Protein AF-I4FML9-F1 (afdb_monomer_lite)

Radius of gyration: 25.59 Å; chains: 1; bounding box: 71×62×62 Å

Structure (mmCIF, N/CA/C/O backbone):
data_AF-I4FML9-F1
#
_entry.id   AF-I4FML9-F1
#
loop_
_atom_site.group_PDB
_atom_site.id
_atom_site.type_symbol
_atom_site.label_atom_id
_atom_site.label_alt_id
_atom_site.label_comp_id
_atom_site.label_asym_id
_atom_site.label_entity_id
_atom_site.label_seq_id
_atom_site.pdbx_PDB_ins_code
_atom_site.Cartn_x
_atom_site.Cartn_y
_atom_site.Cartn_z
_atom_site.occupancy
_atom_site.B_iso_or_equiv
_atom_site.auth_seq_id
_atom_site.auth_comp_id
_atom_site.auth_asym_id
_atom_site.auth_atom_id
_atom_site.pdbx_PDB_model_num
ATOM 1 N N . MET A 1 1 ? -45.402 13.257 -3.068 1.00 35.53 1 MET A N 1
ATOM 2 C CA . MET A 1 1 ? -44.013 12.788 -3.239 1.00 35.53 1 MET A CA 1
ATOM 3 C C . MET A 1 1 ? -43.580 12.218 -1.908 1.00 35.53 1 MET A C 1
ATOM 5 O O . MET A 1 1 ? -43.539 12.961 -0.938 1.00 35.53 1 MET A O 1
ATOM 9 N N . MET A 1 2 ? -43.429 10.897 -1.850 1.00 27.09 2 MET A N 1
ATOM 10 C CA . MET A 1 2 ? -42.968 10.174 -0.667 1.00 27.09 2 MET A CA 1
ATOM 11 C C . MET A 1 2 ? -41.482 10.470 -0.460 1.00 27.09 2 MET A C 1
ATOM 13 O O . MET A 1 2 ? -40.694 10.347 -1.395 1.00 27.09 2 MET A O 1
ATOM 17 N N . SER A 1 3 ? -41.141 10.908 0.746 1.00 27.73 3 SER A N 1
ATOM 18 C CA . SER A 1 3 ? -39.779 11.060 1.242 1.00 27.73 3 SER A CA 1
ATOM 19 C C . SER A 1 3 ? -39.129 9.686 1.409 1.00 27.73 3 SER A C 1
ATOM 21 O O . SER A 1 3 ? -39.721 8.784 1.999 1.00 27.73 3 SER A O 1
ATOM 23 N N . ILE A 1 4 ? -37.920 9.557 0.873 1.00 29.61 4 ILE A N 1
ATOM 24 C CA . ILE A 1 4 ? -37.003 8.429 1.065 1.00 29.61 4 ILE A CA 1
ATOM 25 C C . ILE A 1 4 ? -36.641 8.361 2.567 1.00 29.61 4 ILE A C 1
ATOM 27 O O . ILE A 1 4 ? -36.477 9.429 3.161 1.00 29.61 4 ILE A O 1
ATOM 31 N N . PRO A 1 5 ? -36.545 7.179 3.209 1.00 35.81 5 PRO A N 1
ATOM 32 C CA . PRO A 1 5 ? -36.183 7.093 4.623 1.00 35.81 5 PRO A CA 1
ATOM 33 C C . PRO A 1 5 ? -34.716 7.487 4.834 1.00 35.81 5 PRO A C 1
ATOM 35 O O . PRO A 1 5 ? -33.841 7.011 4.114 1.00 35.81 5 PRO A O 1
ATOM 38 N N . GLU A 1 6 ? -34.462 8.345 5.826 1.00 33.84 6 GLU A N 1
ATOM 39 C CA . GLU A 1 6 ? -33.135 8.556 6.413 1.00 33.84 6 GLU A CA 1
ATOM 40 C C . GLU A 1 6 ? -32.591 7.219 6.935 1.00 33.84 6 GLU A C 1
ATOM 42 O O . GLU A 1 6 ? -33.229 6.566 7.762 1.00 33.84 6 GLU A O 1
ATOM 47 N N . GLU A 1 7 ? -31.404 6.822 6.477 1.00 31.48 7 GLU A N 1
ATOM 48 C CA . GLU A 1 7 ? -30.629 5.764 7.122 1.00 31.48 7 GLU A CA 1
ATOM 49 C C . GLU A 1 7 ? -30.315 6.177 8.571 1.00 31.48 7 GLU A C 1
ATOM 51 O O . GLU A 1 7 ? -29.767 7.250 8.842 1.00 31.48 7 GLU A O 1
ATOM 56 N N . LEU A 1 8 ? -30.710 5.329 9.521 1.00 31.97 8 LEU A N 1
ATOM 57 C CA . LEU A 1 8 ? -30.547 5.556 10.954 1.00 31.97 8 LEU A CA 1
ATOM 58 C C . LEU A 1 8 ? -29.064 5.585 11.361 1.00 31.97 8 LEU A C 1
ATOM 60 O O . LEU A 1 8 ? -28.278 4.687 11.074 1.00 31.97 8 LEU A O 1
ATOM 64 N N . ASN A 1 9 ? -28.709 6.639 12.094 1.00 39.16 9 ASN A N 1
ATOM 65 C CA . ASN A 1 9 ? -27.371 6.975 12.570 1.00 39.16 9 ASN A CA 1
ATOM 66 C C . ASN A 1 9 ? -26.915 6.064 13.747 1.00 39.16 9 ASN A C 1
ATOM 68 O O . ASN A 1 9 ? -27.628 5.986 14.750 1.00 39.16 9 ASN A O 1
ATOM 72 N N . PRO A 1 10 ? -25.704 5.464 13.727 1.00 38.28 10 PRO A N 1
ATOM 73 C CA . PRO A 1 10 ? -25.166 4.630 14.819 1.00 38.28 10 PRO A CA 1
ATOM 74 C C . PRO A 1 10 ? -24.918 5.365 16.158 1.00 38.28 10 PRO A C 1
ATOM 76 O O . PRO A 1 10 ? -24.578 4.739 17.158 1.00 38.28 10 PRO A O 1
ATOM 79 N N . ASN A 1 11 ? -25.124 6.685 16.232 1.00 41.16 11 ASN A N 1
ATOM 80 C CA . ASN A 1 11 ? -24.970 7.499 17.448 1.00 41.16 11 ASN A CA 1
ATOM 81 C C . ASN A 1 11 ? -26.164 7.436 18.450 1.00 41.16 11 ASN A C 1
ATOM 83 O O . ASN A 1 11 ? -26.255 8.307 19.314 1.00 41.16 11 ASN A O 1
ATOM 87 N N . GLN A 1 12 ? -27.086 6.465 18.356 1.00 53.78 12 GLN A N 1
ATOM 88 C CA . GLN A 1 12 ? -28.316 6.396 19.184 1.00 53.78 12 GLN A CA 1
ATOM 89 C C . GLN A 1 12 ? -28.506 5.099 20.008 1.00 53.78 12 GLN A C 1
ATOM 91 O O . GLN A 1 12 ? -29.612 4.831 20.474 1.00 53.78 12 GLN A O 1
ATOM 96 N N . GLY A 1 13 ? -27.466 4.281 20.203 1.00 64.31 13 GLY A N 1
ATOM 97 C CA . GLY A 1 13 ? -27.610 2.998 20.905 1.00 64.31 13 GLY A CA 1
ATOM 98 C C . GLY A 1 13 ? -27.818 3.097 22.427 1.00 64.31 13 GLY A C 1
ATOM 99 O O . GLY A 1 13 ? -27.343 4.033 23.073 1.00 64.31 13 GLY A O 1
ATOM 100 N N . ILE A 1 14 ? -28.505 2.114 23.014 1.00 79.12 14 ILE A N 1
ATOM 101 C CA . ILE A 1 14 ? -28.734 1.994 24.463 1.00 79.12 14 ILE A CA 1
ATOM 102 C C . ILE A 1 14 ? -27.736 1.005 25.094 1.00 79.12 14 ILE A C 1
ATOM 104 O O . ILE A 1 14 ? -27.547 -0.085 24.553 1.00 79.12 14 ILE A O 1
ATOM 108 N N . PRO A 1 15 ? -27.088 1.336 26.230 1.00 79.31 15 PRO A N 1
ATOM 109 C CA . PRO A 1 15 ? -26.302 0.366 26.989 1.00 79.31 15 PRO A CA 1
ATOM 110 C C . PRO A 1 15 ? -27.155 -0.825 27.423 1.00 79.31 15 PRO A C 1
ATOM 112 O O . PRO A 1 15 ? -28.325 -0.660 27.792 1.00 79.31 15 PRO A O 1
ATOM 115 N N . GLY A 1 16 ? -26.572 -2.015 27.373 1.00 86.38 16 GLY A N 1
ATOM 116 C CA . GLY A 1 16 ? -27.276 -3.246 27.676 1.00 86.38 16 GLY A CA 1
ATOM 117 C C . GLY A 1 16 ? -26.388 -4.480 27.634 1.00 86.38 16 GLY A C 1
ATOM 118 O O . GLY A 1 16 ? -25.156 -4.406 27.669 1.00 86.38 16 GLY A O 1
ATOM 119 N N . TRP A 1 17 ? -27.023 -5.639 27.516 1.00 91.06 17 TRP A N 1
ATOM 120 C CA . TRP A 1 17 ? -26.348 -6.913 27.327 1.00 91.06 17 TRP A CA 1
ATOM 121 C C . TRP A 1 17 ? -27.066 -7.807 26.315 1.00 91.06 17 TRP A C 1
ATOM 123 O O . TRP A 1 17 ? -28.278 -7.715 26.125 1.00 91.06 17 TRP A O 1
ATOM 133 N N . LEU A 1 18 ? -26.285 -8.682 25.689 1.00 93.38 18 LEU A N 1
ATOM 134 C CA . LEU A 1 18 ? -26.719 -9.798 24.858 1.00 93.38 18 LEU A CA 1
ATOM 135 C C . LEU A 1 18 ? -26.657 -11.079 25.688 1.00 93.38 18 LEU A C 1
ATOM 137 O O . LEU A 1 18 ? -25.600 -11.394 26.238 1.00 93.38 18 LEU A O 1
ATOM 141 N N . GLU A 1 19 ? -27.751 -11.826 25.772 1.00 94.62 19 GLU A N 1
ATOM 142 C CA . GLU A 1 19 ? -27.745 -13.192 26.305 1.00 94.62 19 GLU A CA 1
ATOM 143 C C . GLU A 1 19 ? -27.399 -14.164 25.180 1.00 94.62 19 GLU A C 1
ATOM 145 O O . GLU A 1 19 ? -28.037 -14.160 24.134 1.00 94.62 19 GLU A O 1
ATOM 150 N N . LEU A 1 20 ? -26.361 -14.981 25.370 1.00 92.94 20 LEU A N 1
ATOM 151 C CA . LEU A 1 20 ? -25.886 -15.871 24.310 1.00 92.94 20 LEU A CA 1
ATOM 152 C C . LEU A 1 20 ? -26.800 -17.075 24.095 1.00 92.94 20 LEU A C 1
ATOM 154 O O . LEU A 1 20 ? -26.792 -17.615 23.004 1.00 92.94 20 LEU A O 1
ATOM 158 N N . ASP A 1 21 ? -27.575 -17.479 25.105 1.00 91.81 21 ASP A N 1
ATOM 159 C CA . ASP A 1 21 ? -28.475 -18.638 25.017 1.00 91.81 21 ASP A CA 1
ATOM 160 C C . ASP A 1 21 ? -29.547 -18.440 23.942 1.00 91.81 21 ASP A C 1
ATOM 162 O O . ASP A 1 21 ? -29.781 -19.348 23.167 1.00 91.81 21 ASP A O 1
ATOM 166 N N . ASP A 1 22 ? -30.162 -17.258 23.852 1.00 92.06 22 ASP A N 1
ATOM 167 C CA . ASP A 1 22 ? -31.288 -16.977 22.944 1.00 92.06 22 ASP A CA 1
ATOM 168 C C . ASP A 1 22 ? -31.065 -15.746 22.044 1.00 92.06 22 ASP A C 1
ATOM 170 O O . ASP A 1 22 ? -31.981 -15.286 21.357 1.00 92.06 22 ASP A O 1
ATOM 174 N N . LEU A 1 23 ? -29.851 -15.191 22.073 1.00 92.25 23 LEU A N 1
ATOM 175 C CA . LEU A 1 23 ? -29.435 -13.979 21.364 1.00 92.25 23 LEU A CA 1
ATOM 176 C C . LEU A 1 23 ? -30.312 -12.751 21.652 1.00 92.25 23 LEU A C 1
ATOM 178 O O . LEU A 1 23 ? -30.418 -11.830 20.835 1.00 92.25 23 LEU A O 1
ATOM 182 N N . SER A 1 24 ? -30.948 -12.710 22.823 1.00 92.06 24 SER A N 1
ATOM 183 C CA . SER A 1 24 ? -31.811 -11.600 23.209 1.00 92.06 24 SER A CA 1
ATOM 184 C C . SER A 1 24 ? -31.013 -10.414 23.758 1.00 92.06 24 SER A C 1
ATOM 186 O O . SER A 1 24 ? -30.070 -10.556 24.538 1.00 92.06 24 SER A O 1
ATOM 188 N N . LEU A 1 25 ? -31.420 -9.210 23.348 1.00 90.56 25 LEU A N 1
ATOM 189 C CA . LEU A 1 25 ? -30.829 -7.944 23.776 1.00 90.56 25 LEU A CA 1
ATOM 190 C C . LEU A 1 25 ? -31.672 -7.307 24.883 1.00 90.56 25 LEU A C 1
ATOM 192 O O . LEU A 1 25 ? -32.888 -7.165 24.741 1.00 90.56 25 LEU A O 1
ATOM 196 N N . HIS A 1 26 ? -31.018 -6.854 25.950 1.00 89.50 26 HIS A N 1
ATOM 197 C CA . HIS A 1 26 ? -31.659 -6.213 27.101 1.00 89.50 26 HIS A CA 1
ATOM 198 C C . HIS A 1 26 ? -30.956 -4.912 27.431 1.00 89.50 26 HIS A C 1
ATOM 200 O O . HIS A 1 26 ? -29.741 -4.889 27.570 1.00 89.50 26 HIS A O 1
ATOM 206 N N . GLY A 1 27 ? -31.711 -3.829 27.592 1.00 84.38 27 GLY A N 1
ATOM 207 C CA . GLY A 1 27 ? -31.145 -2.567 28.061 1.00 84.38 27 GLY A CA 1
ATOM 208 C C . GLY A 1 27 ? -30.809 -2.606 29.554 1.00 84.38 27 GLY A C 1
ATOM 209 O O . GLY A 1 27 ? -31.515 -3.238 30.340 1.00 84.38 27 GLY A O 1
ATOM 210 N N . ASP A 1 28 ? -29.808 -1.832 29.969 1.00 77.44 28 ASP A N 1
ATOM 211 C CA . ASP A 1 28 ? -29.344 -1.739 31.366 1.00 77.44 28 ASP A CA 1
ATOM 212 C C . ASP A 1 28 ? -30.415 -1.232 32.356 1.00 77.44 28 ASP A C 1
ATOM 214 O O . ASP A 1 28 ? -30.264 -1.359 33.570 1.00 77.44 28 ASP A O 1
ATOM 218 N N . MET A 1 29 ? -31.524 -0.674 31.859 1.00 72.00 29 MET A N 1
ATOM 219 C CA . MET A 1 29 ? -32.671 -0.259 32.681 1.00 72.00 29 MET A CA 1
ATOM 220 C C . MET A 1 29 ? -33.577 -1.425 33.107 1.00 72.00 29 MET A C 1
ATOM 222 O O . MET A 1 29 ? -34.489 -1.231 33.915 1.00 72.00 29 MET A O 1
ATOM 226 N N . VAL A 1 30 ? -33.375 -2.629 32.566 1.00 75.00 30 VAL A N 1
ATOM 227 C CA . VAL A 1 30 ? -34.177 -3.803 32.915 1.00 75.00 30 VAL A CA 1
ATOM 228 C C . VAL A 1 30 ? -33.681 -4.382 34.242 1.00 75.00 30 VAL A C 1
ATOM 230 O O . VAL A 1 30 ? -32.562 -4.874 34.345 1.00 75.00 30 VAL A O 1
ATOM 233 N N . ALA A 1 31 ? -34.534 -4.377 35.270 1.00 64.00 31 ALA A N 1
ATOM 234 C CA . ALA A 1 31 ? -34.231 -4.950 36.584 1.00 64.00 31 ALA A CA 1
ATOM 235 C C . ALA A 1 31 ? -34.319 -6.491 36.574 1.00 64.00 31 ALA A C 1
ATOM 237 O O . ALA A 1 31 ? -35.207 -7.080 37.195 1.00 64.00 31 ALA A O 1
ATOM 238 N N . ARG A 1 32 ? -33.414 -7.156 35.847 1.00 84.56 32 ARG A N 1
ATOM 239 C CA . ARG A 1 32 ? -33.286 -8.621 35.829 1.00 84.56 32 ARG A CA 1
ATOM 240 C C . ARG A 1 32 ? -31.821 -9.050 35.786 1.00 84.56 32 ARG A C 1
ATOM 242 O O . ARG A 1 32 ? -30.968 -8.317 35.301 1.00 84.56 32 ARG A O 1
ATOM 249 N N . ILE A 1 33 ? -31.540 -10.249 36.288 1.00 80.19 33 ILE A N 1
ATOM 250 C CA . ILE A 1 33 ? -30.207 -10.857 36.207 1.00 80.19 33 ILE A CA 1
ATOM 251 C C . ILE A 1 33 ? -30.084 -11.547 34.839 1.00 80.19 33 ILE A C 1
ATOM 253 O O . ILE A 1 33 ? -31.016 -12.273 34.479 1.00 80.19 33 ILE A O 1
ATOM 257 N N . PRO A 1 34 ? -28.978 -11.353 34.093 1.00 86.88 34 PRO A N 1
ATOM 258 C CA . PRO A 1 34 ? -28.751 -12.056 32.837 1.00 86.88 34 PRO A CA 1
ATOM 259 C C . PRO A 1 34 ? -28.816 -13.577 33.008 1.00 86.88 34 PRO A C 1
ATOM 261 O O . PRO A 1 34 ? -28.256 -14.129 33.963 1.00 86.88 34 PRO A O 1
ATOM 264 N N . LYS A 1 35 ? -29.492 -14.261 32.085 1.00 86.06 35 LYS A N 1
ATOM 265 C CA . LYS A 1 35 ? -29.577 -15.724 32.080 1.00 86.06 35 LYS A CA 1
ATOM 266 C C . LYS A 1 35 ? -28.363 -16.319 31.362 1.00 86.06 35 LYS A C 1
ATOM 268 O O . LYS A 1 35 ? -28.100 -16.015 30.207 1.00 86.06 35 LYS A O 1
ATOM 273 N N . GLY A 1 36 ? -27.651 -17.224 32.033 1.00 89.31 36 GLY A N 1
ATOM 274 C CA . GLY A 1 36 ? -26.554 -17.973 31.419 1.00 89.31 36 GLY A CA 1
ATOM 275 C C . GLY A 1 36 ? -25.318 -17.120 31.106 1.00 89.31 36 GLY A C 1
ATOM 276 O O . GLY A 1 36 ? -24.902 -16.295 31.925 1.00 89.31 36 GLY A O 1
ATOM 277 N N . ALA A 1 37 ? -24.703 -17.365 29.946 1.00 91.44 37 ALA A N 1
ATOM 278 C CA . ALA A 1 37 ? -23.592 -16.563 29.446 1.00 91.44 37 ALA A CA 1
ATOM 279 C C . ALA A 1 37 ? -24.112 -15.325 28.708 1.00 91.44 37 ALA A C 1
ATOM 281 O O . ALA A 1 37 ? -25.063 -15.414 27.932 1.00 91.44 37 ALA A O 1
ATOM 282 N N . TYR A 1 38 ? -23.478 -14.181 28.934 1.00 93.69 38 TYR A N 1
ATOM 283 C CA . TYR A 1 38 ? -23.903 -12.908 28.363 1.00 93.69 38 TYR A CA 1
ATOM 284 C C . TYR A 1 38 ? -22.718 -11.991 28.060 1.00 93.69 38 TYR A C 1
ATOM 286 O O . TYR A 1 38 ? -21.632 -12.152 28.616 1.00 93.69 38 TYR A O 1
ATOM 294 N N . ILE A 1 39 ? -22.933 -11.005 27.194 1.00 91.31 39 ILE A N 1
ATOM 295 C CA . ILE A 1 39 ? -21.937 -10.001 26.806 1.00 91.31 39 ILE A CA 1
ATOM 296 C C . ILE A 1 39 ? -22.537 -8.623 27.065 1.00 91.31 39 ILE A C 1
ATOM 298 O O . ILE A 1 39 ? -23.656 -8.358 26.638 1.00 91.31 39 ILE A O 1
ATOM 302 N N . LYS A 1 40 ? -21.824 -7.727 27.751 1.00 84.19 40 LYS A N 1
ATOM 303 C CA . LYS A 1 40 ? -22.242 -6.321 27.862 1.00 84.19 40 LYS A CA 1
ATOM 304 C C . LYS A 1 40 ? -21.882 -5.577 26.583 1.00 84.19 40 LYS A C 1
ATOM 306 O O . LYS A 1 40 ? -20.819 -5.820 26.011 1.00 84.19 40 LYS A O 1
ATOM 311 N N . GLY A 1 41 ? -22.723 -4.644 26.156 1.00 81.19 41 GLY A N 1
ATOM 312 C CA . GLY A 1 41 ? -22.512 -3.907 24.913 1.00 81.19 41 GLY A CA 1
ATOM 313 C C . GLY A 1 41 ? -23.428 -2.708 24.731 1.00 81.19 41 GLY A C 1
ATOM 314 O O . GLY A 1 41 ? -24.176 -2.319 25.629 1.00 81.19 41 GLY A O 1
ATOM 315 N N . ILE A 1 42 ? -23.346 -2.114 23.546 1.00 76.31 42 ILE A N 1
ATOM 316 C CA . ILE A 1 42 ? -24.241 -1.049 23.095 1.00 76.31 42 ILE A CA 1
ATOM 317 C C . ILE A 1 42 ? -25.205 -1.640 22.068 1.00 76.31 42 ILE A C 1
ATOM 319 O O . ILE A 1 42 ? -24.770 -2.204 21.066 1.00 76.31 42 ILE A O 1
ATOM 323 N N . ILE A 1 43 ? -26.505 -1.502 22.318 1.00 80.38 43 ILE A N 1
ATOM 324 C CA . ILE A 1 43 ? -27.579 -1.961 21.436 1.00 80.38 43 ILE A CA 1
ATOM 325 C C . ILE A 1 43 ? -27.955 -0.802 20.511 1.00 80.38 43 ILE A C 1
ATOM 327 O O . ILE A 1 43 ? -28.565 0.167 20.963 1.00 80.38 43 ILE A O 1
ATOM 331 N N . GLY A 1 44 ? -27.569 -0.864 19.240 1.00 67.81 44 GLY A N 1
ATOM 332 C CA . GLY A 1 44 ? -27.961 0.117 18.225 1.00 67.81 44 GLY A CA 1
ATOM 333 C C . GLY A 1 44 ? -29.385 -0.091 17.693 1.00 67.81 44 GLY A C 1
ATOM 334 O O . GLY A 1 44 ? -30.087 -0.998 18.125 1.00 67.81 44 GLY A O 1
ATOM 335 N N . GLY A 1 45 ? -29.799 0.765 16.749 1.00 65.94 45 GLY A N 1
ATOM 336 C CA . GLY A 1 45 ? -31.160 0.840 16.187 1.00 65.94 45 GLY A CA 1
ATOM 337 C C . GLY A 1 45 ? -31.692 -0.471 15.594 1.00 65.94 45 GLY A C 1
ATOM 338 O O . GLY A 1 45 ? -32.253 -1.288 16.314 1.00 65.94 45 GLY A O 1
ATOM 339 N N . GLU A 1 46 ? -31.549 -0.705 14.287 1.00 56.28 46 GLU A N 1
ATOM 340 C CA . GLU A 1 46 ? -32.032 -1.938 13.624 1.00 56.28 46 GLU A CA 1
ATOM 341 C C . GLU A 1 46 ? -31.164 -3.187 13.927 1.00 56.28 46 GLU A C 1
ATOM 343 O O . GLU A 1 46 ? -30.999 -4.066 13.090 1.00 56.28 46 GLU A O 1
ATOM 348 N N . LYS A 1 47 ? -30.684 -3.288 15.178 1.00 57.34 47 LYS A N 1
ATOM 349 C CA . LYS A 1 47 ? -29.953 -4.391 15.826 1.00 57.34 47 LYS A CA 1
ATOM 350 C C . LYS A 1 47 ? -28.439 -4.573 15.597 1.00 57.34 47 LYS A C 1
ATOM 352 O O . LYS A 1 47 ? -27.996 -5.703 15.758 1.00 57.34 47 LYS A O 1
ATOM 357 N N . PRO A 1 48 ? -27.600 -3.542 15.378 1.00 70.00 48 PRO A N 1
ATOM 358 C CA . PRO A 1 48 ? -26.175 -3.726 15.615 1.00 70.00 48 PRO A CA 1
ATOM 359 C C . PRO A 1 48 ? -25.878 -3.824 17.125 1.00 70.00 48 PRO A C 1
ATOM 361 O O . PRO A 1 48 ? -26.179 -2.878 17.860 1.00 70.00 48 PRO A O 1
ATOM 364 N N . PHE A 1 49 ? -25.318 -4.939 17.614 1.00 80.31 49 PHE A N 1
ATOM 365 C CA . PHE A 1 49 ? -24.806 -5.044 18.991 1.00 80.31 49 PHE A CA 1
ATOM 366 C C . PHE A 1 49 ? -23.277 -4.942 19.030 1.00 80.31 49 PHE A C 1
ATOM 368 O O . PHE A 1 49 ? -22.552 -5.729 18.429 1.00 80.31 49 PHE A O 1
ATOM 375 N N . PHE A 1 50 ? -22.774 -3.968 19.785 1.00 76.31 50 PHE A N 1
ATOM 376 C CA . PHE A 1 50 ? -21.340 -3.705 19.894 1.00 76.31 50 PHE A CA 1
ATOM 377 C C . PHE A 1 50 ? -20.814 -4.185 21.253 1.00 76.31 50 PHE A C 1
ATOM 379 O O . PHE A 1 50 ? -21.137 -3.561 22.272 1.00 76.31 50 PHE A O 1
ATOM 386 N N . PRO A 1 51 ? -20.016 -5.268 21.315 1.00 76.56 51 PRO A N 1
ATOM 387 C CA . PRO A 1 51 ? -19.560 -5.843 22.577 1.00 76.56 51 PRO A CA 1
ATOM 388 C C . PRO A 1 51 ? -18.513 -4.955 23.265 1.00 76.56 51 PRO A C 1
ATOM 390 O O . PRO A 1 51 ? -17.464 -4.658 22.693 1.00 76.56 51 PRO A O 1
ATOM 393 N N . VAL A 1 52 ? -18.756 -4.597 24.530 1.00 72.56 52 VAL A N 1
ATOM 394 C CA . VAL A 1 52 ? -17.829 -3.820 25.384 1.00 72.56 52 VAL A CA 1
ATOM 395 C C . VAL A 1 52 ? -17.226 -4.643 26.527 1.00 72.56 52 VAL A C 1
ATOM 397 O O . VAL A 1 52 ? -16.410 -4.134 27.292 1.00 72.56 52 VAL A O 1
ATOM 400 N N . SER A 1 53 ? -17.621 -5.910 26.668 1.00 74.19 53 SER A N 1
ATOM 401 C CA . SER A 1 53 ? -17.003 -6.871 27.586 1.00 74.19 53 SER A CA 1
ATOM 402 C C . SER A 1 53 ? -16.640 -8.168 26.870 1.00 74.19 53 SER A C 1
ATOM 404 O O . SER A 1 53 ? -17.071 -8.403 25.744 1.00 74.19 53 SER A O 1
ATOM 406 N N . GLU A 1 54 ? -15.883 -9.023 27.554 1.00 84.69 54 GLU A N 1
ATOM 407 C CA . GLU A 1 54 ? -15.798 -10.453 27.238 1.00 84.69 54 GLU A CA 1
ATOM 408 C C . GLU A 1 54 ? -17.094 -11.186 27.627 1.00 84.69 54 GLU A C 1
ATOM 410 O O . GLU A 1 54 ? -18.021 -10.572 28.171 1.00 84.69 54 GLU A O 1
ATOM 415 N N . ILE A 1 55 ? -17.160 -12.496 27.359 1.00 86.06 55 ILE A N 1
ATOM 416 C CA . ILE A 1 55 ? -18.274 -13.346 27.796 1.00 86.06 55 ILE A CA 1
ATOM 417 C C . ILE A 1 55 ? -18.250 -13.469 29.325 1.00 86.06 55 ILE A C 1
ATOM 419 O O . ILE A 1 55 ? -17.268 -13.902 29.929 1.00 86.06 55 ILE A O 1
ATOM 423 N N . LEU A 1 56 ? -19.355 -13.080 29.951 1.00 86.38 56 LEU A N 1
ATOM 424 C CA . LEU A 1 56 ? -19.595 -13.127 31.389 1.00 86.38 56 LEU A CA 1
ATOM 425 C C . LEU A 1 56 ? -20.630 -14.206 31.722 1.00 86.38 56 LEU A C 1
ATOM 427 O O . LEU A 1 56 ? -21.375 -14.665 30.861 1.00 86.38 56 LEU A O 1
ATOM 431 N N . GLY A 1 57 ? -20.720 -14.574 33.001 1.00 89.00 57 GLY A N 1
ATOM 432 C CA . GLY A 1 57 ? -21.679 -15.574 33.473 1.00 89.00 57 GLY A CA 1
ATOM 433 C C . GLY A 1 57 ? -21.262 -17.012 33.153 1.00 89.00 57 GLY A C 1
ATOM 434 O O . GLY A 1 57 ? -20.097 -17.296 32.879 1.00 89.00 57 GLY A O 1
ATOM 435 N N . THR A 1 58 ? -22.222 -17.932 33.230 1.00 87.94 58 THR A N 1
ATOM 436 C CA . THR A 1 58 ? -21.991 -19.370 33.034 1.00 87.94 58 THR A CA 1
ATOM 437 C C . THR A 1 58 ? -22.835 -19.847 31.866 1.00 87.94 58 THR A C 1
ATOM 439 O O . THR A 1 58 ? -24.060 -19.799 31.949 1.00 87.94 58 THR A O 1
ATOM 442 N N . ALA A 1 59 ? -22.202 -20.322 30.790 1.00 86.62 59 ALA A N 1
ATOM 443 C CA . ALA A 1 59 ? -22.938 -20.797 29.621 1.00 86.62 59 ALA A CA 1
ATOM 444 C C . ALA A 1 59 ? -23.842 -21.986 29.968 1.00 86.62 59 ALA A C 1
ATOM 446 O O . ALA A 1 59 ? -23.449 -22.896 30.708 1.00 86.62 59 ALA A O 1
ATOM 447 N N . ILE A 1 60 ? -25.050 -21.971 29.409 1.00 87.44 60 ILE A N 1
ATOM 448 C CA . ILE A 1 60 ? -25.979 -23.091 29.496 1.00 87.44 60 ILE A CA 1
ATOM 449 C C . ILE A 1 60 ? -25.417 -24.205 28.616 1.00 87.44 60 ILE A C 1
ATOM 451 O O . ILE A 1 60 ? -25.039 -23.985 27.470 1.00 87.44 60 ILE A O 1
ATOM 455 N N . SER A 1 61 ? -25.285 -25.402 29.184 1.00 86.19 61 SER A N 1
ATOM 456 C CA . SER A 1 61 ? -24.779 -26.550 28.432 1.00 86.19 61 SER A CA 1
ATOM 457 C C . SER A 1 61 ? -25.869 -27.090 27.516 1.00 86.19 61 SER A C 1
ATOM 459 O O . SER A 1 61 ? -27.020 -27.210 27.940 1.00 86.19 61 SER A O 1
ATOM 461 N N . LYS A 1 62 ? -25.491 -27.467 26.291 1.00 88.44 62 LYS A N 1
ATOM 462 C CA . LYS A 1 62 ? -26.392 -28.142 25.357 1.00 88.44 62 LYS A CA 1
ATOM 463 C C . LYS A 1 62 ? -26.966 -29.415 26.003 1.00 88.44 62 LYS A C 1
ATOM 465 O O . LYS A 1 62 ? -26.177 -30.247 26.462 1.00 88.44 62 LYS A O 1
ATOM 470 N N . PRO A 1 63 ? -28.299 -29.593 26.054 1.00 89.62 63 PRO A N 1
ATOM 471 C CA . PRO A 1 63 ? -28.895 -30.813 26.584 1.00 89.62 63 PRO A CA 1
ATOM 472 C C . PRO A 1 63 ? -28.516 -32.045 25.753 1.00 89.62 63 PRO A C 1
ATOM 474 O O . PRO A 1 63 ? -28.380 -31.984 24.530 1.00 89.62 63 PRO A O 1
ATOM 477 N N . GLU A 1 64 ? -28.367 -33.188 26.418 1.00 87.88 64 GLU A N 1
ATOM 478 C CA . GLU A 1 64 ? -28.025 -34.449 25.761 1.00 87.88 64 GLU A CA 1
ATOM 479 C C . GLU A 1 64 ? -29.136 -34.876 24.781 1.00 87.88 64 GLU A C 1
ATOM 481 O O . GLU A 1 64 ? -30.320 -34.859 25.115 1.00 87.88 64 GLU A O 1
ATOM 486 N N . GLY A 1 65 ? -28.759 -35.242 23.552 1.00 84.31 65 GLY A N 1
ATOM 487 C CA . GLY A 1 65 ? -29.697 -35.682 22.509 1.00 84.31 65 GLY A CA 1
ATOM 488 C C . GLY A 1 65 ? -30.360 -34.570 21.683 1.00 84.31 65 GLY A C 1
ATOM 489 O O . GLY A 1 65 ? -31.160 -34.882 20.799 1.00 84.31 65 GLY A O 1
ATOM 490 N N . VAL A 1 66 ? -30.035 -33.292 21.916 1.00 89.19 66 VAL A N 1
ATOM 491 C CA . VAL A 1 66 ? -30.486 -32.180 21.060 1.00 89.19 66 VAL A CA 1
ATOM 492 C C . VAL A 1 66 ? -29.592 -32.071 19.822 1.00 89.19 66 VAL A C 1
ATOM 494 O O . VAL A 1 66 ? -28.370 -31.968 19.929 1.00 89.19 66 VAL A O 1
ATOM 497 N N . ASN A 1 67 ? -30.213 -32.080 18.638 1.00 89.44 67 ASN A N 1
ATOM 498 C CA . ASN A 1 67 ? -29.526 -31.830 17.372 1.00 89.44 67 ASN A CA 1
ATOM 499 C C . ASN A 1 67 ? -29.280 -30.328 17.181 1.00 89.44 67 ASN A C 1
ATOM 501 O O . ASN A 1 67 ? -30.206 -29.524 17.304 1.00 89.44 67 ASN A O 1
ATOM 505 N N . SER A 1 68 ? -28.054 -29.980 16.804 1.00 90.88 68 SER A N 1
ATOM 506 C CA . SER A 1 68 ? -27.584 -28.612 16.582 1.00 90.88 68 SER A CA 1
ATOM 507 C C . SER A 1 68 ? -26.626 -28.552 15.394 1.00 90.88 68 SER A C 1
ATOM 509 O O . SER A 1 68 ? -26.092 -29.575 14.961 1.00 90.88 68 SER A O 1
ATOM 511 N N . ASN A 1 69 ? -26.435 -27.354 14.847 1.00 86.62 69 ASN A N 1
ATOM 512 C CA . ASN A 1 69 ? -25.467 -27.087 13.788 1.00 86.62 69 ASN A CA 1
ATOM 513 C C . ASN A 1 69 ? -24.291 -26.298 14.363 1.00 86.62 69 ASN A C 1
ATOM 515 O O . ASN A 1 69 ? -24.517 -25.313 15.061 1.00 86.62 69 ASN A O 1
ATOM 519 N N . CYS A 1 70 ? -23.059 -26.691 14.036 1.00 83.69 70 CYS A N 1
ATOM 520 C CA . CYS A 1 70 ? -21.866 -25.911 14.366 1.00 83.69 70 CYS A CA 1
ATOM 521 C C . CYS A 1 70 ? -21.775 -24.654 13.495 1.00 83.69 70 CYS A C 1
ATOM 523 O O . CYS A 1 70 ? -22.163 -24.676 12.319 1.00 83.69 70 CYS A O 1
ATOM 525 N N . GLY A 1 71 ? -21.257 -23.574 14.069 1.00 82.50 71 GLY A N 1
ATOM 526 C CA . GLY A 1 71 ? -21.194 -22.288 13.399 1.00 82.50 71 GLY A CA 1
ATOM 527 C C . GLY A 1 71 ? -20.655 -21.158 14.268 1.00 82.50 71 GLY A C 1
ATOM 528 O O . GLY A 1 71 ? -19.861 -21.358 15.195 1.00 82.50 71 GLY A O 1
ATOM 529 N N . TRP A 1 72 ? -21.092 -19.944 13.956 1.00 87.94 72 TRP A N 1
ATOM 530 C CA . TRP A 1 72 ? -20.792 -18.746 14.732 1.00 87.94 72 TRP A CA 1
ATOM 531 C C . TRP A 1 72 ? -21.950 -17.757 14.709 1.00 87.94 72 TRP A C 1
ATOM 533 O O . TRP A 1 72 ? -22.739 -17.736 13.769 1.00 87.94 72 TRP A O 1
ATOM 543 N N . VAL A 1 73 ? -22.019 -16.921 15.742 1.00 90.94 73 VAL A N 1
ATOM 544 C CA . VAL A 1 73 ? -22.907 -15.758 15.803 1.00 90.94 73 VAL A CA 1
ATOM 545 C C . VAL A 1 73 ? -22.075 -14.501 15.627 1.00 90.94 73 VAL A C 1
ATOM 547 O O . VAL A 1 73 ? -21.194 -14.228 16.446 1.00 90.94 73 VAL A O 1
ATOM 550 N N . GLU A 1 74 ? -22.360 -13.731 14.585 1.00 83.94 74 GLU A N 1
ATOM 551 C CA . GLU A 1 74 ? -21.813 -12.384 14.417 1.00 83.94 74 GLU A CA 1
ATOM 552 C C . GLU A 1 74 ? -22.473 -11.452 15.428 1.00 83.94 74 GLU A C 1
ATOM 554 O O . GLU A 1 74 ? -23.696 -11.346 15.474 1.00 83.94 74 GLU A O 1
ATOM 559 N N . LEU A 1 75 ? -21.684 -10.787 16.269 1.00 84.25 75 LEU A N 1
ATOM 560 C CA . LEU A 1 75 ? -22.244 -9.997 17.364 1.00 84.25 75 LEU A CA 1
ATOM 561 C C . LEU A 1 75 ? -22.881 -8.704 16.873 1.00 84.25 75 LEU A C 1
ATOM 563 O O . LEU A 1 75 ? -23.826 -8.236 17.494 1.00 84.25 75 LEU A O 1
ATOM 567 N N . GLU A 1 76 ? -22.417 -8.166 15.747 1.00 78.50 76 GLU A N 1
ATOM 568 C CA . GLU A 1 76 ? -23.040 -6.989 15.159 1.00 78.50 76 GLU A CA 1
ATOM 569 C C . GLU A 1 76 ? -24.416 -7.334 14.603 1.00 78.50 76 GLU A C 1
ATOM 571 O O . GLU A 1 76 ? -25.389 -6.717 14.997 1.00 78.50 76 GLU A O 1
ATOM 576 N N . THR A 1 77 ? -24.548 -8.349 13.754 1.00 79.50 77 THR A N 1
ATOM 577 C CA . THR A 1 77 ? -25.831 -8.640 13.089 1.00 79.50 77 THR A CA 1
ATOM 578 C C . THR A 1 77 ? -26.742 -9.572 13.891 1.00 79.50 77 THR A C 1
ATOM 580 O O . THR A 1 77 ? -27.927 -9.698 13.580 1.00 79.50 77 THR A O 1
ATOM 583 N N . LEU A 1 78 ? -26.193 -10.243 14.910 1.00 86.12 78 LEU A N 1
ATOM 584 C CA . LEU A 1 78 ? -26.794 -11.374 15.626 1.00 86.12 78 LEU A CA 1
ATOM 585 C C . LEU A 1 78 ? -27.203 -12.525 14.696 1.00 86.12 78 LEU A C 1
ATOM 587 O O . LEU A 1 78 ? -28.069 -13.334 15.036 1.00 86.12 78 LEU A O 1
ATOM 591 N N . THR A 1 79 ? -26.574 -12.608 13.523 1.00 86.44 79 THR A N 1
ATOM 592 C CA . THR A 1 79 ? -26.821 -13.669 12.548 1.00 86.44 79 THR A CA 1
ATOM 593 C C . THR A 1 79 ? -25.986 -14.886 12.901 1.00 86.44 79 THR A C 1
ATOM 595 O O . THR A 1 79 ? -24.785 -14.778 13.155 1.00 86.44 79 THR A O 1
ATOM 598 N N . PHE A 1 80 ? -26.625 -16.055 12.898 1.00 89.56 80 PHE A N 1
ATOM 599 C CA . PHE A 1 80 ? -25.929 -17.328 12.994 1.00 89.56 80 PHE A CA 1
ATOM 600 C C . PHE A 1 80 ? -25.605 -17.867 11.603 1.00 89.56 80 PHE A C 1
ATOM 602 O O . PHE A 1 80 ? -26.497 -18.019 10.767 1.00 89.56 80 PHE A O 1
ATOM 609 N N . HIS A 1 81 ? -24.341 -18.214 11.398 1.00 76.81 81 HIS A N 1
ATOM 610 C CA . HIS A 1 81 ? -23.840 -18.844 10.186 1.00 76.81 81 HIS A CA 1
ATOM 611 C C . HIS A 1 81 ? -23.358 -20.248 10.494 1.00 76.81 81 HIS A C 1
ATOM 613 O O . HIS A 1 81 ? -22.671 -20.474 11.492 1.00 76.81 81 HIS A O 1
ATOM 619 N N . ARG A 1 82 ? -23.701 -21.199 9.628 1.00 69.81 82 ARG A N 1
ATOM 620 C CA . ARG A 1 82 ? -23.253 -22.589 9.779 1.00 69.81 82 ARG A CA 1
ATOM 621 C C . ARG A 1 82 ? -21.861 -22.767 9.195 1.00 69.81 82 ARG A C 1
ATOM 623 O O . ARG A 1 82 ? -21.554 -22.209 8.150 1.00 69.81 82 ARG A O 1
ATOM 630 N N . ASP A 1 83 ? -21.096 -23.701 9.749 1.00 57.44 83 ASP A N 1
ATOM 631 C CA . ASP A 1 83 ? -19.776 -24.084 9.215 1.00 57.44 83 ASP A CA 1
ATOM 632 C C . ASP A 1 83 ? -19.808 -24.580 7.760 1.00 57.44 83 ASP A C 1
ATOM 634 O O . ASP A 1 83 ? -18.791 -24.586 7.071 1.00 57.44 83 ASP A O 1
ATOM 638 N N . ILE A 1 84 ? -20.979 -25.005 7.280 1.00 45.81 84 ILE A N 1
ATOM 639 C CA . ILE A 1 84 ? -21.185 -25.455 5.898 1.00 45.81 84 ILE A CA 1
ATOM 640 C C . ILE A 1 84 ? -21.463 -24.308 4.915 1.00 45.81 84 ILE A C 1
ATOM 642 O O . ILE A 1 84 ? -21.558 -24.548 3.711 1.00 45.81 84 ILE A O 1
ATOM 646 N N . GLU A 1 85 ? -21.647 -23.085 5.405 1.00 44.22 85 GLU A N 1
ATOM 647 C CA . GLU A 1 85 ? -21.879 -21.908 4.574 1.00 44.22 85 GLU A CA 1
ATOM 648 C C . GLU A 1 85 ? -20.528 -21.351 4.116 1.00 44.22 85 GLU A C 1
ATOM 650 O O . GLU A 1 85 ? -19.608 -21.170 4.907 1.00 44.22 85 GLU A O 1
ATOM 655 N N . ALA A 1 86 ? -20.376 -21.100 2.813 1.00 36.19 86 ALA A N 1
ATOM 656 C CA . ALA A 1 86 ? -19.145 -20.565 2.226 1.00 36.19 86 ALA A CA 1
ATOM 657 C C . ALA A 1 86 ? -19.016 -19.045 2.462 1.00 36.19 86 ALA A C 1
ATOM 659 O O . ALA A 1 86 ? -18.826 -18.276 1.520 1.00 36.19 86 ALA A O 1
ATOM 660 N N . VAL A 1 87 ? -19.171 -18.617 3.714 1.00 38.62 87 VAL A N 1
ATOM 661 C CA . VAL A 1 87 ? -19.131 -17.222 4.168 1.00 38.62 87 VAL A CA 1
ATOM 662 C C . VAL A 1 87 ? -18.075 -17.127 5.266 1.00 38.62 87 VAL A C 1
ATOM 664 O O . VAL A 1 87 ? -18.073 -17.938 6.185 1.00 38.62 87 VAL A O 1
ATOM 667 N N . ALA A 1 88 ? -17.139 -16.185 5.152 1.00 40.06 88 ALA A N 1
ATOM 668 C CA . ALA A 1 88 ? -16.140 -15.959 6.195 1.00 40.06 88 ALA A CA 1
ATOM 669 C C . ALA A 1 88 ? -16.774 -15.181 7.365 1.00 40.06 88 ALA A C 1
ATOM 671 O O . ALA A 1 88 ? -17.545 -14.259 7.102 1.00 40.06 88 ALA A O 1
ATOM 672 N N . PRO A 1 89 ? -16.464 -15.520 8.629 1.00 48.94 89 PRO A N 1
ATOM 673 C CA . PRO A 1 89 ? -17.055 -14.849 9.780 1.00 48.94 89 PRO A CA 1
ATOM 674 C C . PRO A 1 89 ? -16.617 -13.385 9.862 1.00 48.94 89 PRO A C 1
ATOM 676 O O . PRO A 1 89 ? -15.417 -13.094 9.826 1.00 48.94 89 PRO A O 1
ATOM 679 N N . LEU A 1 90 ? -17.570 -12.469 10.034 1.00 54.12 90 LEU A N 1
ATOM 680 C CA . LEU A 1 90 ? -17.264 -11.074 10.338 1.00 54.12 90 LEU A CA 1
ATOM 681 C C . LEU A 1 90 ? -17.071 -10.907 11.848 1.00 54.12 90 LEU A C 1
ATOM 683 O O . LEU A 1 90 ? -17.975 -11.138 12.650 1.00 54.12 90 LEU A O 1
ATOM 687 N N . ALA A 1 91 ? -15.858 -10.531 12.251 1.00 58.59 91 ALA A N 1
ATOM 688 C CA . ALA A 1 91 ? -15.574 -10.187 13.638 1.00 58.59 91 ALA A CA 1
ATOM 689 C C . ALA A 1 91 ? -16.201 -8.828 14.012 1.00 58.59 91 ALA A C 1
ATOM 691 O O . ALA A 1 91 ? -16.197 -7.923 13.180 1.00 58.59 91 ALA A O 1
ATOM 692 N N . PRO A 1 92 ? -16.671 -8.650 15.265 1.00 72.62 92 PRO A N 1
ATOM 693 C CA . PRO A 1 92 ? -16.592 -9.606 16.370 1.00 72.62 92 PRO A CA 1
ATOM 694 C C . PRO A 1 92 ? -17.674 -10.701 16.319 1.00 72.62 92 PRO A C 1
ATOM 696 O O . PRO A 1 92 ? -18.851 -10.412 16.114 1.00 72.62 92 PRO A O 1
ATOM 699 N N . TYR A 1 93 ? -17.295 -11.954 16.587 1.00 84.00 93 TYR A N 1
ATOM 700 C CA . TYR A 1 93 ? -18.221 -13.096 16.600 1.00 84.00 93 TYR A CA 1
ATOM 701 C C . TYR A 1 93 ? -17.939 -14.080 17.747 1.00 84.00 93 TYR A C 1
ATOM 703 O O . TYR A 1 93 ? -16.873 -14.053 18.366 1.00 84.00 93 TYR A O 1
ATOM 711 N N . VAL A 1 94 ? -18.891 -14.973 18.034 1.00 89.56 94 VAL A N 1
ATOM 712 C CA . VAL A 1 94 ? -18.738 -16.069 19.010 1.00 89.56 94 VAL A CA 1
ATOM 713 C C . VAL A 1 94 ? -18.953 -17.410 18.315 1.00 89.56 94 VAL A C 1
ATOM 715 O O . VAL A 1 94 ? -19.945 -17.598 17.615 1.00 89.56 94 VAL A O 1
ATOM 718 N N . ARG A 1 95 ? -18.021 -18.349 18.507 1.00 88.06 95 ARG A N 1
ATOM 719 C CA . ARG A 1 95 ? -18.124 -19.737 18.027 1.00 88.06 95 ARG A CA 1
ATOM 720 C C . ARG A 1 95 ? -19.075 -20.550 18.893 1.00 88.06 95 ARG A C 1
ATOM 722 O O . ARG A 1 95 ? -19.090 -20.371 20.111 1.00 88.06 95 ARG A O 1
ATOM 729 N N . GLY A 1 96 ? -19.825 -21.458 18.284 1.00 90.19 96 GLY A N 1
ATOM 730 C CA . GLY A 1 96 ? -20.684 -22.369 19.027 1.00 90.19 96 GLY A CA 1
ATOM 731 C C . GLY A 1 96 ? -21.584 -23.209 18.140 1.00 90.19 96 GLY A C 1
ATOM 732 O O . GLY A 1 96 ? -21.397 -23.316 16.926 1.00 90.19 96 GLY A O 1
ATOM 733 N N . GLU A 1 97 ? -22.604 -23.782 18.760 1.00 92.00 97 GLU A N 1
ATOM 734 C CA . GLU A 1 97 ? -23.628 -24.563 18.084 1.00 92.00 97 GLU A CA 1
ATOM 735 C C . GLU A 1 97 ? -25.004 -23.926 18.276 1.00 92.00 97 GLU A C 1
ATOM 737 O O . GLU A 1 97 ? -25.322 -23.482 19.376 1.00 92.00 97 GLU A O 1
ATOM 742 N N . MET A 1 98 ? -25.846 -23.929 17.241 1.00 93.50 98 MET A N 1
ATOM 743 C CA . MET A 1 98 ? -27.241 -23.488 17.345 1.00 93.50 98 MET A CA 1
ATOM 744 C C . MET A 1 98 ? -28.199 -24.651 17.091 1.00 93.50 98 MET A C 1
ATOM 746 O O . MET A 1 98 ? -28.070 -25.369 16.090 1.00 93.50 98 MET A O 1
ATOM 750 N N . ASP A 1 99 ? -29.150 -24.863 18.000 1.00 93.50 99 ASP A N 1
ATOM 751 C CA . ASP A 1 99 ? -30.209 -25.855 17.813 1.00 93.50 99 ASP A CA 1
ATOM 752 C C . ASP A 1 99 ? -31.353 -25.341 16.921 1.00 93.50 99 ASP A C 1
ATOM 754 O O . ASP A 1 99 ? -31.399 -24.191 16.484 1.00 93.50 99 ASP A O 1
ATOM 758 N N . LYS A 1 100 ? -32.304 -26.227 16.619 1.00 90.94 100 LYS A N 1
ATOM 759 C CA . LYS A 1 100 ? -33.496 -25.891 15.822 1.00 90.94 100 LYS A CA 1
ATOM 760 C C . LYS A 1 100 ? -34.411 -24.848 16.485 1.00 90.94 100 LYS A C 1
ATOM 762 O O . LYS A 1 100 ? -35.167 -24.184 15.780 1.00 90.94 100 LYS A O 1
ATOM 767 N N . ASP A 1 101 ? -34.344 -24.714 17.807 1.00 91.38 101 ASP A N 1
ATOM 768 C CA . ASP A 1 101 ? -35.153 -23.797 18.612 1.00 91.38 101 ASP A CA 1
ATOM 769 C C . ASP A 1 101 ? -34.430 -22.445 18.807 1.00 91.38 101 ASP A C 1
ATOM 771 O O . ASP A 1 101 ? -34.934 -21.572 19.508 1.00 91.38 101 ASP A O 1
ATOM 775 N N . HIS A 1 102 ? -33.303 -22.254 18.101 1.00 89.06 102 HIS A N 1
ATOM 776 C CA . HIS A 1 102 ? -32.456 -21.057 18.074 1.00 89.06 102 HIS A CA 1
ATOM 777 C C . HIS A 1 102 ? -31.736 -20.789 19.399 1.00 89.06 102 HIS A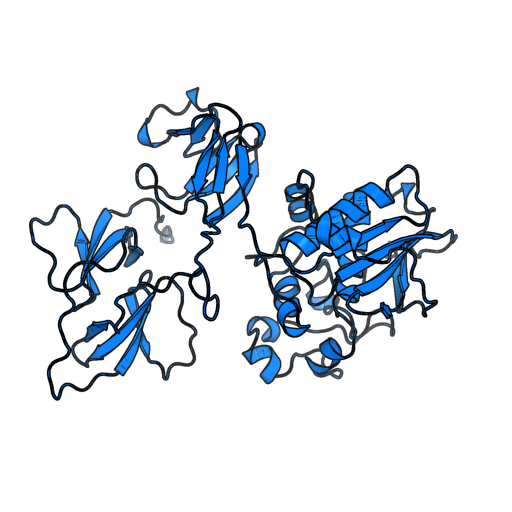 C 1
ATOM 779 O O . HIS A 1 102 ? -31.306 -19.662 19.647 1.00 89.06 102 HIS A O 1
ATOM 785 N N . ASN A 1 103 ? -31.546 -21.828 20.219 1.00 93.69 103 ASN A N 1
ATOM 786 C CA . ASN A 1 103 ? -30.669 -21.727 21.373 1.00 93.69 103 ASN A CA 1
ATOM 787 C C . ASN A 1 103 ? -29.214 -21.871 20.921 1.00 93.69 103 ASN A C 1
ATOM 789 O O . ASN A 1 103 ? -28.876 -22.829 20.214 1.00 93.69 103 ASN A O 1
ATOM 793 N N . PHE A 1 104 ? -28.359 -20.938 21.329 1.00 94.88 104 PHE A N 1
ATOM 794 C CA . PHE A 1 104 ? -26.946 -20.923 20.982 1.00 94.88 104 PHE A CA 1
ATOM 795 C C . PHE A 1 104 ? -26.062 -21.324 22.168 1.00 94.88 104 PHE A C 1
ATOM 797 O O . PHE A 1 104 ? -26.130 -20.785 23.274 1.00 94.88 104 PHE A O 1
ATOM 804 N N . TYR A 1 105 ? -25.194 -22.296 21.911 1.00 93.88 105 TYR A N 1
ATOM 805 C CA . TYR A 1 105 ? -24.300 -22.908 22.881 1.00 93.88 105 TYR A CA 1
ATOM 806 C C . TYR A 1 105 ? -22.855 -22.544 22.519 1.00 93.88 105 TYR A C 1
ATOM 808 O O . TYR A 1 105 ? -22.312 -23.136 21.585 1.00 93.88 105 TYR A O 1
ATOM 816 N N . PRO A 1 106 ? -22.221 -21.578 23.212 1.00 91.12 106 PRO A N 1
ATOM 817 C CA . PRO A 1 106 ? -20.880 -21.129 22.858 1.00 91.12 106 PRO A CA 1
ATOM 818 C C . PRO A 1 106 ? -19.826 -22.213 23.120 1.00 91.12 106 PRO A C 1
ATOM 820 O O . PRO A 1 106 ? -19.875 -22.919 24.134 1.00 91.12 106 PRO A O 1
ATOM 823 N N . ASP A 1 107 ? -18.841 -22.301 22.230 1.00 83.75 107 ASP A N 1
ATOM 824 C CA . ASP A 1 107 ? -17.707 -23.216 22.356 1.00 83.75 107 ASP A CA 1
ATOM 825 C C . ASP A 1 107 ? -16.806 -22.819 23.535 1.00 83.75 107 ASP A C 1
ATOM 827 O O . ASP A 1 107 ? -16.680 -21.648 23.900 1.00 83.75 107 ASP A O 1
ATOM 831 N N . LYS A 1 108 ? -16.134 -23.808 24.133 1.00 77.25 108 LYS A N 1
ATOM 832 C CA . LYS A 1 108 ? -15.059 -23.555 25.103 1.00 77.25 108 LYS A CA 1
ATOM 833 C C . LYS A 1 108 ? -13.715 -23.401 24.366 1.00 77.25 108 LYS A C 1
ATOM 835 O O . LYS A 1 108 ? -13.430 -24.235 23.509 1.00 77.25 108 LYS A O 1
ATOM 840 N N . PRO A 1 109 ? -12.838 -22.454 24.760 1.00 76.31 109 PRO A N 1
ATOM 841 C CA . PRO A 1 109 ? -13.042 -21.447 25.803 1.00 76.31 109 PRO A CA 1
ATOM 842 C C . PRO A 1 109 ? -14.057 -20.384 25.361 1.00 76.31 109 PRO A C 1
ATOM 844 O O . PRO A 1 109 ? -14.075 -20.002 24.200 1.00 76.31 109 PRO A O 1
ATOM 847 N N . TYR A 1 110 ? -14.889 -19.904 26.293 1.00 80.31 110 TYR A N 1
ATOM 848 C CA . TYR A 1 110 ? -15.897 -18.885 25.992 1.00 80.31 110 TYR A CA 1
ATOM 849 C C . TYR A 1 110 ? -15.207 -17.550 25.684 1.00 80.31 110 TYR A C 1
ATOM 851 O O . TYR A 1 110 ? -14.898 -16.777 26.591 1.00 80.31 110 TYR A O 1
ATOM 859 N N . THR A 1 111 ? -14.946 -17.300 24.405 1.00 80.75 111 THR A N 1
ATOM 860 C CA . THR A 1 111 ? -14.217 -16.125 23.920 1.00 80.75 111 THR A CA 1
ATOM 861 C C . THR A 1 111 ? -14.970 -15.439 22.795 1.00 80.75 111 THR A C 1
ATOM 863 O O . THR A 1 111 ? -15.609 -16.097 21.971 1.00 80.75 111 THR A O 1
ATOM 866 N N . ILE A 1 112 ? -14.845 -14.116 22.734 1.00 77.00 112 ILE A N 1
ATOM 867 C CA . ILE A 1 112 ? -15.235 -13.338 21.560 1.00 77.00 112 ILE A CA 1
ATOM 868 C C . ILE A 1 112 ? -14.039 -13.334 20.617 1.00 77.00 112 ILE A C 1
ATOM 870 O O . ILE A 1 112 ? -12.956 -12.931 21.026 1.00 77.00 112 ILE A O 1
ATOM 874 N N . VAL A 1 113 ? -14.231 -13.770 19.374 1.00 68.12 113 VAL A N 1
ATOM 875 C CA . VAL A 1 113 ? -13.205 -13.642 18.339 1.00 68.12 113 VAL A CA 1
ATOM 876 C C . VAL A 1 113 ? -13.309 -12.241 17.760 1.00 68.12 113 VAL A C 1
ATOM 878 O O . VAL A 1 113 ? -14.308 -11.890 17.124 1.00 68.12 113 VAL A O 1
ATOM 881 N N . ARG A 1 114 ? -12.294 -11.423 18.021 1.00 63.47 114 ARG A N 1
ATOM 882 C CA . ARG A 1 114 ? -12.172 -10.055 17.512 1.00 63.47 114 ARG A CA 1
ATOM 883 C C . ARG A 1 114 ? -11.224 -10.048 16.317 1.00 63.47 114 ARG A C 1
ATOM 885 O O . ARG A 1 114 ? -10.400 -10.945 16.162 1.00 63.47 114 ARG A O 1
ATOM 892 N N . SER A 1 115 ? -11.285 -9.002 15.497 1.00 44.47 115 SER A N 1
ATOM 893 C CA . SER A 1 115 ? -10.446 -8.870 14.295 1.00 44.47 115 SER A CA 1
ATOM 894 C C . SER A 1 115 ? -8.937 -8.980 14.579 1.00 44.47 115 SER A C 1
ATOM 896 O O . SER A 1 115 ? -8.171 -9.315 13.685 1.00 44.47 115 SER A O 1
ATOM 898 N N . ASN A 1 116 ? -8.516 -8.774 15.833 1.00 41.06 116 ASN A N 1
ATOM 899 C CA . ASN A 1 116 ? -7.121 -8.842 16.273 1.00 41.06 116 ASN A CA 1
ATOM 900 C C . ASN A 1 116 ? -6.678 -10.240 16.769 1.00 41.06 116 ASN A C 1
ATOM 902 O O . ASN A 1 116 ? -5.494 -10.421 17.046 1.00 41.06 116 ASN A O 1
ATOM 906 N N . ASP A 1 117 ? -7.585 -11.219 16.898 1.00 33.09 117 ASP A N 1
ATOM 907 C CA . ASP A 1 117 ? -7.286 -12.545 17.476 1.00 33.09 117 ASP A CA 1
ATOM 908 C C . ASP A 1 117 ? -6.790 -13.575 16.440 1.00 33.09 117 ASP A C 1
ATOM 910 O O . ASP A 1 117 ? -6.375 -14.680 16.795 1.00 33.09 117 ASP A O 1
ATOM 914 N N . PHE A 1 118 ? -6.773 -13.221 15.151 1.00 32.91 118 PHE A N 1
ATOM 915 C CA . PHE A 1 118 ? -6.240 -14.056 14.070 1.00 32.91 118 PHE A CA 1
ATOM 916 C C . PHE A 1 118 ? -4.727 -13.866 13.885 1.00 32.91 118 PHE A C 1
ATOM 918 O O . PHE A 1 118 ? -4.260 -13.507 12.806 1.00 32.91 118 PHE A O 1
ATOM 925 N N . ILE A 1 119 ? -3.934 -14.128 14.925 1.00 34.69 119 ILE A N 1
ATOM 926 C CA . ILE A 1 119 ? -2.482 -14.312 14.783 1.00 34.69 119 ILE A CA 1
ATOM 927 C C . ILE A 1 119 ? -2.134 -15.705 15.307 1.00 34.69 119 ILE A C 1
ATOM 929 O O . ILE A 1 119 ? -2.291 -16.013 16.486 1.00 34.69 119 ILE A O 1
ATOM 933 N N . GLY A 1 120 ? -1.730 -16.580 14.386 1.00 26.36 120 GLY A N 1
ATOM 934 C CA . GLY A 1 120 ? -1.493 -17.996 14.639 1.00 26.36 120 GLY A CA 1
ATOM 935 C C . GLY A 1 120 ? -0.416 -18.267 15.694 1.00 26.36 120 GLY A C 1
ATOM 936 O O . GLY A 1 120 ? 0.696 -17.766 15.604 1.00 26.36 120 GLY A O 1
ATOM 937 N N . ASN A 1 121 ? -0.789 -19.133 16.638 1.00 27.34 121 ASN A N 1
ATOM 938 C CA . ASN A 1 121 ? 0.016 -20.022 17.479 1.00 27.34 121 ASN A CA 1
ATOM 939 C C . ASN A 1 121 ? 1.292 -19.477 18.146 1.00 27.34 121 ASN A C 1
ATOM 941 O O . ASN A 1 121 ? 2.386 -19.582 17.608 1.00 27.34 121 ASN A O 1
ATOM 945 N N . GLY A 1 122 ? 1.129 -19.144 19.431 1.00 29.72 122 GLY A N 1
ATOM 946 C CA . GLY A 1 122 ? 2.009 -19.634 20.494 1.00 29.72 122 GLY A CA 1
ATOM 947 C C . GLY A 1 122 ? 3.375 -18.970 20.620 1.00 29.72 122 GLY A C 1
ATOM 948 O O . GLY A 1 122 ? 4.362 -19.552 20.204 1.00 29.72 122 GLY A O 1
ATOM 949 N N . GLU A 1 123 ? 3.419 -17.808 21.271 1.00 25.20 123 GLU A N 1
ATOM 950 C CA . GLU A 1 123 ? 4.252 -17.477 22.444 1.00 25.20 123 GLU A CA 1
ATOM 951 C C . GLU A 1 123 ? 4.160 -15.957 22.713 1.00 25.20 123 GLU A C 1
ATOM 953 O O . GLU A 1 123 ? 4.163 -15.150 21.795 1.00 25.20 123 GLU A O 1
ATOM 958 N N . GLU A 1 124 ? 3.976 -15.609 23.992 1.00 26.80 124 GLU A N 1
ATOM 959 C CA . GLU A 1 124 ? 3.916 -14.271 24.617 1.00 26.80 124 GLU A CA 1
ATOM 960 C C . GLU A 1 124 ? 3.064 -13.145 23.976 1.00 26.80 124 GLU A C 1
ATOM 962 O O . GLU A 1 124 ? 3.412 -12.494 22.996 1.00 26.80 124 GLU A O 1
ATOM 967 N N . LYS A 1 125 ? 1.963 -12.814 24.676 1.00 28.77 125 LYS A N 1
ATOM 968 C CA . LYS A 1 125 ? 1.149 -11.597 24.508 1.00 28.77 125 LYS A CA 1
ATOM 969 C C . LYS A 1 125 ? 2.004 -10.324 24.634 1.00 28.77 125 LYS A C 1
ATOM 971 O O . LYS A 1 125 ? 2.102 -9.751 25.719 1.00 28.77 125 LYS A O 1
ATOM 976 N N . PHE A 1 126 ? 2.504 -9.801 23.522 1.00 28.52 126 PHE A N 1
ATOM 977 C CA . PHE A 1 126 ? 2.767 -8.369 23.404 1.00 28.52 126 PHE A CA 1
ATOM 978 C C . PHE A 1 126 ? 1.498 -7.694 22.886 1.00 28.52 126 PHE A C 1
ATOM 980 O O . PHE A 1 126 ? 1.137 -7.816 21.719 1.00 28.52 126 PHE A O 1
ATOM 987 N N . MET A 1 127 ? 0.784 -7.017 23.791 1.00 30.41 127 MET A N 1
ATOM 988 C CA . MET A 1 127 ? -0.361 -6.174 23.442 1.00 30.41 127 MET A CA 1
ATOM 989 C C . MET A 1 127 ? 0.095 -5.099 22.450 1.00 30.41 127 MET A C 1
ATOM 991 O O . MET A 1 127 ? 0.812 -4.171 22.819 1.00 30.41 127 MET A O 1
ATOM 995 N N . THR A 1 128 ? -0.291 -5.237 21.186 1.00 41.31 128 THR A N 1
ATOM 996 C CA . THR A 1 128 ? 0.020 -4.284 20.118 1.00 41.31 128 THR A CA 1
ATOM 997 C C . THR A 1 128 ? -1.269 -3.570 19.721 1.00 41.31 128 THR A C 1
ATOM 999 O O . THR A 1 128 ? -1.888 -3.864 18.708 1.00 41.31 128 THR A O 1
ATOM 1002 N N . THR A 1 129 ? -1.730 -2.643 20.561 1.00 53.72 129 THR A N 1
ATOM 1003 C CA . THR A 1 129 ? -2.891 -1.801 20.250 1.00 53.72 129 THR A CA 1
ATOM 1004 C C . THR A 1 129 ? -2.440 -0.497 19.593 1.00 53.72 129 THR A C 1
ATOM 1006 O O . THR A 1 129 ? -1.490 0.153 20.036 1.00 53.72 129 THR A O 1
ATOM 1009 N N . GLN A 1 130 ? -3.100 -0.121 18.493 1.00 65.88 130 GLN A N 1
ATOM 1010 C CA . GLN A 1 130 ? -2.974 1.215 17.912 1.00 65.88 130 GLN A CA 1
ATOM 1011 C C . GLN A 1 130 ? -3.556 2.234 18.909 1.00 65.88 130 GLN A C 1
ATOM 1013 O O . GLN A 1 130 ? -4.558 1.970 19.575 1.00 65.88 130 GLN A O 1
ATOM 1018 N N . ALA A 1 131 ? -2.918 3.390 19.064 1.00 83.44 131 ALA A N 1
ATOM 1019 C CA . ALA A 1 131 ? -3.341 4.425 20.003 1.00 83.44 131 ALA A CA 1
ATOM 1020 C C . ALA A 1 131 ? -2.956 5.822 19.509 1.00 83.44 131 ALA A C 1
ATOM 1022 O O . ALA A 1 131 ? -2.119 5.980 18.626 1.00 83.44 131 ALA A O 1
ATOM 1023 N N . ILE A 1 132 ? -3.519 6.855 20.123 1.00 89.00 132 ILE A N 1
ATOM 1024 C CA . ILE A 1 132 ? -2.931 8.194 20.118 1.00 89.00 132 ILE A CA 1
ATOM 1025 C C . ILE A 1 132 ? -2.245 8.468 21.454 1.00 89.00 132 ILE A C 1
ATOM 1027 O O . ILE A 1 132 ? -2.707 7.998 22.489 1.00 89.00 132 ILE A O 1
ATOM 1031 N N . GLU A 1 133 ? -1.181 9.259 21.448 1.00 89.62 133 GLU A N 1
ATOM 1032 C CA . GLU A 1 133 ? -0.533 9.805 22.642 1.00 89.62 133 GLU A CA 1
ATOM 1033 C C . GLU A 1 133 ? -0.612 11.325 22.618 1.00 89.62 133 GLU A C 1
ATOM 1035 O O . GLU A 1 133 ? -0.245 11.960 21.630 1.00 89.62 133 GLU A O 1
ATOM 1040 N N . ALA A 1 134 ? -1.089 11.926 23.701 1.00 91.31 134 ALA A N 1
ATOM 1041 C CA . ALA A 1 134 ? -1.127 13.375 23.824 1.00 91.31 134 ALA A CA 1
ATOM 1042 C C . ALA A 1 134 ? 0.277 13.943 24.078 1.00 91.31 134 ALA A C 1
ATOM 1044 O O . ALA A 1 134 ? 0.912 13.629 25.079 1.00 91.31 134 ALA A O 1
ATOM 1045 N N . LEU A 1 135 ? 0.748 14.833 23.207 1.00 82.50 135 LEU A N 1
ATOM 1046 C CA . LEU A 1 135 ? 2.024 15.546 23.361 1.00 82.50 135 LEU A CA 1
ATOM 1047 C C . LEU A 1 135 ? 1.913 16.702 24.364 1.00 82.50 135 LEU A C 1
ATOM 1049 O O . LEU A 1 135 ? 2.871 17.057 25.047 1.00 82.50 135 LEU A O 1
ATOM 1053 N N . VAL A 1 136 ? 0.719 17.283 24.458 1.00 88.56 136 VAL A N 1
ATOM 1054 C CA . VAL A 1 136 ? 0.334 18.336 25.402 1.00 88.56 136 VAL A CA 1
ATOM 1055 C C . VAL A 1 136 ? -1.052 18.021 25.950 1.00 88.56 136 VAL A C 1
ATOM 1057 O O . VAL A 1 136 ? -1.781 17.221 25.367 1.00 88.56 136 VAL A O 1
ATOM 1060 N N . ASN A 1 137 ? -1.460 18.677 27.038 1.00 94.88 137 ASN A N 1
ATOM 1061 C CA . ASN A 1 137 ? -2.852 18.607 27.476 1.00 94.88 137 ASN A CA 1
ATOM 1062 C C . ASN A 1 137 ? -3.753 19.076 26.330 1.00 94.88 137 ASN A C 1
ATOM 1064 O O . ASN A 1 137 ? -3.656 20.220 25.882 1.00 94.88 137 ASN A O 1
ATOM 1068 N N . THR A 1 138 ? -4.613 18.190 25.848 1.00 95.62 138 THR A N 1
ATOM 1069 C CA . THR A 1 138 ? -5.421 18.436 24.658 1.00 95.62 138 THR A CA 1
ATOM 1070 C C . THR A 1 138 ? -6.862 18.016 24.881 1.00 95.62 138 THR A C 1
ATOM 1072 O O . THR A 1 138 ? -7.173 17.243 25.786 1.00 95.62 138 THR A O 1
ATOM 1075 N N . VAL A 1 139 ? -7.761 18.556 24.065 1.00 95.81 139 VAL A N 1
ATOM 1076 C CA . VAL A 1 139 ? -9.190 18.261 24.140 1.00 95.81 139 VAL A CA 1
ATOM 1077 C C . VAL A 1 139 ? -9.576 17.402 22.946 1.00 95.81 139 VAL A C 1
ATOM 1079 O O . VAL A 1 139 ? -9.452 17.829 21.795 1.00 95.81 139 VAL A O 1
ATOM 1082 N N . ILE A 1 140 ? -10.078 16.210 23.244 1.00 95.88 140 ILE A N 1
ATOM 1083 C CA . ILE A 1 140 ? -10.685 15.290 22.290 1.00 95.88 140 ILE A CA 1
ATOM 1084 C C . ILE A 1 140 ? -12.169 15.646 22.184 1.00 95.88 140 ILE A C 1
ATOM 1086 O O . ILE A 1 140 ? -12.837 15.851 23.200 1.00 95.88 140 ILE A O 1
ATOM 1090 N N . LYS A 1 141 ? -12.680 15.811 20.963 1.00 93.75 141 LYS A N 1
ATOM 1091 C CA . LYS A 1 141 ? -13.960 16.492 20.695 1.00 93.75 141 LYS A CA 1
ATOM 1092 C C . LYS A 1 141 ? -14.858 15.679 19.778 1.00 93.75 141 LYS A C 1
ATOM 1094 O O . LYS A 1 141 ? -14.370 14.940 18.935 1.00 93.75 141 LYS A O 1
ATOM 1099 N N . LYS A 1 142 ? -16.172 15.859 19.887 1.00 86.06 142 LYS A N 1
ATOM 1100 C CA . LYS A 1 142 ? -17.151 15.210 19.002 1.00 86.06 142 LYS A CA 1
ATOM 1101 C C . LYS A 1 142 ? -17.169 15.809 17.589 1.00 86.06 142 LYS A C 1
ATOM 1103 O O . LYS A 1 142 ? -17.620 15.147 16.662 1.00 86.06 142 LYS A O 1
ATOM 1108 N N . TYR A 1 143 ? -16.647 17.027 17.430 1.00 85.25 143 TYR A N 1
ATOM 1109 C CA . TYR A 1 143 ? -16.579 17.755 16.163 1.00 85.25 143 TYR A CA 1
ATOM 1110 C C . TYR A 1 143 ? -15.209 18.443 16.003 1.00 85.25 143 TYR A C 1
ATOM 1112 O O . TYR A 1 143 ? -14.630 18.867 17.012 1.00 85.25 143 TYR A O 1
ATOM 1120 N N . PRO A 1 144 ? -14.698 18.616 14.769 1.00 85.38 144 PRO A N 1
ATOM 1121 C CA . PRO A 1 144 ? -13.412 19.264 14.489 1.00 85.38 144 PRO A CA 1
ATOM 1122 C C . PRO A 1 144 ? -13.502 20.805 14.551 1.00 85.38 144 PRO A C 1
ATOM 1124 O O . PRO A 1 144 ? -13.070 21.508 13.645 1.00 85.38 144 PRO A O 1
ATOM 1127 N N . ILE A 1 145 ? -14.083 21.342 15.627 1.00 85.31 145 ILE A N 1
ATOM 1128 C CA . ILE A 1 145 ? -14.251 22.787 15.876 1.00 85.31 145 ILE A CA 1
ATOM 1129 C C . ILE A 1 145 ? -13.496 23.213 17.138 1.00 85.31 145 ILE A C 1
ATOM 1131 O O . ILE A 1 145 ? -12.986 22.370 17.882 1.00 85.31 145 ILE A O 1
ATOM 1135 N N . ASP A 1 146 ? -13.407 24.514 17.410 1.00 87.06 146 ASP A N 1
ATOM 1136 C CA . ASP A 1 146 ? -12.786 25.009 18.641 1.00 87.06 146 ASP A CA 1
ATOM 1137 C C . ASP A 1 146 ? -13.502 24.453 19.890 1.00 87.06 146 ASP A C 1
ATOM 1139 O O . ASP A 1 146 ? -14.728 24.487 20.005 1.00 87.06 146 ASP A O 1
ATOM 1143 N N . SER A 1 147 ? -12.724 23.943 20.851 1.00 87.50 147 SER A N 1
ATOM 1144 C CA . SER A 1 147 ? -13.242 23.346 22.091 1.00 87.50 147 SER A CA 1
ATOM 1145 C C . SER A 1 147 ? -14.070 24.308 22.953 1.00 87.50 147 SER A C 1
ATOM 1147 O O . SER A 1 147 ? -14.887 23.854 23.764 1.00 87.50 147 SER A O 1
ATOM 1149 N N . THR A 1 148 ? -13.863 25.617 22.796 1.00 89.94 148 THR A N 1
ATOM 1150 C CA . THR A 1 148 ? -14.601 26.680 23.495 1.00 89.94 148 THR A CA 1
ATOM 1151 C C . THR A 1 148 ? -16.037 26.818 22.992 1.00 89.94 148 THR A C 1
ATOM 1153 O O . THR A 1 148 ? -16.904 27.243 23.750 1.00 89.94 148 THR A O 1
ATOM 1156 N N . GLN A 1 149 ? -16.312 26.386 21.758 1.00 90.56 149 GLN A N 1
ATOM 1157 C CA . GLN A 1 149 ? -17.645 26.417 21.148 1.00 90.56 149 GLN A CA 1
ATOM 1158 C C . GLN A 1 149 ? -18.506 25.207 21.544 1.00 90.56 149 GLN A C 1
ATOM 1160 O O . GLN A 1 149 ? -19.714 25.202 21.324 1.00 90.56 149 GLN A O 1
ATOM 1165 N N . ILE A 1 150 ? -17.902 24.180 22.150 1.00 88.44 150 ILE A N 1
ATOM 1166 C CA . ILE A 1 150 ? -18.599 22.978 22.612 1.00 88.44 150 ILE A CA 1
ATOM 1167 C C . ILE A 1 150 ? -19.020 23.183 24.069 1.00 88.44 150 ILE A C 1
ATOM 1169 O O . ILE A 1 150 ? -18.180 23.158 24.977 1.00 88.44 150 ILE A O 1
ATOM 1173 N N . THR A 1 151 ? -20.317 23.377 24.298 1.00 90.00 151 THR A N 1
ATOM 1174 C CA . THR A 1 151 ? -20.887 23.611 25.634 1.00 90.00 151 THR A CA 1
ATOM 1175 C C . THR A 1 151 ? -21.290 22.327 26.355 1.00 90.00 151 THR A C 1
ATOM 1177 O O . THR A 1 151 ? -21.238 22.293 27.582 1.00 90.00 151 THR A O 1
ATOM 1180 N N . ASP A 1 152 ? -21.659 21.265 25.627 1.00 87.38 152 ASP A N 1
ATOM 1181 C CA . ASP A 1 152 ? -22.022 19.979 26.230 1.00 87.38 152 ASP A CA 1
ATOM 1182 C C . ASP A 1 152 ? -20.750 19.228 26.677 1.00 87.38 152 ASP A C 1
ATOM 1184 O O . ASP A 1 152 ? -19.935 18.839 25.832 1.00 87.38 152 ASP A O 1
ATOM 1188 N N . PRO A 1 153 ? -20.555 18.982 27.987 1.00 84.25 153 PRO A N 1
ATOM 1189 C CA . PRO A 1 153 ? -19.379 18.278 28.493 1.00 84.25 153 PRO A CA 1
ATOM 1190 C C . PRO A 1 153 ? -19.306 16.816 28.034 1.00 84.25 153 PRO A C 1
ATOM 1192 O O . PRO A 1 153 ? -18.240 16.219 28.101 1.00 84.25 153 PRO A O 1
ATOM 1195 N N . ARG A 1 154 ? -20.394 16.225 27.525 1.00 85.19 154 ARG A N 1
ATOM 1196 C CA . ARG A 1 154 ? -20.364 14.870 26.946 1.00 85.19 154 ARG A CA 1
ATOM 1197 C C . ARG A 1 154 ? -19.730 14.846 25.559 1.00 85.19 154 ARG A C 1
ATOM 1199 O O . ARG A 1 154 ? -19.305 13.788 25.110 1.00 85.19 154 ARG A O 1
ATOM 1206 N N . GLN A 1 155 ? -19.636 15.996 24.894 1.00 87.12 155 GLN A N 1
ATOM 1207 C CA . GLN A 1 155 ? -19.093 16.137 23.540 1.00 87.12 155 GLN A CA 1
ATOM 1208 C C . GLN A 1 155 ? -17.597 16.478 23.516 1.00 87.12 155 GLN A C 1
ATOM 1210 O O . GLN A 1 155 ? -17.034 16.692 22.439 1.00 87.12 155 GLN A O 1
ATOM 1215 N N . LYS A 1 156 ? -16.937 16.544 24.676 1.00 94.44 156 LYS A N 1
ATOM 1216 C CA . LYS A 1 156 ? -15.491 16.740 24.769 1.00 94.44 156 LYS A CA 1
ATOM 1217 C C . LYS A 1 156 ? -14.916 16.115 26.029 1.00 94.44 156 LYS A C 1
ATOM 1219 O O . LYS A 1 156 ? -15.583 16.065 27.054 1.00 94.44 156 LYS A O 1
ATOM 1224 N N . PHE A 1 157 ? -13.663 15.702 25.979 1.00 94.94 157 PHE A N 1
ATOM 1225 C CA . PHE A 1 157 ? -12.919 15.310 27.170 1.00 94.94 157 PHE A CA 1
ATOM 1226 C C . PHE A 1 157 ? -11.446 15.680 27.024 1.00 94.94 157 PHE A C 1
ATOM 1228 O O . PHE A 1 157 ? -10.935 15.847 25.916 1.00 94.94 157 PHE A O 1
ATOM 1235 N N . THR A 1 158 ? -10.769 15.846 28.154 1.00 95.50 158 THR A N 1
ATOM 1236 C CA . THR A 1 158 ? -9.344 16.178 28.177 1.00 95.50 158 THR A CA 1
ATOM 1237 C C . THR A 1 158 ? -8.519 14.901 28.147 1.00 95.50 158 THR A C 1
ATOM 1239 O O . THR A 1 158 ? -8.733 14.009 28.966 1.00 95.50 158 THR A O 1
ATOM 1242 N N . LEU A 1 159 ? -7.541 14.848 27.247 1.00 95.81 159 LEU A N 1
ATOM 1243 C CA . LEU A 1 159 ? -6.460 13.873 27.263 1.00 95.81 159 LEU A CA 1
ATOM 1244 C C . LEU A 1 159 ? -5.195 14.591 27.749 1.00 95.81 159 LEU A C 1
ATOM 1246 O O . LEU A 1 159 ? -4.752 15.569 27.143 1.00 95.81 159 LEU A O 1
ATOM 1250 N N . LEU A 1 160 ? -4.666 14.165 28.896 1.00 95.06 160 LEU A N 1
ATOM 1251 C CA . LEU A 1 160 ? -3.497 14.795 29.514 1.00 95.06 160 LEU A CA 1
ATOM 1252 C C . LEU A 1 160 ? -2.220 14.431 28.752 1.00 95.06 160 LEU A C 1
ATOM 1254 O O . LEU A 1 160 ? -2.126 13.333 28.211 1.00 95.06 160 LEU A O 1
ATOM 1258 N N . ALA A 1 161 ? -1.226 15.319 28.756 1.00 92.00 161 ALA A N 1
ATOM 1259 C CA . ALA A 1 161 ? 0.078 15.059 28.148 1.00 92.00 161 ALA A CA 1
ATOM 1260 C C . ALA A 1 161 ? 0.674 13.722 28.640 1.00 92.00 161 ALA A C 1
ATOM 1262 O O . ALA A 1 161 ? 0.605 13.404 29.829 1.00 92.00 161 ALA A O 1
ATOM 1263 N N . GLY A 1 162 ? 1.225 12.933 27.718 1.00 83.06 162 GLY A N 1
ATOM 1264 C CA . GLY A 1 162 ? 1.733 11.575 27.932 1.00 83.06 162 GLY A CA 1
ATOM 1265 C C . GLY A 1 162 ? 0.657 10.489 28.055 1.00 83.06 162 GLY A C 1
ATOM 1266 O O . GLY A 1 162 ? 0.986 9.305 28.088 1.00 83.06 162 GLY A O 1
ATOM 1267 N N . SER A 1 163 ? -0.630 10.846 28.127 1.00 90.12 163 SER A N 1
ATOM 1268 C CA . SER A 1 163 ? -1.709 9.853 28.173 1.00 90.12 163 SER A CA 1
ATOM 1269 C C . SER A 1 163 ? -1.954 9.256 26.796 1.00 90.12 163 SER A C 1
ATOM 1271 O O . 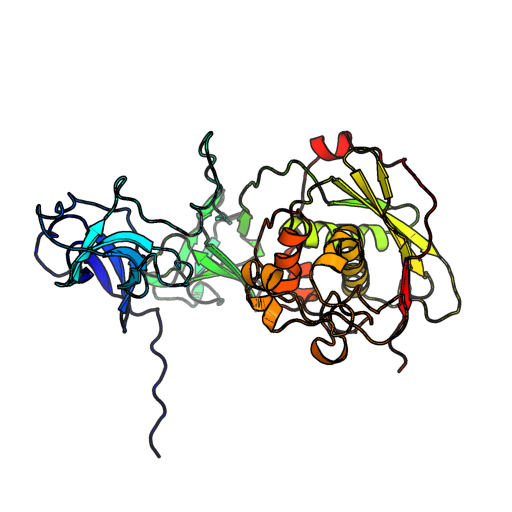SER A 1 163 ? -1.908 9.959 25.783 1.00 90.12 163 SER A O 1
ATOM 1273 N N . LYS A 1 164 ? -2.276 7.961 26.784 1.00 88.75 164 LYS A N 1
ATOM 1274 C CA . LYS A 1 164 ? -2.600 7.208 25.575 1.00 88.75 164 LYS A CA 1
ATOM 1275 C C . LYS A 1 164 ? -4.091 6.916 25.501 1.00 88.75 164 LYS A C 1
ATOM 1277 O O . LYS A 1 164 ? -4.732 6.695 26.527 1.00 88.75 164 LYS A O 1
ATOM 1282 N N . LEU A 1 165 ? -4.629 6.909 24.290 1.00 87.19 165 LEU A N 1
ATOM 1283 C CA . LEU A 1 165 ? -6.012 6.554 24.003 1.00 87.19 165 LEU A CA 1
ATOM 1284 C C . LEU A 1 165 ? -6.024 5.562 22.846 1.00 87.19 165 LEU A C 1
ATOM 1286 O O . LEU A 1 165 ? -5.600 5.902 21.746 1.00 87.19 165 LEU A O 1
ATOM 1290 N N . GLU A 1 166 ? -6.474 4.341 23.111 1.00 79.81 166 GLU A N 1
ATOM 1291 C CA . GLU A 1 166 ? -6.503 3.279 22.108 1.00 79.81 166 GLU A CA 1
ATOM 1292 C C . GLU A 1 166 ? -7.514 3.578 21.003 1.00 79.81 166 GLU A C 1
ATOM 1294 O O . GLU A 1 166 ? -8.643 4.015 21.258 1.00 79.81 166 GLU A O 1
ATOM 1299 N N . ILE A 1 167 ? -7.094 3.323 19.770 1.00 65.38 167 ILE A N 1
ATOM 1300 C CA . ILE A 1 167 ? -7.874 3.558 18.562 1.00 65.38 167 ILE A CA 1
ATOM 1301 C C . ILE A 1 167 ? -7.876 2.300 17.694 1.00 65.38 167 ILE A C 1
ATOM 1303 O O . ILE A 1 167 ? -6.921 1.531 17.688 1.00 65.38 167 ILE A O 1
ATOM 1307 N N . GLN A 1 168 ? -8.963 2.108 16.961 1.00 52.03 168 GLN A N 1
ATOM 1308 C CA . GLN A 1 168 ? -9.097 1.106 15.907 1.00 52.03 168 GLN A CA 1
ATOM 1309 C C . GLN A 1 168 ? -8.702 1.687 14.549 1.00 52.03 168 GLN A C 1
ATOM 1311 O O . GLN A 1 168 ? -8.129 0.991 13.721 1.00 52.03 168 GLN A O 1
ATOM 1316 N N . GLN A 1 169 ? -9.034 2.961 14.325 1.00 50.56 169 GLN A N 1
ATOM 1317 C CA . GLN A 1 169 ? -8.793 3.659 13.068 1.00 50.56 169 GLN A CA 1
ATOM 1318 C C . GLN A 1 169 ? -8.574 5.150 13.325 1.00 50.56 169 GLN A C 1
ATOM 1320 O O . GLN A 1 169 ? -9.070 5.717 14.306 1.00 50.56 169 GLN A O 1
ATOM 1325 N N . TYR A 1 170 ? -7.875 5.802 12.403 1.00 64.94 170 TYR A N 1
ATOM 1326 C CA . TYR A 1 170 ? -7.836 7.249 12.301 1.00 64.94 170 TYR A CA 1
ATOM 1327 C C . TYR A 1 170 ? -7.835 7.694 10.835 1.00 64.94 170 TYR A C 1
ATOM 1329 O O . TYR A 1 170 ? -7.245 7.030 9.993 1.00 64.94 170 TYR A O 1
ATOM 1337 N N . ASP A 1 171 ? -8.442 8.846 10.557 1.00 51.62 171 ASP A N 1
ATOM 1338 C CA . ASP A 1 171 ? -8.403 9.512 9.251 1.00 51.62 171 ASP A CA 1
ATOM 1339 C C . ASP A 1 171 ? -8.009 10.978 9.446 1.00 51.62 171 ASP A C 1
ATOM 1341 O O . ASP A 1 171 ? -8.400 11.612 10.436 1.00 51.62 171 ASP A O 1
ATOM 1345 N N . ARG A 1 172 ? -7.270 11.565 8.502 1.00 64.62 172 ARG A N 1
ATOM 1346 C CA . ARG A 1 172 ? -7.040 13.016 8.515 1.00 64.62 172 ARG A CA 1
ATOM 1347 C C . ARG A 1 172 ? -8.290 13.740 8.019 1.00 64.62 172 ARG A C 1
ATOM 1349 O O . ARG A 1 172 ? -8.862 13.372 6.999 1.00 64.62 172 ARG A O 1
ATOM 1356 N N . VAL A 1 173 ? -8.692 14.799 8.712 1.00 64.88 173 VAL A N 1
ATOM 1357 C CA . VAL A 1 173 ? -9.795 15.674 8.294 1.00 64.88 173 VAL A CA 1
ATOM 1358 C C . VAL A 1 173 ? -9.362 17.139 8.312 1.00 64.88 173 VAL A C 1
ATOM 1360 O O . VAL A 1 173 ? -8.308 17.493 8.856 1.00 64.88 173 VAL A O 1
ATOM 1363 N N . ASP A 1 174 ? -10.184 17.999 7.711 1.00 62.59 174 ASP A N 1
ATOM 1364 C CA . ASP A 1 174 ? -9.931 19.435 7.616 1.00 62.59 174 ASP A CA 1
ATOM 1365 C C . ASP A 1 174 ? -9.661 20.090 8.981 1.00 62.59 174 ASP A C 1
ATOM 1367 O O . ASP A 1 174 ? -10.050 19.597 10.043 1.00 62.59 174 ASP A O 1
ATOM 1371 N N . HIS A 1 175 ? -9.009 21.254 8.943 1.00 71.81 175 HIS A N 1
ATOM 1372 C CA . HIS A 1 175 ? -8.620 22.034 10.125 1.00 71.81 175 HIS A CA 1
ATOM 1373 C C . HIS A 1 175 ? -7.598 21.335 11.037 1.00 71.81 175 HIS A C 1
ATOM 1375 O O . HIS A 1 175 ? -7.618 21.544 12.250 1.00 71.81 175 HIS A O 1
ATOM 1381 N N . ASN A 1 176 ? -6.691 20.527 10.475 1.00 79.56 176 ASN A N 1
ATOM 1382 C CA . ASN A 1 176 ? -5.637 19.819 11.216 1.00 79.56 176 ASN A CA 1
ATOM 1383 C C . ASN A 1 176 ? -6.197 18.944 12.343 1.00 79.56 176 ASN A C 1
ATOM 1385 O O . ASN A 1 176 ? -5.738 19.016 13.484 1.00 79.56 176 ASN A O 1
ATOM 1389 N N . HIS A 1 177 ? -7.217 18.143 12.045 1.00 84.75 177 HIS A N 1
ATOM 1390 C CA . HIS A 1 177 ? -7.730 17.168 12.997 1.00 84.75 177 HIS A CA 1
ATOM 1391 C C . HIS A 1 177 ? -7.534 15.745 12.483 1.00 84.75 177 HIS A C 1
ATOM 1393 O O . HIS A 1 177 ? -7.602 15.473 11.286 1.00 84.75 177 HIS A O 1
ATOM 1399 N N . TRP A 1 178 ? -7.325 14.831 13.419 1.00 79.19 178 TRP A N 1
ATOM 1400 C CA . TRP A 1 178 ? -7.568 13.413 13.222 1.00 79.19 178 TRP A CA 1
ATOM 1401 C C . TRP A 1 178 ? -9.014 13.123 13.591 1.00 79.19 178 TRP A C 1
ATOM 1403 O O . TRP A 1 178 ? -9.440 13.499 14.683 1.00 79.19 178 TRP A O 1
ATOM 1413 N N . LYS A 1 179 ? -9.752 12.450 12.715 1.00 74.06 179 LYS A N 1
ATOM 1414 C CA . LYS A 1 179 ? -10.937 11.676 13.082 1.00 74.06 179 LYS A CA 1
ATOM 1415 C C . LYS A 1 179 ? -10.442 10.341 13.620 1.00 74.06 179 LYS A C 1
ATOM 1417 O O . LYS A 1 179 ? -9.589 9.722 13.006 1.00 74.06 179 LYS A O 1
ATOM 1422 N N . LEU A 1 180 ? -10.947 9.924 14.766 1.00 76.31 180 LEU A N 1
ATOM 1423 C CA . LEU A 1 180 ? -10.515 8.743 15.497 1.00 76.31 180 LEU A CA 1
ATOM 1424 C C . LEU A 1 180 ? -11.717 7.835 15.702 1.00 76.31 180 LEU A C 1
ATOM 1426 O O . LEU A 1 180 ? -12.774 8.308 16.127 1.00 76.31 180 LEU A O 1
ATOM 1430 N N . LEU A 1 181 ? -11.528 6.547 15.462 1.00 65.62 181 LEU A N 1
ATOM 1431 C CA . LEU A 1 181 ? -12.403 5.492 15.945 1.00 65.62 181 LEU A CA 1
ATOM 1432 C C . LEU A 1 181 ? -11.726 4.865 17.164 1.00 65.62 181 LEU A C 1
ATOM 1434 O O . LEU A 1 181 ? -10.682 4.240 17.030 1.00 65.62 181 LEU A O 1
ATOM 1438 N N . LEU A 1 182 ? -12.268 5.081 18.357 1.00 69.50 182 LEU A N 1
ATOM 1439 C CA . LEU A 1 182 ? -11.691 4.590 19.606 1.00 69.50 182 LEU A CA 1
ATOM 1440 C C . LEU A 1 182 ? -11.991 3.107 19.811 1.00 69.50 182 LEU A C 1
ATOM 1442 O O . LEU A 1 182 ? -13.102 2.655 19.539 1.00 69.50 182 LEU A O 1
ATOM 1446 N N . SER A 1 183 ? -11.039 2.384 20.398 1.00 60.72 183 SER A N 1
ATOM 1447 C CA . SER A 1 183 ? -11.223 0.975 20.781 1.00 60.72 183 SER A CA 1
ATOM 1448 C C . SER A 1 183 ? -12.235 0.793 21.906 1.00 60.72 183 SER A C 1
ATOM 1450 O O . SER A 1 183 ? -12.845 -0.264 22.029 1.00 60.72 183 SER A O 1
ATOM 1452 N N . SER A 1 184 ? -12.423 1.821 22.733 1.00 66.69 184 SER A N 1
ATOM 1453 C CA . SER A 1 184 ? -13.434 1.859 23.786 1.00 66.69 184 SER A CA 1
ATOM 1454 C C . SER A 1 184 ? -14.189 3.186 23.739 1.00 66.69 184 SER A C 1
ATOM 1456 O O . SER A 1 184 ? -13.560 4.239 23.591 1.00 66.69 184 SER A O 1
ATOM 1458 N N . PRO A 1 185 ? -15.527 3.174 23.871 1.00 64.19 185 PRO A N 1
ATOM 1459 C CA . PRO A 1 185 ? -16.305 4.396 23.820 1.00 64.19 185 PRO A CA 1
ATOM 1460 C C . PRO A 1 185 ? -15.998 5.293 25.020 1.00 64.19 185 PRO A C 1
ATOM 1462 O O . PRO A 1 185 ? -15.988 4.855 26.169 1.00 64.19 185 PRO A O 1
ATOM 1465 N N . VAL A 1 186 ? -15.849 6.586 24.755 1.00 70.75 186 VAL A N 1
ATOM 1466 C CA . VAL A 1 186 ? -15.870 7.636 25.778 1.00 70.75 186 VAL A CA 1
ATOM 1467 C C . VAL A 1 186 ? -17.209 8.348 25.649 1.00 70.75 186 VAL A C 1
ATOM 1469 O O . VAL A 1 186 ? -17.649 8.620 24.536 1.00 70.75 186 VAL A O 1
ATOM 1472 N N . ASN A 1 187 ? -17.908 8.596 26.759 1.00 79.00 187 ASN A N 1
ATOM 1473 C CA . ASN A 1 187 ? -19.244 9.217 26.769 1.00 79.00 187 ASN A CA 1
ATOM 1474 C C . ASN A 1 187 ? -20.248 8.584 25.775 1.00 79.00 187 ASN A C 1
ATOM 1476 O O . ASN A 1 187 ? -21.034 9.292 25.148 1.00 79.00 187 ASN A O 1
ATOM 1480 N N . GLY A 1 188 ? -20.202 7.257 25.598 1.00 65.69 188 GLY A N 1
ATOM 1481 C CA . GLY A 1 188 ? -21.091 6.525 24.683 1.00 65.69 188 GLY A CA 1
ATOM 1482 C C . GLY A 1 188 ? -20.758 6.676 23.194 1.00 65.69 188 GLY A C 1
ATOM 1483 O O . GLY A 1 188 ? -21.540 6.251 22.352 1.00 65.69 188 GLY A O 1
ATOM 1484 N N . SER A 1 189 ? -19.613 7.271 22.850 1.00 60.06 189 SER A N 1
ATOM 1485 C CA . SER A 1 189 ? -19.174 7.480 21.471 1.00 60.06 189 SER A CA 1
ATOM 1486 C C . SER A 1 189 ? -17.820 6.834 21.214 1.00 60.06 189 SER A C 1
ATOM 1488 O O . SER A 1 189 ? -16.895 7.004 22.007 1.00 60.06 189 SER A O 1
ATOM 1490 N N . VAL A 1 190 ? -17.679 6.187 20.059 1.00 64.81 190 VAL A N 1
ATOM 1491 C CA . VAL A 1 190 ? -16.389 5.703 19.543 1.00 64.81 190 VAL A CA 1
ATOM 1492 C C . VAL A 1 190 ? -15.760 6.664 18.535 1.00 64.81 190 VAL A C 1
ATOM 1494 O O . VAL A 1 190 ? -14.551 6.651 18.377 1.00 64.81 190 VAL A O 1
ATOM 1497 N N . ILE A 1 191 ? -16.530 7.560 17.907 1.00 68.06 191 ILE A N 1
ATOM 1498 C CA . ILE A 1 191 ? -15.980 8.543 16.958 1.00 68.06 191 ILE A CA 1
ATOM 1499 C C . ILE A 1 191 ? -15.654 9.850 17.671 1.00 68.06 191 ILE A C 1
ATOM 1501 O O . ILE A 1 191 ? -16.531 10.462 18.293 1.00 68.06 191 ILE A O 1
ATOM 1505 N N . TRP A 1 192 ? -14.408 10.285 17.525 1.00 89.38 192 TRP A N 1
ATOM 1506 C CA . TRP A 1 192 ? -13.856 11.472 18.167 1.00 89.38 192 TRP A CA 1
ATOM 1507 C C . TRP A 1 192 ? -12.871 12.201 17.258 1.00 89.38 192 TRP A C 1
ATOM 1509 O O . TRP A 1 192 ? -12.415 11.657 16.263 1.00 89.38 192 TRP A O 1
ATOM 1519 N N . PHE A 1 193 ? -12.535 13.440 17.600 1.00 90.44 193 PHE A N 1
ATOM 1520 C CA . PHE A 1 193 ? -11.600 14.267 16.853 1.00 90.44 193 PHE A CA 1
ATOM 1521 C C . PHE A 1 193 ? -10.509 14.810 17.768 1.00 90.44 193 PHE A C 1
ATOM 1523 O O . PHE A 1 193 ? -10.802 15.379 18.824 1.00 90.44 193 PHE A O 1
ATOM 1530 N N . ALA A 1 194 ? -9.257 14.683 17.341 1.00 92.75 194 ALA A N 1
ATOM 1531 C CA . ALA A 1 194 ? -8.094 15.238 18.025 1.00 92.75 194 ALA A CA 1
ATOM 1532 C C . ALA A 1 194 ? -7.403 16.266 17.135 1.00 92.75 194 ALA A C 1
ATOM 1534 O O . ALA A 1 194 ? -7.265 16.048 15.938 1.00 92.75 194 ALA A O 1
ATOM 1535 N N . TYR A 1 195 ? -6.950 17.377 17.711 1.00 90.75 195 TYR A N 1
ATOM 1536 C CA . TYR A 1 195 ? -6.131 18.335 16.971 1.00 90.75 195 TYR A CA 1
ATOM 1537 C C . TYR A 1 195 ? -4.756 17.713 16.703 1.00 90.75 195 TYR A C 1
ATOM 1539 O O . TYR A 1 195 ? -4.038 17.376 17.648 1.00 90.75 195 TYR A O 1
ATOM 1547 N N . SER A 1 196 ? -4.413 17.523 15.429 1.00 83.19 196 SER A N 1
ATOM 1548 C CA . SER A 1 196 ? -3.279 16.700 15.009 1.00 83.19 196 SER A CA 1
ATOM 1549 C C . SER A 1 196 ? -1.929 17.163 15.570 1.00 83.19 196 SER A C 1
ATOM 1551 O O . SER A 1 196 ? -1.174 16.295 15.990 1.00 83.19 196 SER A O 1
ATOM 1553 N N . PRO A 1 197 ? -1.620 18.470 15.714 1.00 87.88 197 PRO A N 1
ATOM 1554 C CA . PRO A 1 197 ? -0.354 18.908 16.313 1.00 87.88 197 PRO A CA 1
ATOM 1555 C C . PRO A 1 197 ? -0.197 18.576 17.803 1.00 87.88 197 PRO A C 1
ATOM 1557 O O . PRO A 1 197 ? 0.895 18.711 18.347 1.00 87.88 197 PRO A O 1
ATOM 1560 N N . HIS A 1 198 ? -1.276 18.204 18.496 1.00 92.12 198 HIS A N 1
ATOM 1561 C CA . HIS A 1 198 ? -1.236 17.906 19.930 1.00 92.12 198 HIS A CA 1
ATOM 1562 C C . HIS A 1 198 ? -1.113 16.417 20.236 1.00 92.12 198 HIS A C 1
ATOM 1564 O O . HIS A 1 198 ? -1.020 16.059 21.412 1.00 92.12 198 HIS A O 1
ATOM 1570 N N . VAL A 1 199 ? -1.167 15.548 19.228 1.00 88.25 199 VAL A N 1
ATOM 1571 C CA . VAL A 1 199 ? -1.185 14.101 19.434 1.00 88.25 199 VAL A CA 1
ATOM 1572 C C . VAL A 1 199 ? -0.252 13.404 18.457 1.00 88.25 199 VAL A C 1
ATOM 1574 O O . VAL A 1 199 ? -0.118 13.815 17.308 1.00 88.25 199 VAL A O 1
ATOM 1577 N N . ASN A 1 200 ? 0.364 12.323 18.909 1.00 81.75 200 ASN A N 1
ATOM 1578 C CA . ASN A 1 200 ? 1.106 11.402 18.065 1.00 81.75 200 ASN A CA 1
ATOM 1579 C C . ASN A 1 200 ? 0.293 10.119 17.859 1.00 81.75 200 ASN A C 1
ATOM 1581 O O . ASN A 1 200 ? -0.357 9.658 18.795 1.00 81.75 200 ASN A O 1
ATOM 1585 N N . ILE A 1 201 ? 0.344 9.525 16.666 1.00 77.06 201 ILE A N 1
ATOM 1586 C CA . ILE A 1 201 ? -0.242 8.201 16.423 1.00 77.06 201 ILE A CA 1
ATOM 1587 C C . ILE A 1 201 ? 0.790 7.136 16.804 1.00 77.06 201 ILE A C 1
ATOM 1589 O O . ILE A 1 201 ? 1.849 7.023 16.184 1.00 77.06 201 ILE A O 1
ATOM 1593 N N . ILE A 1 202 ? 0.459 6.323 17.800 1.00 66.31 202 ILE A N 1
ATOM 1594 C CA . ILE A 1 202 ? 1.177 5.102 18.154 1.00 66.31 202 ILE A CA 1
ATOM 1595 C C . ILE A 1 202 ? 0.577 3.961 17.339 1.00 66.31 202 ILE A C 1
ATOM 1597 O O . ILE A 1 202 ? -0.599 3.630 17.466 1.00 66.31 202 ILE A O 1
ATOM 1601 N N . ARG A 1 203 ? 1.398 3.338 16.501 1.00 59.16 203 ARG A N 1
ATOM 1602 C CA . ARG A 1 203 ? 1.007 2.149 15.740 1.00 59.16 203 ARG A CA 1
ATOM 1603 C C . ARG A 1 203 ? 1.447 0.895 16.496 1.00 59.16 203 ARG A C 1
ATOM 1605 O O . ARG A 1 203 ? 2.435 0.972 17.233 1.00 59.16 203 ARG A O 1
ATOM 1612 N N . PRO A 1 204 ? 0.737 -0.236 16.345 1.00 51.88 204 PRO A N 1
ATOM 1613 C CA . PRO A 1 204 ? 1.173 -1.505 16.906 1.00 51.88 204 PRO A CA 1
ATOM 1614 C C . PRO A 1 204 ? 2.636 -1.757 16.543 1.00 51.88 204 PRO A C 1
ATOM 1616 O O . PRO A 1 204 ? 3.042 -1.576 15.392 1.00 51.88 204 PRO A O 1
ATOM 1619 N N . ASN A 1 205 ? 3.436 -2.144 17.538 1.00 42.97 205 ASN A N 1
ATOM 1620 C CA . ASN A 1 205 ? 4.806 -2.568 17.297 1.00 42.97 205 ASN A CA 1
ATOM 1621 C C . ASN A 1 205 ? 4.759 -3.949 16.645 1.00 42.97 205 ASN A C 1
ATOM 1623 O O . ASN A 1 205 ? 4.794 -4.970 17.327 1.00 42.97 205 ASN A O 1
ATOM 1627 N N . ILE A 1 206 ? 4.582 -3.980 15.328 1.00 51.16 206 ILE A N 1
ATOM 1628 C CA . ILE A 1 206 ? 4.664 -5.231 14.592 1.00 51.16 206 ILE A CA 1
ATOM 1629 C C . ILE A 1 206 ? 6.132 -5.646 14.626 1.00 51.16 206 ILE A C 1
ATOM 1631 O O . ILE A 1 206 ? 6.996 -4.856 14.245 1.00 51.16 206 ILE A O 1
ATOM 1635 N N . ASN A 1 207 ? 6.419 -6.853 15.119 1.00 52.66 207 ASN A N 1
ATOM 1636 C CA . ASN A 1 207 ? 7.777 -7.384 15.137 1.00 52.66 207 ASN A CA 1
ATOM 1637 C C . ASN A 1 207 ? 8.248 -7.577 13.687 1.00 52.66 207 ASN A C 1
ATOM 1639 O O . ASN A 1 207 ? 7.920 -8.569 13.037 1.00 52.66 207 ASN A O 1
ATOM 1643 N N . ARG A 1 208 ? 8.939 -6.570 13.148 1.00 64.25 208 ARG A N 1
ATOM 1644 C CA . ARG A 1 208 ? 9.447 -6.559 11.777 1.00 64.25 208 ARG A CA 1
ATOM 1645 C C . ARG A 1 208 ? 10.818 -7.209 11.768 1.00 64.25 208 ARG A C 1
ATOM 1647 O O . ARG A 1 208 ? 11.772 -6.650 12.297 1.00 64.25 208 ARG A O 1
ATOM 1654 N N . SER A 1 209 ? 10.920 -8.366 11.130 1.00 72.62 209 SER A N 1
ATOM 1655 C CA . SER A 1 209 ? 12.200 -9.033 10.873 1.00 72.62 209 SER A CA 1
ATOM 1656 C C . SER A 1 209 ? 12.919 -8.492 9.632 1.00 72.62 209 SER A C 1
ATOM 1658 O O . SER A 1 209 ? 14.101 -8.762 9.438 1.00 72.62 209 SER A O 1
ATOM 1660 N N . THR A 1 210 ? 12.219 -7.729 8.791 1.00 83.94 210 THR A N 1
ATOM 1661 C CA . THR A 1 210 ? 12.690 -7.247 7.489 1.00 83.94 210 THR A CA 1
ATOM 1662 C C . THR A 1 210 ? 12.228 -5.815 7.226 1.00 83.94 210 THR A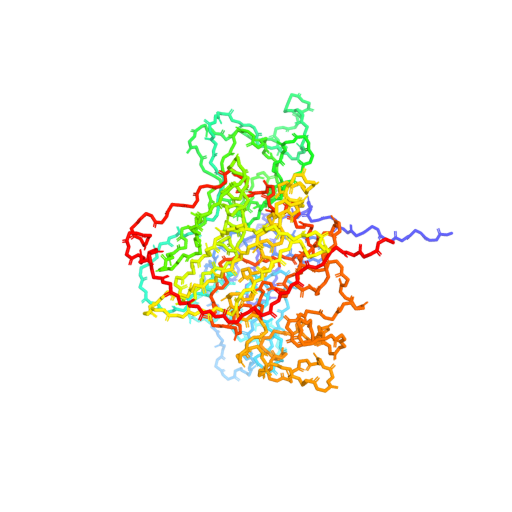 C 1
ATOM 1664 O O . THR A 1 210 ? 11.244 -5.340 7.804 1.00 83.94 210 THR A O 1
ATOM 1667 N N . VAL A 1 211 ? 12.944 -5.111 6.347 1.00 82.62 211 VAL A N 1
ATOM 1668 C CA . VAL A 1 211 ? 12.710 -3.687 6.063 1.00 82.62 211 VAL A CA 1
ATOM 1669 C C . VAL A 1 211 ? 12.761 -3.376 4.571 1.00 82.62 211 VAL A C 1
ATOM 1671 O O . VAL A 1 211 ? 13.544 -3.972 3.832 1.00 82.62 211 VAL A O 1
ATOM 1674 N N . ILE A 1 212 ? 11.965 -2.395 4.145 1.00 91.31 212 ILE A N 1
ATOM 1675 C CA . ILE A 1 212 ? 12.107 -1.728 2.847 1.00 91.31 212 ILE A CA 1
ATOM 1676 C C . ILE A 1 212 ? 12.881 -0.430 3.070 1.00 91.31 212 ILE A C 1
ATOM 1678 O O . ILE A 1 212 ? 12.455 0.438 3.834 1.00 91.31 212 ILE A O 1
ATOM 1682 N N . THR A 1 213 ? 14.041 -0.301 2.444 1.00 89.19 213 THR A N 1
ATOM 1683 C CA . THR A 1 213 ? 14.941 0.844 2.606 1.00 89.19 213 THR A CA 1
ATOM 1684 C C . THR A 1 213 ? 15.582 1.222 1.275 1.00 89.19 213 THR A C 1
ATOM 1686 O O . THR A 1 213 ? 15.310 0.617 0.238 1.00 89.19 213 THR A O 1
ATOM 1689 N N . TYR A 1 214 ? 16.431 2.245 1.282 1.00 91.88 214 TYR A N 1
ATOM 1690 C CA . TYR A 1 214 ? 17.007 2.805 0.071 1.00 91.88 214 TYR A CA 1
ATOM 1691 C C . TYR A 1 214 ? 18.482 3.182 0.219 1.00 91.88 214 TYR A C 1
ATOM 1693 O O . TYR A 1 214 ? 18.979 3.459 1.311 1.00 91.88 214 TYR A O 1
ATOM 1701 N N . GLN A 1 215 ? 19.167 3.240 -0.920 1.00 88.75 215 GLN A N 1
ATOM 1702 C CA . GLN A 1 215 ? 20.501 3.799 -1.092 1.00 88.75 215 GLN A CA 1
ATOM 1703 C C . GLN A 1 215 ? 20.455 4.849 -2.198 1.00 88.75 215 GLN A C 1
ATOM 1705 O O . GLN A 1 215 ? 19.962 4.583 -3.292 1.00 88.75 215 GLN A O 1
ATOM 1710 N N . ILE A 1 216 ? 21.002 6.031 -1.931 1.00 89.06 216 ILE A N 1
ATOM 1711 C CA . ILE A 1 216 ? 21.128 7.088 -2.935 1.00 89.06 216 ILE A CA 1
ATOM 1712 C C . ILE A 1 216 ? 22.508 6.978 -3.583 1.00 89.06 216 ILE A C 1
ATOM 1714 O O . ILE A 1 216 ? 23.521 7.138 -2.906 1.00 89.06 216 ILE A O 1
ATOM 1718 N N . LEU A 1 217 ? 22.541 6.691 -4.882 1.00 89.19 217 LEU A N 1
ATOM 1719 C CA . LEU A 1 217 ? 23.762 6.608 -5.689 1.00 89.19 217 LEU A CA 1
ATOM 1720 C C . LEU A 1 217 ? 24.209 7.997 -6.146 1.00 89.19 217 LEU A C 1
ATOM 1722 O O . LEU A 1 217 ? 25.388 8.338 -6.094 1.00 89.19 217 LEU A O 1
ATOM 1726 N N . ASN A 1 218 ? 23.250 8.801 -6.590 1.00 89.62 218 ASN A N 1
ATOM 1727 C CA . ASN A 1 218 ? 23.399 10.217 -6.878 1.00 89.62 218 ASN A CA 1
ATOM 1728 C C . ASN A 1 218 ? 22.028 10.895 -6.693 1.00 89.62 218 ASN A C 1
ATOM 1730 O O . ASN A 1 218 ? 20.995 10.228 -6.647 1.00 89.62 218 ASN A O 1
ATOM 1734 N N . ASP A 1 219 ? 22.028 12.210 -6.504 1.00 85.69 219 ASP A N 1
ATOM 1735 C CA . ASP A 1 219 ? 20.835 12.971 -6.130 1.00 85.69 219 ASP A CA 1
ATOM 1736 C C . ASP A 1 219 ? 20.841 14.338 -6.822 1.00 85.69 219 ASP A C 1
ATOM 1738 O O . ASP A 1 219 ? 21.901 14.859 -7.174 1.00 85.69 219 ASP A O 1
ATOM 1742 N N . ASP A 1 220 ? 19.661 14.933 -6.954 1.00 83.38 220 ASP A N 1
ATOM 1743 C CA . ASP A 1 220 ? 19.462 16.320 -7.353 1.00 83.38 220 ASP A CA 1
ATOM 1744 C C . ASP A 1 220 ? 19.031 17.128 -6.122 1.00 83.38 220 ASP A C 1
ATOM 1746 O O . ASP A 1 220 ? 17.869 17.123 -5.716 1.00 83.38 220 ASP A O 1
ATOM 1750 N N . ASN A 1 221 ? 19.999 17.778 -5.468 1.00 83.38 221 ASN A N 1
ATOM 1751 C CA . ASN A 1 221 ? 19.784 18.633 -4.292 1.00 83.38 221 ASN A CA 1
ATOM 1752 C C . ASN A 1 221 ? 18.994 17.977 -3.134 1.00 83.38 221 ASN A C 1
ATOM 1754 O O . ASN A 1 221 ? 18.285 18.658 -2.393 1.00 83.38 221 ASN A O 1
ATOM 1758 N N . GLY A 1 222 ? 19.125 16.658 -2.946 1.00 81.19 222 GLY A N 1
ATOM 1759 C CA . GLY A 1 222 ? 18.467 15.917 -1.859 1.00 81.19 222 GLY A CA 1
ATOM 1760 C C . GLY A 1 222 ? 17.029 15.483 -2.163 1.00 81.19 222 GLY A C 1
ATOM 1761 O O . GLY A 1 222 ? 16.350 14.942 -1.280 1.00 81.19 222 GLY A O 1
ATOM 1762 N N . LYS A 1 223 ? 16.539 15.736 -3.381 1.00 86.50 223 LYS A N 1
ATOM 1763 C CA . LYS A 1 223 ? 15.156 15.468 -3.781 1.00 86.50 223 LYS A CA 1
ATOM 1764 C C . LYS A 1 223 ? 14.858 13.972 -3.862 1.00 86.50 223 LYS A C 1
ATOM 1766 O O . LYS A 1 223 ? 13.816 13.538 -3.361 1.00 86.50 223 LYS A O 1
ATOM 1771 N N . LEU A 1 224 ? 15.769 13.167 -4.413 1.00 86.25 224 LEU A N 1
ATOM 1772 C CA . LEU A 1 224 ? 15.612 11.709 -4.441 1.00 86.25 224 LEU A CA 1
ATOM 1773 C C . LEU A 1 224 ? 15.669 11.127 -3.034 1.00 86.25 224 LEU A C 1
ATOM 1775 O O . LEU A 1 224 ? 14.845 10.286 -2.692 1.00 86.25 224 LEU A O 1
ATOM 1779 N N . LYS A 1 225 ? 16.563 11.619 -2.171 1.00 83.62 225 LYS A N 1
ATOM 1780 C CA . LYS A 1 225 ? 16.609 11.181 -0.771 1.00 83.62 225 LYS A CA 1
ATOM 1781 C C . LYS A 1 225 ? 15.289 11.410 -0.033 1.00 83.62 225 LYS A C 1
ATOM 1783 O O . LYS A 1 225 ? 14.845 10.524 0.699 1.00 83.62 225 LYS A O 1
ATOM 1788 N N . ALA A 1 226 ? 14.685 12.588 -0.184 1.00 81.69 226 ALA A N 1
ATOM 1789 C CA . ALA A 1 226 ? 13.431 12.922 0.489 1.00 81.69 226 ALA A CA 1
ATOM 1790 C C . ALA A 1 226 ? 12.264 12.056 -0.012 1.00 81.69 226 ALA A C 1
ATOM 1792 O O . ALA A 1 226 ? 11.479 11.543 0.782 1.00 81.69 226 ALA A O 1
ATOM 1793 N N . THR A 1 227 ? 12.178 11.856 -1.325 1.00 90.19 227 THR A N 1
ATOM 1794 C CA . THR A 1 227 ? 11.089 11.104 -1.963 1.00 90.19 227 THR A CA 1
ATOM 1795 C C . THR A 1 227 ? 11.234 9.593 -1.784 1.00 90.19 227 THR A C 1
ATOM 1797 O O . THR A 1 227 ? 10.240 8.920 -1.522 1.00 90.19 227 THR A O 1
ATOM 1800 N N . ALA A 1 228 ? 12.460 9.064 -1.777 1.00 87.62 228 ALA A N 1
ATOM 1801 C CA . ALA A 1 228 ? 12.740 7.668 -1.444 1.00 87.62 228 ALA A CA 1
ATOM 1802 C C . ALA A 1 228 ? 12.324 7.312 -0.011 1.00 87.62 228 ALA A C 1
ATOM 1804 O O . ALA A 1 228 ? 11.756 6.243 0.214 1.00 87.62 228 ALA A O 1
ATOM 1805 N N . LYS A 1 229 ? 12.541 8.224 0.953 1.00 83.50 229 LYS A N 1
ATOM 1806 C CA . LYS A 1 229 ? 12.048 8.057 2.329 1.00 83.50 229 LYS A CA 1
ATOM 1807 C C . LYS A 1 229 ? 10.530 7.877 2.342 1.00 83.50 229 LYS A C 1
ATOM 1809 O O . LYS A 1 229 ? 10.042 6.932 2.952 1.00 83.50 229 LYS A O 1
ATOM 1814 N N . LEU A 1 230 ? 9.797 8.766 1.669 1.00 85.56 230 LEU A N 1
ATOM 1815 C CA . LEU A 1 230 ? 8.335 8.693 1.590 1.00 85.56 230 LEU A CA 1
ATOM 1816 C C . LEU A 1 230 ? 7.874 7.378 0.952 1.00 85.56 230 LEU A C 1
ATOM 1818 O O . LEU A 1 230 ? 6.993 6.714 1.491 1.00 85.56 230 LEU A O 1
ATOM 1822 N N . ALA A 1 231 ? 8.516 6.965 -0.139 1.00 94.12 231 ALA A N 1
ATOM 1823 C CA . ALA A 1 231 ? 8.156 5.748 -0.850 1.00 94.12 231 ALA A CA 1
ATOM 1824 C C . ALA A 1 231 ? 8.412 4.467 -0.040 1.00 94.12 231 ALA A C 1
ATOM 1826 O O . ALA A 1 231 ? 7.556 3.586 0.030 1.00 94.12 231 ALA A O 1
ATOM 1827 N N . CYS A 1 232 ? 9.556 4.377 0.642 1.00 88.12 232 CYS A N 1
ATOM 1828 C CA . CYS A 1 232 ? 9.841 3.249 1.530 1.00 88.12 232 CYS A CA 1
ATOM 1829 C C . CYS A 1 232 ? 8.891 3.237 2.733 1.00 88.12 232 CYS A C 1
ATOM 1831 O O . CYS A 1 232 ? 8.404 2.180 3.124 1.00 88.12 232 CYS A O 1
ATOM 1833 N N . ASN A 1 233 ? 8.590 4.405 3.310 1.00 81.81 233 ASN A N 1
ATOM 1834 C CA . ASN A 1 233 ? 7.630 4.529 4.406 1.00 81.81 233 ASN A CA 1
ATOM 1835 C C . ASN A 1 233 ? 6.223 4.069 3.996 1.00 81.81 233 ASN A C 1
ATOM 1837 O O . ASN A 1 233 ? 5.529 3.470 4.816 1.00 81.81 233 ASN A O 1
ATOM 1841 N N . PHE A 1 234 ? 5.813 4.331 2.751 1.00 92.12 234 PHE A N 1
ATOM 1842 C CA . PHE A 1 234 ? 4.519 3.902 2.226 1.00 92.12 234 PHE A CA 1
ATOM 1843 C C . PHE A 1 234 ? 4.405 2.382 2.270 1.00 92.12 234 PHE A C 1
ATOM 1845 O O . PHE A 1 234 ? 3.505 1.852 2.915 1.00 92.12 234 PHE A O 1
ATOM 1852 N N . TRP A 1 235 ? 5.358 1.668 1.672 1.00 94.25 235 TRP A N 1
ATOM 1853 C CA . TRP A 1 235 ? 5.298 0.211 1.671 1.00 94.25 235 TRP A CA 1
ATOM 1854 C C . TRP A 1 235 ? 5.552 -0.381 3.050 1.00 94.25 235 TRP A C 1
ATOM 1856 O O . TRP A 1 235 ? 4.855 -1.314 3.428 1.00 94.25 235 TRP A O 1
ATOM 1866 N N . ASN A 1 236 ? 6.462 0.188 3.847 1.00 84.25 236 ASN A N 1
ATOM 1867 C CA . ASN A 1 236 ? 6.653 -0.264 5.223 1.00 84.25 236 ASN A CA 1
ATOM 1868 C C . ASN A 1 236 ? 5.376 -0.101 6.053 1.00 84.25 236 ASN A C 1
ATOM 1870 O O . ASN A 1 236 ? 5.139 -0.928 6.922 1.00 84.25 236 ASN A O 1
ATOM 1874 N N . ARG A 1 237 ? 4.520 0.898 5.812 1.00 83.00 237 ARG A N 1
ATOM 1875 C CA . ARG A 1 237 ? 3.227 0.990 6.509 1.00 83.00 237 ARG A CA 1
ATOM 1876 C C . ARG A 1 237 ? 2.385 -0.266 6.281 1.00 83.00 237 ARG A C 1
ATOM 1878 O O . ARG A 1 237 ? 1.928 -0.862 7.250 1.00 83.00 237 ARG A O 1
ATOM 1885 N N . PHE A 1 238 ? 2.239 -0.678 5.027 1.00 86.62 238 PHE A N 1
ATOM 1886 C CA . PHE A 1 238 ? 1.281 -1.709 4.633 1.00 86.62 238 PHE A CA 1
ATOM 1887 C C . PHE A 1 238 ? 1.852 -3.127 4.577 1.00 86.62 238 PHE A C 1
ATOM 1889 O O . PHE A 1 238 ? 1.103 -4.092 4.696 1.00 86.62 238 PHE A O 1
ATOM 1896 N N . VAL A 1 239 ? 3.165 -3.277 4.410 1.00 88.88 239 VAL A N 1
ATOM 1897 C CA . VAL A 1 239 ? 3.807 -4.551 4.079 1.00 88.88 239 VAL A CA 1
ATOM 1898 C C . VAL A 1 239 ? 5.023 -4.798 4.973 1.00 88.88 239 VAL A C 1
ATOM 1900 O O . VAL A 1 239 ? 5.815 -3.899 5.271 1.00 88.88 239 VAL A O 1
ATOM 1903 N N . ILE A 1 240 ? 5.179 -6.051 5.391 1.00 87.25 240 ILE A N 1
ATOM 1904 C CA . ILE A 1 240 ? 6.427 -6.614 5.912 1.00 87.25 240 ILE A CA 1
ATOM 1905 C C . ILE A 1 240 ? 6.938 -7.554 4.825 1.00 87.25 240 ILE A C 1
ATOM 1907 O O . ILE A 1 240 ? 6.313 -8.592 4.569 1.00 87.25 240 ILE A O 1
ATOM 1911 N N . PRO A 1 241 ? 8.019 -7.185 4.127 1.00 91.25 241 PRO A N 1
ATOM 1912 C CA . PRO A 1 241 ? 8.482 -7.969 2.997 1.00 91.25 241 PRO A CA 1
ATOM 1913 C C . PRO A 1 241 ? 9.078 -9.299 3.482 1.00 91.25 241 PRO A C 1
ATOM 1915 O O . PRO A 1 241 ? 9.614 -9.396 4.580 1.00 91.25 241 PRO A O 1
ATOM 1918 N N . GLN A 1 242 ? 9.036 -10.343 2.657 1.00 92.50 242 GLN A N 1
ATOM 1919 C CA . GLN A 1 242 ? 9.616 -11.649 3.026 1.00 92.50 242 GLN A CA 1
ATOM 1920 C C . GLN A 1 242 ? 11.150 -11.614 3.158 1.00 92.50 242 GLN A C 1
ATOM 1922 O O . GLN A 1 242 ? 11.751 -12.429 3.851 1.00 92.50 242 GLN A O 1
ATOM 1927 N N . SER A 1 243 ? 11.770 -10.635 2.500 1.00 92.25 243 SER A N 1
ATOM 1928 C CA . SER A 1 243 ? 13.202 -10.358 2.483 1.00 92.25 243 SER A CA 1
ATOM 1929 C C . SER A 1 243 ? 13.417 -8.859 2.666 1.00 92.25 243 SER A C 1
ATOM 1931 O O . SER A 1 243 ? 12.520 -8.067 2.387 1.00 92.25 243 SER A O 1
ATOM 1933 N N . ASN A 1 244 ? 14.602 -8.445 3.110 1.00 90.62 244 ASN A N 1
ATOM 1934 C CA . ASN A 1 244 ? 14.960 -7.029 3.094 1.00 90.62 244 ASN A CA 1
ATOM 1935 C C . ASN A 1 244 ? 14.906 -6.505 1.657 1.00 90.62 244 ASN A C 1
ATOM 1937 O O . ASN A 1 244 ? 15.362 -7.184 0.738 1.00 90.62 244 ASN A O 1
ATOM 1941 N N . ILE A 1 245 ? 14.389 -5.299 1.462 1.00 95.06 245 ILE A N 1
ATOM 1942 C CA . ILE A 1 245 ? 14.344 -4.645 0.157 1.00 95.06 245 ILE A CA 1
ATOM 1943 C C . ILE A 1 245 ? 15.236 -3.409 0.209 1.00 95.06 245 ILE A C 1
ATOM 1945 O O . ILE A 1 245 ? 15.061 -2.554 1.078 1.00 95.06 245 ILE A O 1
ATOM 1949 N N . VAL A 1 246 ? 16.180 -3.295 -0.724 1.00 94.62 246 VAL A N 1
ATOM 1950 C CA . VAL A 1 246 ? 17.018 -2.102 -0.892 1.00 94.62 246 VAL A CA 1
ATOM 1951 C C . VAL A 1 246 ? 16.779 -1.507 -2.267 1.00 94.62 246 VAL A C 1
ATOM 1953 O O . VAL A 1 246 ? 17.124 -2.099 -3.287 1.00 94.62 246 VAL A O 1
ATOM 1956 N N . ILE A 1 247 ? 16.245 -0.295 -2.297 1.00 96.88 247 ILE A N 1
ATOM 1957 C CA . ILE A 1 247 ? 16.051 0.459 -3.531 1.00 96.88 247 ILE A CA 1
ATOM 1958 C C . ILE A 1 247 ? 17.266 1.342 -3.773 1.00 96.88 247 ILE A C 1
ATOM 1960 O O . ILE A 1 247 ? 17.556 2.256 -3.003 1.00 96.88 247 ILE A O 1
ATOM 1964 N N . ARG A 1 248 ? 17.995 1.074 -4.850 1.00 95.12 248 ARG A N 1
ATOM 1965 C CA . ARG A 1 248 ? 19.143 1.868 -5.284 1.00 95.12 248 ARG A CA 1
ATOM 1966 C C . ARG A 1 248 ? 18.648 2.953 -6.231 1.00 95.12 248 ARG A C 1
ATOM 1968 O O . ARG A 1 248 ? 18.314 2.658 -7.377 1.00 95.12 248 ARG A O 1
ATOM 1975 N N . LEU A 1 249 ? 18.594 4.191 -5.752 1.00 94.25 249 LEU A N 1
ATOM 1976 C CA . LEU A 1 249 ? 18.130 5.327 -6.542 1.00 94.25 249 LEU A CA 1
ATOM 1977 C C . LEU A 1 249 ? 19.293 6.112 -7.119 1.00 94.25 249 LEU A C 1
ATOM 1979 O O . LEU A 1 249 ? 20.238 6.465 -6.413 1.00 94.25 249 LEU A O 1
ATOM 1983 N N . GLY A 1 250 ? 19.181 6.439 -8.395 1.00 93.88 250 GLY A N 1
ATOM 1984 C CA . GLY A 1 250 ? 20.083 7.361 -9.051 1.00 93.88 250 GLY A CA 1
ATOM 1985 C C . GLY A 1 250 ? 19.375 8.222 -10.082 1.00 93.88 250 GLY A C 1
ATOM 1986 O O . GLY A 1 250 ? 18.154 8.368 -10.110 1.00 93.88 250 GLY A O 1
ATOM 1987 N N . THR A 1 251 ? 20.184 8.790 -10.955 1.00 94.62 251 THR A N 1
ATOM 1988 C CA . THR A 1 251 ? 19.798 9.745 -11.970 1.00 94.62 251 THR A CA 1
ATOM 1989 C C . THR A 1 251 ? 20.501 9.418 -13.268 1.00 94.62 251 THR A C 1
ATOM 1991 O O . THR A 1 251 ? 21.626 8.908 -13.288 1.00 94.62 251 THR A O 1
ATOM 1994 N N . PHE A 1 252 ? 19.839 9.765 -14.357 1.00 94.12 252 PHE A N 1
ATOM 1995 C CA . PHE A 1 252 ? 20.404 9.773 -15.692 1.00 94.12 252 PHE A CA 1
ATOM 1996 C C . PHE A 1 252 ? 19.947 11.040 -16.412 1.00 94.12 252 PHE A C 1
ATOM 1998 O O . PHE A 1 252 ? 19.082 11.769 -15.931 1.00 94.12 252 PHE A O 1
ATOM 2005 N N . TYR A 1 253 ? 20.528 11.325 -17.570 1.00 92.12 253 TYR A N 1
ATOM 2006 C CA . TYR A 1 253 ? 20.032 12.377 -18.447 1.00 92.12 253 TYR A CA 1
ATOM 2007 C C . TYR A 1 253 ? 19.648 11.765 -19.786 1.00 92.12 253 TYR A C 1
ATOM 2009 O O . TYR A 1 253 ? 20.446 11.058 -20.403 1.00 92.12 253 TYR A O 1
ATOM 2017 N N . SER A 1 254 ? 18.437 12.063 -20.245 1.00 88.69 254 SER A N 1
ATOM 2018 C CA . SER A 1 254 ? 18.001 11.773 -21.607 1.00 88.69 254 SER A CA 1
ATOM 2019 C C . SER A 1 254 ? 17.141 12.923 -22.130 1.00 88.69 254 SER A C 1
ATOM 2021 O O . SER A 1 254 ? 16.260 13.402 -21.410 1.00 88.69 254 SER A O 1
ATOM 2023 N N . PRO A 1 255 ? 17.343 13.377 -23.382 1.00 85.81 255 PRO A N 1
ATOM 2024 C CA . PRO A 1 255 ? 16.511 14.424 -23.968 1.00 85.81 255 PRO A CA 1
ATOM 2025 C C . PRO A 1 255 ? 15.076 13.955 -24.270 1.00 85.81 255 PRO A C 1
ATOM 2027 O O . PRO A 1 255 ? 14.207 14.801 -24.494 1.00 85.81 255 PRO A O 1
ATOM 2030 N N . GLY A 1 256 ? 14.824 12.639 -24.268 1.00 85.38 256 GLY A N 1
ATOM 2031 C CA . GLY A 1 256 ? 13.530 12.025 -24.578 1.00 85.38 256 GLY A CA 1
ATOM 2032 C C . GLY A 1 256 ? 12.438 12.245 -23.523 1.00 85.38 256 GLY A C 1
ATOM 2033 O O . GLY A 1 256 ? 12.555 13.105 -22.647 1.00 85.38 256 GLY A O 1
ATOM 2034 N N . SER A 1 257 ? 11.357 11.471 -23.643 1.00 85.25 257 SER A N 1
ATOM 2035 C CA . SER A 1 257 ? 10.169 11.514 -22.773 1.00 85.25 257 SER A CA 1
ATOM 2036 C C . SER A 1 257 ? 10.220 10.566 -21.571 1.00 85.25 257 SER A C 1
ATOM 2038 O O . SER A 1 257 ? 9.295 10.567 -20.765 1.00 85.25 257 SER A O 1
ATOM 2040 N N . VAL A 1 258 ? 11.293 9.779 -21.434 1.00 88.44 258 VAL A N 1
ATOM 2041 C CA . VAL A 1 258 ? 11.474 8.859 -20.304 1.00 88.44 258 VAL A CA 1
ATOM 2042 C C . VAL A 1 258 ? 11.704 9.666 -19.026 1.00 88.44 258 VAL A C 1
ATOM 2044 O O . VAL A 1 258 ? 12.679 10.422 -18.931 1.00 88.44 258 VAL A O 1
ATOM 2047 N N . ILE A 1 259 ? 10.808 9.510 -18.056 1.00 88.94 259 ILE A N 1
ATOM 2048 C CA . ILE A 1 259 ? 10.850 10.159 -16.740 1.00 88.94 259 ILE A CA 1
ATOM 2049 C C . ILE A 1 259 ? 11.782 9.391 -15.814 1.00 88.94 259 ILE A C 1
ATOM 2051 O O . ILE A 1 259 ? 12.633 9.985 -15.152 1.00 88.94 259 ILE A O 1
ATOM 2055 N N . ALA A 1 260 ? 11.609 8.078 -15.765 1.00 92.25 260 ALA A N 1
ATOM 2056 C CA . ALA A 1 260 ? 12.364 7.178 -14.919 1.00 92.25 260 ALA A CA 1
ATOM 2057 C C . ALA A 1 260 ? 12.512 5.827 -15.615 1.00 92.25 260 ALA A C 1
ATOM 2059 O O . ALA A 1 260 ? 11.800 5.525 -16.571 1.00 92.25 260 ALA A O 1
ATOM 2060 N N . ARG A 1 261 ? 13.468 5.037 -15.147 1.00 93.38 261 ARG A N 1
ATOM 2061 C CA . ARG A 1 261 ? 13.649 3.653 -15.569 1.00 93.38 261 ARG A CA 1
ATOM 2062 C C . ARG A 1 261 ? 13.896 2.779 -14.363 1.00 93.38 261 ARG A C 1
ATOM 2064 O O . ARG A 1 261 ? 14.640 3.177 -13.457 1.00 93.38 261 ARG A O 1
ATOM 2071 N N . ALA A 1 262 ? 13.335 1.588 -14.406 1.00 94.50 262 ALA A N 1
ATOM 2072 C CA . ALA A 1 262 ? 13.578 0.558 -13.428 1.00 94.50 262 ALA A CA 1
ATOM 2073 C C . ALA A 1 262 ? 14.205 -0.666 -14.073 1.00 94.50 262 ALA A C 1
ATOM 2075 O O . ALA A 1 262 ? 14.098 -0.937 -15.273 1.00 94.50 262 ALA A O 1
ATOM 2076 N N . TYR A 1 263 ? 14.950 -1.372 -13.243 1.00 95.06 263 TYR A N 1
ATOM 2077 C CA . TYR A 1 263 ? 15.731 -2.519 -13.645 1.00 95.06 263 TYR A CA 1
ATOM 2078 C C . TYR A 1 263 ? 15.216 -3.752 -12.938 1.00 95.06 263 TYR A C 1
ATOM 2080 O O . TYR A 1 263 ? 14.746 -3.685 -11.797 1.00 95.06 263 TYR A O 1
ATOM 2088 N N . LYS A 1 264 ? 15.417 -4.899 -13.580 1.00 94.50 264 LYS A N 1
ATOM 2089 C CA . LYS A 1 264 ? 15.062 -6.182 -12.993 1.00 94.50 264 LYS A CA 1
ATOM 2090 C C . LYS A 1 264 ? 15.721 -6.349 -11.612 1.00 94.50 264 LYS A C 1
ATOM 2092 O O . LYS A 1 264 ? 16.952 -6.230 -11.523 1.00 94.50 264 LYS A O 1
ATOM 2097 N N . PRO A 1 265 ? 14.943 -6.654 -10.556 1.00 96.00 265 PRO A N 1
ATOM 2098 C CA . PRO A 1 265 ? 15.476 -6.877 -9.225 1.00 96.00 265 PRO A CA 1
ATOM 2099 C C . PRO A 1 265 ? 16.451 -8.052 -9.175 1.00 96.00 265 PRO A C 1
ATOM 2101 O O . PRO A 1 265 ? 16.380 -9.001 -9.962 1.00 96.00 265 PRO A O 1
ATOM 2104 N N . TYR A 1 266 ? 17.362 -8.016 -8.210 1.00 95.69 266 TYR A N 1
ATOM 2105 C CA . TYR A 1 266 ? 18.328 -9.086 -7.978 1.00 95.69 266 TYR A CA 1
ATOM 2106 C C . TYR A 1 266 ? 18.519 -9.341 -6.484 1.00 95.69 266 TYR A C 1
ATOM 2108 O O . TYR A 1 266 ? 18.328 -8.453 -5.664 1.00 95.69 266 TYR A O 1
ATOM 2116 N N . GLN A 1 267 ? 18.907 -10.561 -6.115 1.00 94.56 267 GLN A N 1
ATOM 2117 C CA . GLN A 1 267 ? 18.952 -10.990 -4.716 1.00 94.56 267 GLN A CA 1
ATOM 2118 C C . GLN A 1 267 ? 20.368 -11.370 -4.267 1.00 94.56 267 GLN A C 1
ATOM 2120 O O . GLN A 1 267 ? 21.105 -12.035 -4.999 1.00 94.56 267 GLN A O 1
ATOM 2125 N N . GLN A 1 268 ? 20.720 -10.997 -3.034 1.00 94.12 268 GLN A N 1
ATOM 2126 C CA . GLN A 1 268 ? 21.854 -11.533 -2.278 1.00 94.12 268 GLN A CA 1
ATOM 2127 C C . GLN A 1 268 ? 2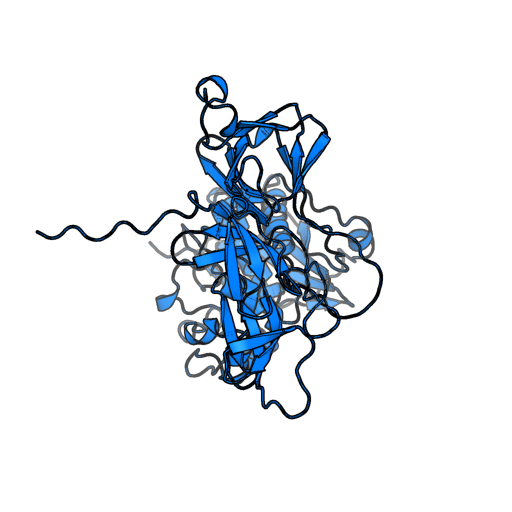1.394 -11.914 -0.872 1.00 94.12 268 GLN A C 1
ATOM 2129 O O . GLN A 1 268 ? 20.953 -11.066 -0.100 1.00 94.12 268 GLN A O 1
ATOM 2134 N N . GLY A 1 269 ? 21.538 -13.192 -0.518 1.00 91.56 269 GLY A N 1
ATOM 2135 C CA . GLY A 1 269 ? 21.087 -13.691 0.781 1.00 91.56 269 GLY A CA 1
ATOM 2136 C C . GLY A 1 269 ? 19.596 -13.413 0.986 1.00 91.56 269 GLY A C 1
ATOM 2137 O O . GLY A 1 269 ? 18.784 -13.744 0.123 1.00 91.56 269 GLY A O 1
ATOM 2138 N N . ASN A 1 270 ? 19.250 -12.775 2.105 1.00 91.00 270 ASN A N 1
ATOM 2139 C CA . ASN A 1 270 ? 17.880 -12.359 2.418 1.00 91.00 270 ASN A CA 1
ATOM 2140 C C . ASN A 1 270 ? 17.565 -10.911 1.989 1.00 91.00 270 ASN A C 1
ATOM 2142 O O . ASN A 1 270 ? 16.674 -10.288 2.560 1.00 91.00 270 ASN A O 1
ATOM 2146 N N . THR A 1 271 ? 18.308 -10.347 1.033 1.00 94.00 271 THR A N 1
ATOM 2147 C CA . THR A 1 271 ? 18.082 -8.983 0.542 1.00 94.00 271 THR A CA 1
ATOM 2148 C C . THR A 1 271 ? 17.836 -8.982 -0.960 1.00 94.00 271 THR A C 1
ATOM 2150 O O . THR A 1 271 ? 18.658 -9.483 -1.731 1.00 94.00 271 THR A O 1
ATOM 2153 N N . VAL A 1 272 ? 16.721 -8.392 -1.375 1.00 96.69 272 VAL A N 1
ATOM 2154 C CA . VAL A 1 272 ? 16.386 -8.088 -2.767 1.00 96.69 272 VAL A CA 1
ATOM 2155 C C . VAL A 1 272 ? 16.708 -6.621 -3.030 1.00 96.69 272 VAL A C 1
ATOM 2157 O O . VAL A 1 272 ? 16.413 -5.741 -2.224 1.00 96.69 272 VAL A O 1
ATOM 2160 N N . TYR A 1 273 ? 17.331 -6.356 -4.167 1.00 96.75 273 TYR A N 1
ATOM 2161 C CA . TYR A 1 273 ? 17.756 -5.036 -4.591 1.00 96.75 273 TYR A CA 1
ATOM 2162 C C . TYR A 1 273 ? 16.966 -4.643 -5.833 1.00 96.75 273 TYR A C 1
ATOM 2164 O O . TYR A 1 273 ? 17.013 -5.348 -6.841 1.00 96.75 273 TYR A O 1
ATOM 2172 N N . GLY A 1 274 ? 16.266 -3.516 -5.752 1.00 96.56 274 GLY A N 1
ATOM 2173 C CA . GLY A 1 274 ? 15.690 -2.824 -6.901 1.00 96.56 274 GLY A CA 1
ATOM 2174 C C . GLY A 1 274 ? 16.594 -1.664 -7.305 1.00 96.56 274 GLY A C 1
ATOM 2175 O O . GLY A 1 274 ? 17.285 -1.089 -6.458 1.00 96.56 274 GLY A O 1
ATOM 2176 N N . LYS A 1 275 ? 16.611 -1.298 -8.586 1.00 97.00 275 LYS A N 1
ATOM 2177 C CA . LYS A 1 275 ? 17.329 -0.111 -9.063 1.00 97.00 275 LYS A CA 1
ATOM 2178 C C . LYS A 1 275 ? 16.377 0.764 -9.860 1.00 97.00 275 LYS A C 1
ATOM 2180 O O . LYS A 1 275 ? 15.718 0.274 -10.770 1.00 97.00 275 LYS A O 1
ATOM 2185 N N . ILE A 1 276 ? 16.361 2.050 -9.523 1.00 96.25 276 ILE A N 1
ATOM 2186 C CA . ILE A 1 276 ? 15.534 3.065 -10.173 1.00 96.25 276 ILE A CA 1
ATOM 2187 C C . ILE A 1 276 ? 16.430 4.249 -10.516 1.00 96.25 276 ILE A C 1
ATOM 2189 O O . ILE A 1 276 ? 17.211 4.713 -9.682 1.00 96.25 276 ILE A O 1
ATOM 2193 N N . GLU A 1 277 ? 16.319 4.767 -11.731 1.00 95.75 277 GLU A N 1
ATOM 2194 C CA . GLU A 1 277 ? 17.006 5.993 -12.123 1.00 95.75 277 GLU A CA 1
ATOM 2195 C C . GLU A 1 277 ? 16.018 7.019 -12.664 1.00 95.75 277 GLU A C 1
ATOM 2197 O O . GLU A 1 277 ? 15.204 6.705 -13.528 1.00 95.75 277 GLU A O 1
ATOM 2202 N N . PHE A 1 278 ? 16.120 8.260 -12.188 1.00 94.69 278 PHE A N 1
ATOM 2203 C CA . PHE A 1 278 ? 15.290 9.371 -12.648 1.00 94.69 278 PHE A CA 1
ATOM 2204 C C . PHE A 1 278 ? 16.016 10.254 -13.651 1.00 94.69 278 PHE A C 1
ATOM 2206 O O . PHE A 1 278 ? 17.188 10.599 -13.492 1.00 94.69 278 PHE A O 1
ATOM 2213 N N . ASN A 1 279 ? 15.292 10.687 -14.671 1.00 93.00 279 ASN A N 1
ATOM 2214 C CA . ASN A 1 279 ? 15.812 11.617 -15.648 1.00 93.00 279 ASN A CA 1
ATOM 2215 C C . ASN A 1 279 ? 15.889 13.022 -15.035 1.00 93.00 279 ASN A C 1
ATOM 2217 O O . ASN A 1 279 ? 14.873 13.618 -14.660 1.00 93.00 279 ASN A O 1
ATOM 2221 N N . THR A 1 280 ? 17.090 13.590 -14.974 1.00 91.12 280 THR A N 1
ATOM 2222 C CA . THR A 1 280 ? 17.337 14.921 -14.397 1.00 91.12 280 THR A CA 1
ATOM 2223 C C . THR A 1 280 ? 16.579 16.036 -15.114 1.00 91.12 280 THR A C 1
ATOM 2225 O O . THR A 1 280 ? 16.234 17.033 -14.484 1.00 91.12 280 THR A O 1
ATOM 2228 N N . LYS A 1 281 ? 16.223 15.846 -16.395 1.00 89.06 281 LYS A N 1
ATOM 2229 C CA . LYS A 1 281 ? 15.323 16.744 -17.141 1.00 89.06 281 LYS A CA 1
ATOM 2230 C C . LYS A 1 281 ? 13.981 16.937 -16.426 1.00 89.06 281 LYS A C 1
ATOM 2232 O O . LYS A 1 281 ? 13.429 18.034 -16.446 1.00 89.06 281 LYS A O 1
ATOM 2237 N N . TYR A 1 282 ? 13.467 15.876 -15.811 1.00 86.12 282 TYR A N 1
ATOM 2238 C CA . TYR A 1 282 ? 12.136 15.838 -15.217 1.00 86.12 282 TYR A CA 1
ATOM 2239 C C . TYR A 1 282 ? 12.151 16.050 -13.703 1.00 86.12 282 TYR A C 1
ATOM 2241 O O . TYR A 1 282 ? 11.176 16.574 -13.160 1.00 86.12 282 TYR A O 1
ATOM 2249 N N . LEU A 1 283 ? 13.260 15.752 -13.019 1.00 83.69 283 LEU A N 1
ATOM 2250 C CA . LEU A 1 283 ? 13.377 15.969 -11.573 1.00 83.69 283 LEU A CA 1
ATOM 2251 C C . LEU A 1 283 ? 13.057 17.406 -11.153 1.00 83.69 283 LEU A C 1
ATOM 2253 O O . LEU A 1 283 ? 12.383 17.589 -10.146 1.00 83.69 283 LEU A O 1
ATOM 2257 N N . GLY A 1 284 ? 13.430 18.420 -11.938 1.00 77.62 284 GLY A N 1
ATOM 2258 C CA . GLY A 1 284 ? 13.074 19.818 -11.655 1.00 77.62 284 GLY A CA 1
ATOM 2259 C C . GLY A 1 284 ? 11.591 20.166 -11.862 1.00 77.62 284 GLY A C 1
ATOM 2260 O O . GLY A 1 284 ? 11.127 21.178 -11.346 1.00 77.62 284 GLY A O 1
ATOM 2261 N N . THR A 1 285 ? 10.844 19.336 -12.595 1.00 83.38 285 THR A N 1
ATOM 2262 C CA . THR A 1 285 ? 9.459 19.616 -13.019 1.00 83.38 285 THR A CA 1
ATOM 2263 C C . THR A 1 285 ? 8.401 18.915 -12.171 1.00 83.38 285 THR A C 1
ATOM 2265 O O . THR A 1 285 ? 7.328 19.473 -11.957 1.00 83.38 285 THR A O 1
ATOM 2268 N N . PHE A 1 286 ? 8.696 17.723 -11.646 1.00 84.44 286 PHE A N 1
ATOM 2269 C CA . PHE A 1 286 ? 7.748 16.971 -10.825 1.00 84.44 286 PHE A CA 1
ATOM 2270 C C . PHE A 1 286 ? 7.727 17.453 -9.371 1.00 84.44 286 PHE A C 1
ATOM 2272 O O . PHE A 1 286 ? 8.740 17.885 -8.808 1.00 84.44 286 PHE A O 1
ATOM 2279 N N . THR A 1 287 ? 6.564 17.337 -8.731 1.00 89.00 287 THR A N 1
ATOM 2280 C CA . THR A 1 287 ? 6.435 17.524 -7.281 1.00 89.00 287 THR A CA 1
ATOM 2281 C C . THR A 1 287 ? 7.126 16.379 -6.536 1.00 89.00 287 THR A C 1
ATOM 2283 O O . THR A 1 287 ? 7.354 15.303 -7.092 1.00 89.00 287 THR A O 1
ATOM 2286 N N . ASN A 1 288 ? 7.446 16.582 -5.254 1.00 87.19 288 ASN A N 1
ATOM 2287 C CA . ASN A 1 288 ? 7.987 15.501 -4.423 1.00 87.19 288 ASN A CA 1
ATOM 2288 C C . ASN A 1 288 ? 7.014 14.315 -4.339 1.00 87.19 288 ASN A C 1
ATOM 2290 O O . ASN A 1 288 ? 7.456 13.174 -4.378 1.00 87.19 288 ASN A O 1
ATOM 2294 N N . TYR A 1 289 ? 5.705 14.575 -4.283 1.00 88.81 289 TYR A N 1
ATOM 2295 C CA . TYR A 1 289 ? 4.691 13.521 -4.272 1.00 88.81 289 TYR A CA 1
ATOM 2296 C C . TYR A 1 289 ? 4.630 12.761 -5.599 1.00 88.81 289 TYR A C 1
ATOM 2298 O O . TYR A 1 289 ? 4.551 11.542 -5.572 1.00 88.81 289 TYR A O 1
ATOM 2306 N N . GLY A 1 290 ? 4.765 13.444 -6.741 1.00 90.56 290 GLY A N 1
ATOM 2307 C CA . GLY A 1 290 ? 4.813 12.783 -8.049 1.00 90.56 290 GLY A CA 1
ATOM 2308 C C . GLY A 1 290 ? 6.026 11.862 -8.201 1.00 90.56 290 GLY A C 1
ATOM 2309 O O . GLY A 1 290 ? 5.880 10.725 -8.636 1.00 90.56 290 GLY A O 1
ATOM 2310 N N . ILE A 1 291 ? 7.211 12.315 -7.774 1.00 91.62 291 ILE A N 1
ATOM 2311 C CA . ILE A 1 291 ? 8.428 11.483 -7.769 1.00 91.62 291 ILE A CA 1
ATOM 2312 C C . ILE A 1 291 ? 8.282 10.319 -6.783 1.00 91.62 291 ILE A C 1
ATOM 2314 O O . ILE A 1 291 ? 8.632 9.190 -7.111 1.00 91.62 291 ILE A O 1
ATOM 2318 N N . ALA A 1 292 ? 7.763 10.578 -5.578 1.00 93.44 292 ALA A N 1
ATOM 2319 C CA . ALA A 1 292 ? 7.532 9.532 -4.588 1.00 93.44 292 ALA A CA 1
ATOM 2320 C C . ALA A 1 292 ? 6.539 8.483 -5.103 1.00 93.44 292 ALA A C 1
ATOM 2322 O O . ALA A 1 292 ? 6.809 7.304 -4.930 1.00 93.44 292 ALA A O 1
ATOM 2323 N N . GLY A 1 293 ? 5.456 8.887 -5.775 1.00 94.56 293 GLY A N 1
ATOM 2324 C CA . GLY A 1 293 ? 4.490 7.971 -6.387 1.00 94.56 293 GLY A CA 1
ATOM 2325 C C . GLY A 1 293 ? 5.137 7.045 -7.412 1.00 94.56 293 GLY A C 1
ATOM 2326 O O . GLY A 1 293 ? 4.991 5.832 -7.314 1.00 94.56 293 GLY A O 1
ATOM 2327 N N . THR A 1 294 ? 5.987 7.592 -8.283 1.00 94.25 294 THR A N 1
ATOM 2328 C CA . THR A 1 294 ? 6.797 6.781 -9.198 1.00 94.25 294 THR A CA 1
ATOM 2329 C C . THR A 1 294 ? 7.711 5.798 -8.459 1.00 94.25 294 THR A C 1
ATOM 2331 O O . THR A 1 294 ? 7.783 4.633 -8.820 1.00 94.25 294 THR A O 1
ATOM 2334 N N . ILE A 1 295 ? 8.399 6.218 -7.392 1.00 95.94 295 ILE A N 1
ATOM 2335 C CA . ILE A 1 295 ? 9.248 5.293 -6.618 1.00 95.94 295 ILE A CA 1
ATOM 2336 C C . ILE A 1 295 ? 8.396 4.217 -5.921 1.00 95.94 295 ILE A C 1
ATOM 2338 O O . ILE A 1 295 ? 8.824 3.071 -5.825 1.00 95.94 295 ILE A O 1
ATOM 2342 N N . ILE A 1 296 ? 7.205 4.568 -5.424 1.00 97.56 296 ILE A N 1
ATOM 2343 C CA . ILE A 1 296 ? 6.270 3.627 -4.791 1.00 97.56 296 ILE A CA 1
ATOM 2344 C C . ILE A 1 296 ? 5.856 2.552 -5.793 1.00 97.56 296 ILE A C 1
ATOM 2346 O O . ILE A 1 296 ? 5.938 1.373 -5.454 1.00 97.56 296 ILE A O 1
ATOM 2350 N N . HIS A 1 297 ? 5.470 2.945 -7.002 1.00 96.44 297 HIS A N 1
ATOM 2351 C CA . HIS A 1 297 ? 5.125 2.028 -8.084 1.00 96.44 297 HIS A CA 1
ATOM 2352 C C . HIS A 1 297 ? 6.250 1.004 -8.326 1.00 96.44 297 HIS A C 1
ATOM 2354 O O . HIS A 1 297 ? 6.056 -0.205 -8.213 1.00 96.44 297 HIS A O 1
ATOM 2360 N N . GLU A 1 298 ? 7.482 1.483 -8.485 1.00 96.06 298 GLU A N 1
ATOM 2361 C CA . GLU A 1 298 ? 8.639 0.625 -8.770 1.00 96.06 298 GLU A CA 1
ATOM 2362 C C . GLU A 1 298 ? 9.053 -0.292 -7.609 1.00 96.06 298 GLU A C 1
ATOM 2364 O O . GLU A 1 298 ? 9.589 -1.396 -7.792 1.00 96.06 298 GLU A O 1
ATOM 2369 N N . ILE A 1 299 ? 8.786 0.129 -6.372 1.00 97.69 299 ILE A N 1
ATOM 2370 C CA . ILE A 1 299 ? 8.909 -0.768 -5.222 1.00 97.69 299 ILE A CA 1
ATOM 2371 C C . ILE A 1 299 ? 7.883 -1.904 -5.327 1.00 97.69 299 ILE A C 1
ATOM 2373 O O . ILE A 1 299 ? 8.227 -3.031 -4.979 1.00 97.69 299 ILE A O 1
ATOM 2377 N N . GLY A 1 300 ? 6.678 -1.657 -5.851 1.00 97.50 300 GLY A N 1
ATOM 2378 C CA . GLY A 1 300 ? 5.679 -2.693 -6.134 1.00 97.50 300 GLY A CA 1
ATOM 2379 C C . GLY A 1 300 ? 6.224 -3.804 -7.037 1.00 97.50 300 GLY A C 1
ATOM 2380 O O . GLY A 1 300 ? 6.098 -4.988 -6.706 1.00 97.50 300 GLY A O 1
ATOM 2381 N N . HIS A 1 301 ? 6.941 -3.445 -8.106 1.00 96.69 301 HIS A N 1
ATOM 2382 C CA . HIS A 1 301 ? 7.664 -4.421 -8.929 1.00 96.69 301 HIS A CA 1
ATOM 2383 C C . HIS A 1 301 ? 8.766 -5.127 -8.151 1.00 96.69 301 HIS A C 1
ATOM 2385 O O . HIS A 1 301 ? 8.884 -6.349 -8.217 1.00 96.69 301 HIS A O 1
ATOM 2391 N N . THR A 1 302 ? 9.550 -4.401 -7.356 1.00 97.12 302 THR A N 1
ATOM 2392 C CA . THR A 1 302 ? 10.605 -5.014 -6.528 1.00 97.12 302 THR A CA 1
ATOM 2393 C C . THR A 1 302 ? 10.041 -6.012 -5.502 1.00 97.12 302 THR A C 1
ATOM 2395 O O . THR A 1 302 ? 10.714 -6.984 -5.157 1.00 97.12 302 THR A O 1
ATOM 2398 N N . LEU A 1 303 ? 8.801 -5.807 -5.050 1.00 97.12 303 LEU A N 1
ATOM 2399 C CA . LEU A 1 303 ? 8.065 -6.700 -4.153 1.00 97.12 303 LEU A CA 1
ATOM 2400 C C . LEU A 1 303 ? 7.471 -7.927 -4.872 1.00 97.12 303 LEU A C 1
ATOM 2402 O O . LEU A 1 303 ? 7.249 -8.956 -4.242 1.00 97.12 303 LEU A O 1
ATOM 2406 N N . GLY A 1 304 ? 7.266 -7.894 -6.190 1.00 96.38 304 GLY A N 1
ATOM 2407 C CA . GLY A 1 304 ? 6.862 -9.100 -6.925 1.00 96.38 304 GLY A CA 1
ATOM 2408 C C . GLY A 1 304 ? 5.924 -8.889 -8.109 1.00 96.38 304 GLY A C 1
ATOM 2409 O O . GLY A 1 304 ? 5.740 -9.836 -8.878 1.00 96.38 304 GLY A O 1
ATOM 2410 N N . PHE A 1 305 ? 5.338 -7.698 -8.281 1.00 95.44 305 PHE A N 1
ATOM 2411 C CA . PHE A 1 305 ? 4.499 -7.403 -9.449 1.00 95.44 305 PHE A CA 1
ATOM 2412 C C . PHE A 1 305 ? 5.284 -7.600 -10.748 1.00 95.44 305 PHE A C 1
ATOM 2414 O O . PHE A 1 305 ? 6.415 -7.132 -10.872 1.00 95.44 305 PHE A O 1
ATOM 2421 N N . GLY A 1 306 ? 4.685 -8.293 -11.717 1.00 92.81 306 GLY A N 1
ATOM 2422 C CA . GLY A 1 306 ? 5.316 -8.558 -13.012 1.00 92.81 306 GLY A CA 1
ATOM 2423 C C . GLY A 1 306 ? 6.322 -9.715 -13.044 1.00 92.81 306 GLY A C 1
ATOM 2424 O O . GLY A 1 306 ? 6.838 -10.037 -14.112 1.00 92.81 306 GLY A O 1
ATOM 2425 N N . TRP A 1 307 ? 6.579 -10.398 -11.922 1.00 93.19 307 TRP A N 1
ATOM 2426 C CA . TRP A 1 307 ? 7.537 -11.515 -11.868 1.00 93.19 307 TRP A CA 1
ATOM 2427 C C . TRP A 1 307 ? 6.870 -12.893 -11.791 1.00 93.19 307 TRP A C 1
ATOM 2429 O O . TRP A 1 307 ? 5.649 -13.030 -11.811 1.00 93.19 307 TRP A O 1
ATOM 2439 N N . ASP A 1 308 ? 7.679 -13.948 -11.696 1.00 93.12 308 ASP A N 1
ATOM 2440 C CA . ASP A 1 308 ? 7.232 -15.340 -11.834 1.00 93.12 308 ASP A CA 1
ATOM 2441 C C . ASP A 1 308 ? 6.054 -15.714 -10.919 1.00 93.12 308 ASP A C 1
ATOM 2443 O O . ASP A 1 308 ? 5.121 -16.389 -11.353 1.00 93.12 308 ASP A O 1
ATOM 2447 N N . GLN A 1 309 ? 6.056 -15.282 -9.653 1.00 94.12 309 GLN A N 1
ATOM 2448 C CA . GLN A 1 309 ? 4.945 -15.573 -8.738 1.00 94.12 309 GLN A CA 1
ATOM 2449 C C . GLN A 1 309 ? 3.652 -14.886 -9.184 1.00 94.12 309 GLN A C 1
ATOM 2451 O O . GLN A 1 309 ? 2.607 -15.533 -9.225 1.00 94.12 309 GLN A O 1
ATOM 2456 N N . TRP A 1 310 ? 3.741 -13.618 -9.586 1.00 96.88 310 TRP A N 1
ATOM 2457 C CA . TRP A 1 310 ? 2.631 -12.842 -10.126 1.00 96.88 310 TRP A CA 1
ATOM 2458 C C . TRP A 1 310 ? 2.059 -13.468 -11.406 1.00 96.88 310 TRP A C 1
ATOM 2460 O O . TRP A 1 310 ? 0.851 -13.686 -11.499 1.00 96.88 310 TRP A O 1
ATOM 2470 N N . MET A 1 311 ? 2.918 -13.883 -12.343 1.00 96.25 311 MET A N 1
ATOM 2471 C CA . MET A 1 311 ? 2.518 -14.520 -13.610 1.00 96.25 311 MET A CA 1
ATOM 2472 C C . MET A 1 311 ? 1.723 -15.817 -13.422 1.00 96.25 311 MET A C 1
ATOM 2474 O O . MET A 1 311 ? 0.996 -16.250 -14.317 1.00 96.25 311 MET A O 1
ATOM 2478 N N . ASN A 1 312 ? 1.833 -16.450 -12.253 1.00 97.00 312 ASN A N 1
ATOM 2479 C CA . ASN A 1 312 ? 1.084 -17.656 -11.929 1.00 97.00 312 ASN A CA 1
ATOM 2480 C C . ASN A 1 312 ? -0.335 -17.382 -11.404 1.00 97.00 312 ASN A C 1
ATOM 2482 O O . ASN A 1 312 ? -1.113 -18.334 -11.296 1.00 97.00 312 ASN A O 1
ATOM 2486 N N . LEU A 1 313 ? -0.700 -16.129 -11.115 1.00 97.62 313 LEU A N 1
ATOM 2487 C CA . LEU A 1 313 ? -1.964 -15.772 -10.460 1.00 97.62 313 LEU A CA 1
ATOM 2488 C C . LEU A 1 313 ? -3.157 -15.623 -11.416 1.00 97.62 313 LEU A C 1
ATOM 2490 O O . LEU A 1 313 ? -4.301 -15.775 -10.975 1.00 97.62 313 LEU A O 1
ATOM 2494 N N . PHE A 1 314 ? -2.910 -15.366 -12.702 1.00 98.25 314 PHE A N 1
ATOM 2495 C CA . PHE A 1 314 ? -3.926 -15.022 -13.705 1.00 98.25 314 PHE A CA 1
ATOM 2496 C C . PHE A 1 314 ? -3.722 -15.773 -15.030 1.00 98.25 314 PHE A C 1
ATOM 2498 O O . PHE A 1 314 ? -2.710 -16.443 -15.249 1.00 98.25 314 PHE A O 1
ATOM 2505 N N . TYR A 1 315 ? -4.721 -15.714 -15.907 1.00 97.88 315 TYR A N 1
ATOM 2506 C CA . TYR A 1 315 ? -4.642 -16.234 -17.269 1.00 97.88 315 TYR A CA 1
ATOM 2507 C C . TYR A 1 315 ? -4.132 -15.139 -18.211 1.00 97.88 315 TYR A C 1
ATOM 2509 O O . TYR A 1 315 ? -4.877 -14.215 -18.534 1.00 97.88 315 TYR A O 1
ATOM 2517 N N . GLN A 1 316 ? -2.887 -15.254 -18.686 1.00 94.56 316 GLN A N 1
ATOM 2518 C CA . GLN A 1 316 ? -2.238 -14.226 -19.520 1.00 94.56 316 GLN A CA 1
ATOM 2519 C C . GLN A 1 316 ? -3.045 -13.833 -20.763 1.00 94.56 316 GLN A C 1
ATOM 2521 O O . GLN A 1 316 ? -3.078 -12.673 -21.131 1.00 94.56 316 GLN A O 1
ATOM 2526 N N . ASN A 1 317 ? -3.773 -14.765 -21.380 1.00 94.06 317 ASN A N 1
ATOM 2527 C CA . ASN A 1 317 ? -4.589 -14.476 -22.561 1.00 94.06 317 ASN A CA 1
ATOM 2528 C C . ASN A 1 317 ? -5.845 -13.626 -22.285 1.00 94.06 317 ASN A C 1
ATOM 2530 O O . ASN A 1 317 ? -6.549 -13.293 -23.232 1.00 94.06 317 ASN A O 1
ATOM 2534 N N . THR A 1 318 ? -6.183 -13.359 -21.020 1.00 96.19 318 THR A N 1
ATOM 2535 C CA . THR A 1 318 ? -7.389 -12.592 -20.643 1.00 96.19 318 THR A CA 1
ATOM 2536 C C . THR A 1 318 ? -7.161 -11.558 -19.544 1.00 96.19 318 THR A C 1
ATOM 2538 O O . THR A 1 318 ? -8.082 -10.808 -19.243 1.00 96.19 318 THR A O 1
ATOM 2541 N N . GLY A 1 319 ? -6.017 -11.596 -18.854 1.00 97.06 319 GLY A N 1
ATOM 2542 C CA . GLY A 1 319 ? -5.762 -10.787 -17.660 1.00 97.06 319 GLY A CA 1
ATOM 2543 C C . GLY A 1 319 ? -6.562 -11.205 -16.418 1.00 97.06 319 GLY A C 1
ATOM 2544 O O . GLY A 1 319 ? -6.278 -10.733 -15.321 1.00 97.06 319 GLY A O 1
ATOM 2545 N N . ALA A 1 320 ? -7.543 -12.106 -16.546 1.00 98.12 320 ALA A N 1
ATOM 2546 C CA . ALA A 1 320 ? -8.416 -12.510 -15.449 1.00 98.12 320 ALA A CA 1
ATOM 2547 C C . ALA A 1 320 ? -7.706 -13.437 -14.451 1.00 98.12 320 ALA A C 1
ATOM 2549 O O . ALA A 1 320 ? -7.007 -14.382 -14.838 1.00 98.12 320 ALA A O 1
ATOM 2550 N N . PHE A 1 321 ? -7.937 -13.214 -13.156 1.00 98.25 321 PHE A N 1
ATOM 2551 C CA . PHE A 1 321 ? -7.372 -14.050 -12.097 1.00 98.25 321 PHE A CA 1
ATOM 2552 C C . PHE A 1 321 ? -7.955 -15.462 -12.093 1.00 98.25 321 PHE A C 1
ATOM 2554 O O . PHE A 1 321 ? -9.135 -15.686 -12.372 1.00 98.25 321 PHE A O 1
ATOM 2561 N N . LYS A 1 322 ? -7.111 -16.437 -11.749 1.00 98.31 322 LYS A N 1
ATOM 2562 C CA . LYS A 1 322 ? -7.524 -17.841 -11.680 1.00 98.31 322 LYS A CA 1
ATOM 2563 C C . LYS A 1 322 ? -8.461 -18.075 -10.484 1.00 98.31 322 LYS A C 1
ATOM 2565 O O . LYS A 1 322 ? -8.290 -17.422 -9.449 1.00 98.31 322 LYS A O 1
ATOM 2570 N N . PRO A 1 323 ? -9.408 -19.028 -10.556 1.00 97.56 323 PRO A N 1
ATOM 2571 C CA . PRO A 1 323 ? -10.351 -19.295 -9.465 1.00 97.56 323 PRO A CA 1
ATOM 2572 C C . PRO A 1 323 ? -9.688 -19.585 -8.110 1.00 97.56 323 PRO A C 1
ATOM 2574 O O . PRO A 1 323 ? -10.178 -19.147 -7.070 1.00 97.56 323 PRO A O 1
ATOM 2577 N N . GLU A 1 324 ? -8.557 -20.289 -8.095 1.00 95.38 324 GLU A N 1
ATOM 2578 C CA . GLU A 1 324 ? -7.785 -20.578 -6.883 1.00 95.38 324 GLU A CA 1
ATOM 2579 C C . GLU A 1 324 ? -7.152 -19.331 -6.256 1.00 95.38 324 GLU A C 1
ATOM 2581 O O . GLU A 1 324 ? -6.985 -19.275 -5.036 1.00 95.38 324 GLU A O 1
ATOM 2586 N N . THR A 1 325 ? -6.830 -18.332 -7.077 1.00 94.50 325 THR A N 1
ATOM 2587 C CA . THR A 1 325 ? -6.339 -17.030 -6.630 1.00 94.50 325 THR A CA 1
ATOM 2588 C C . THR A 1 325 ? -7.488 -16.206 -6.056 1.00 94.50 325 THR A C 1
ATOM 2590 O O . THR A 1 325 ? -7.388 -15.714 -4.933 1.00 94.50 325 THR A O 1
ATOM 2593 N N . ILE A 1 326 ? -8.615 -16.146 -6.771 1.00 93.50 326 ILE A N 1
ATOM 2594 C CA . ILE A 1 326 ? -9.838 -15.458 -6.330 1.00 93.50 326 ILE A CA 1
ATOM 2595 C C . ILE A 1 326 ? -10.346 -16.040 -5.007 1.00 93.50 326 ILE A C 1
ATOM 2597 O O . ILE A 1 326 ? -10.770 -15.307 -4.125 1.00 93.50 326 ILE A O 1
ATOM 2601 N N . LYS A 1 327 ? -10.246 -17.356 -4.798 1.00 92.81 327 LYS A N 1
ATOM 2602 C CA . LYS A 1 327 ? -10.629 -17.973 -3.519 1.00 92.81 327 LYS A CA 1
ATOM 2603 C C . LYS A 1 327 ? -9.839 -17.415 -2.325 1.00 92.81 327 LYS A C 1
ATOM 2605 O O . LYS A 1 327 ? -10.359 -17.408 -1.214 1.00 92.81 327 LYS A O 1
ATOM 2610 N N . LYS A 1 328 ? -8.588 -16.994 -2.538 1.00 88.81 328 LYS A N 1
ATOM 2611 C CA . LYS A 1 328 ? -7.737 -16.406 -1.492 1.00 88.81 328 LYS A CA 1
ATOM 2612 C C . LYS A 1 328 ? -8.003 -14.913 -1.310 1.00 88.81 328 LYS A C 1
ATOM 2614 O O . LYS A 1 328 ? -7.967 -14.442 -0.182 1.00 88.81 328 LYS A O 1
ATOM 2619 N N . ILE A 1 329 ? -8.257 -14.193 -2.404 1.00 91.31 329 ILE A N 1
ATOM 2620 C CA . ILE A 1 329 ? -8.605 -12.765 -2.407 1.00 91.31 329 ILE A CA 1
ATOM 2621 C C . ILE A 1 329 ? -9.811 -12.568 -3.343 1.00 91.31 329 ILE A C 1
ATOM 2623 O O . ILE A 1 329 ? -9.621 -12.398 -4.553 1.00 91.31 329 ILE A O 1
ATOM 2627 N N . PRO A 1 330 ? -11.052 -12.633 -2.819 1.00 90.06 330 PRO A N 1
ATOM 2628 C CA . PRO A 1 330 ? -12.275 -12.593 -3.628 1.00 90.06 330 PRO A CA 1
ATOM 2629 C C . PRO A 1 330 ? -12.437 -11.339 -4.487 1.00 90.06 330 PRO A C 1
ATOM 2631 O O . PRO A 1 330 ? -13.072 -11.393 -5.541 1.00 90.06 330 PRO A O 1
ATOM 2634 N N . GLU A 1 331 ? -11.858 -10.214 -4.077 1.00 90.81 331 GLU A N 1
ATOM 2635 C CA . GLU A 1 331 ? -11.890 -8.947 -4.810 1.00 90.81 331 GLU A CA 1
ATOM 2636 C C . GLU A 1 331 ? -11.204 -9.048 -6.181 1.00 90.81 331 GLU A C 1
ATOM 2638 O O . GLU A 1 331 ? -11.589 -8.336 -7.108 1.00 90.81 331 GLU A O 1
ATOM 2643 N N . LEU A 1 332 ? -10.262 -9.986 -6.355 1.00 94.00 332 LEU A N 1
ATOM 2644 C CA . LEU A 1 332 ? -9.573 -10.213 -7.630 1.00 94.00 332 LEU A CA 1
ATOM 2645 C C . LEU A 1 332 ? -10.503 -10.696 -8.750 1.00 94.00 332 LEU A C 1
ATOM 2647 O O . LEU A 1 332 ? -10.122 -10.621 -9.913 1.00 94.00 332 LEU A O 1
ATOM 2651 N N . GLN A 1 333 ? -11.729 -11.138 -8.443 1.00 95.19 333 GLN A N 1
ATOM 2652 C CA . GLN A 1 333 ? -12.725 -11.456 -9.477 1.00 95.19 333 GLN A CA 1
ATOM 2653 C C . GLN A 1 333 ? -13.120 -10.232 -10.322 1.00 95.19 333 GLN A C 1
ATOM 2655 O O . GLN A 1 333 ? -13.611 -10.387 -11.439 1.00 95.19 333 GLN A O 1
ATOM 2660 N N . TYR A 1 334 ? -12.926 -9.026 -9.779 1.00 94.56 334 TYR A N 1
ATOM 2661 C CA . TYR A 1 334 ? -13.210 -7.756 -10.446 1.00 94.56 334 TYR A CA 1
ATOM 2662 C C . TYR A 1 334 ? -11.944 -7.090 -10.994 1.00 94.56 334 TYR A C 1
ATOM 2664 O O . TYR A 1 334 ? -12.041 -6.040 -11.625 1.00 94.56 334 TYR A O 1
ATOM 2672 N N . MET A 1 335 ? -10.775 -7.696 -10.765 1.00 97.38 335 MET A N 1
ATOM 2673 C CA . MET A 1 335 ? -9.481 -7.177 -11.189 1.00 97.38 335 MET A CA 1
ATOM 2674 C C . MET A 1 335 ? -8.997 -7.874 -12.455 1.00 97.38 335 MET A C 1
ATOM 2676 O O . MET A 1 335 ? -9.240 -9.063 -12.666 1.00 97.38 335 MET A O 1
ATOM 2680 N N . PHE A 1 336 ? -8.294 -7.115 -13.288 1.00 97.69 336 PHE A N 1
ATOM 2681 C CA . PHE A 1 336 ? -7.711 -7.583 -14.538 1.00 97.69 336 PHE A CA 1
ATOM 2682 C C . PHE A 1 336 ? -6.276 -7.080 -14.626 1.00 97.69 336 PHE A C 1
ATOM 2684 O O . PHE A 1 336 ? -5.982 -5.945 -14.249 1.00 97.69 336 PHE A O 1
ATOM 2691 N N . VAL A 1 337 ? -5.391 -7.964 -15.068 1.00 97.75 337 VAL A N 1
ATOM 2692 C CA . VAL A 1 337 ? -4.006 -7.635 -15.397 1.00 97.75 337 VAL A CA 1
ATOM 2693 C C . VAL A 1 337 ? -3.955 -7.118 -16.827 1.00 97.75 337 VAL A C 1
ATOM 2695 O O . VAL A 1 337 ? -4.631 -7.672 -17.691 1.00 97.75 337 VAL A O 1
ATOM 2698 N N . GLU A 1 338 ? -3.129 -6.104 -17.060 1.00 96.44 338 GLU A N 1
ATOM 2699 C CA . GLU A 1 338 ? -2.865 -5.533 -18.377 1.00 96.44 338 GLU A CA 1
ATOM 2700 C C . GLU A 1 338 ? -2.423 -6.619 -19.370 1.00 96.44 338 GLU A C 1
ATOM 2702 O O . GLU A 1 338 ? -1.526 -7.417 -19.078 1.00 96.44 338 GLU A O 1
ATOM 2707 N N . THR A 1 339 ? -3.055 -6.675 -20.539 1.00 95.19 339 THR A N 1
ATOM 2708 C CA . THR A 1 339 ? -2.715 -7.634 -21.610 1.00 95.19 339 THR A CA 1
ATOM 2709 C C . THR A 1 339 ? -2.352 -6.966 -22.929 1.00 95.19 339 THR A C 1
ATOM 2711 O O . THR A 1 339 ? -1.806 -7.623 -23.819 1.00 95.19 339 THR A O 1
ATOM 2714 N N . ASP A 1 340 ? -2.653 -5.681 -23.044 1.00 89.94 340 ASP A N 1
ATOM 2715 C CA . ASP A 1 340 ? -2.347 -4.819 -24.164 1.00 89.94 340 ASP A CA 1
ATOM 2716 C C . ASP A 1 340 ? -0.997 -4.105 -23.950 1.00 89.94 340 ASP A C 1
ATOM 2718 O O . ASP A 1 340 ? -0.248 -4.355 -23.003 1.00 89.94 340 ASP A O 1
ATOM 2722 N N . TYR A 1 341 ? -0.656 -3.219 -24.889 1.00 86.44 341 TYR A N 1
ATOM 2723 C CA . TYR A 1 341 ? 0.610 -2.483 -24.939 1.00 86.44 341 TYR A CA 1
ATOM 2724 C C . TYR A 1 341 ? 1.858 -3.375 -25.092 1.00 86.44 341 TYR A C 1
ATOM 2726 O O . TYR A 1 341 ? 1.814 -4.501 -25.592 1.00 86.44 341 TYR A O 1
ATOM 2734 N N . GLY A 1 342 ? 3.031 -2.793 -24.832 1.00 82.25 342 GLY A N 1
ATOM 2735 C CA . GLY A 1 342 ? 4.321 -3.441 -25.040 1.00 82.25 342 GLY A CA 1
ATOM 2736 C C . GLY A 1 342 ? 4.761 -4.306 -23.854 1.00 82.25 342 GLY A C 1
ATOM 2737 O O . GLY A 1 342 ? 4.166 -4.238 -22.782 1.00 82.25 342 GLY A O 1
ATOM 2738 N N . PRO A 1 343 ? 5.869 -5.057 -24.000 1.00 78.19 343 PRO A N 1
ATOM 2739 C CA . PRO A 1 343 ? 6.417 -5.914 -22.941 1.00 78.19 343 PRO A CA 1
ATOM 2740 C C . PRO A 1 343 ? 6.786 -5.203 -21.630 1.00 78.19 343 PRO A C 1
ATOM 2742 O O . PRO A 1 343 ? 6.973 -5.878 -20.627 1.00 78.19 343 PRO A O 1
ATOM 2745 N N . GLY A 1 344 ? 6.935 -3.874 -21.649 1.00 78.19 344 GLY A N 1
ATOM 2746 C CA . GLY A 1 344 ? 7.171 -3.070 -20.446 1.00 78.19 344 GLY A CA 1
ATOM 2747 C C . GLY A 1 344 ? 5.902 -2.766 -19.646 1.00 78.19 344 GLY A C 1
ATOM 2748 O O . GLY A 1 344 ? 6.012 -2.285 -18.535 1.00 78.19 344 GLY A O 1
ATOM 2749 N N . THR A 1 345 ? 4.717 -3.053 -20.193 1.00 84.56 345 THR A N 1
ATOM 2750 C CA . THR A 1 345 ? 3.422 -2.727 -19.578 1.00 84.56 345 THR A CA 1
ATOM 2751 C C . THR A 1 345 ? 2.567 -3.985 -19.419 1.00 84.56 345 THR A C 1
ATOM 2753 O O . THR A 1 345 ? 2.085 -4.276 -18.322 1.00 84.56 345 THR A O 1
ATOM 2756 N N . ALA A 1 346 ? 2.463 -4.793 -20.478 1.00 91.50 346 ALA A N 1
ATOM 2757 C CA . ALA A 1 346 ? 1.712 -6.041 -20.476 1.00 91.50 346 ALA A CA 1
ATOM 2758 C C . ALA A 1 346 ? 2.167 -6.987 -19.356 1.00 91.50 346 ALA A C 1
ATOM 2760 O O . ALA A 1 346 ? 3.359 -7.223 -19.152 1.00 91.50 346 ALA A O 1
ATOM 2761 N N . TYR A 1 347 ? 1.191 -7.583 -18.677 1.00 94.81 347 TYR A N 1
ATOM 2762 C CA . TYR A 1 347 ? 1.323 -8.616 -17.651 1.00 94.81 347 TYR A CA 1
ATOM 2763 C C . TYR A 1 347 ? 1.959 -8.186 -16.331 1.00 94.81 347 TYR A C 1
ATOM 2765 O O . TYR A 1 347 ? 1.957 -8.986 -15.396 1.00 94.81 347 TYR A O 1
ATOM 2773 N N . SER A 1 348 ? 2.461 -6.960 -16.220 1.00 93.56 348 SER A N 1
ATOM 2774 C CA . SER A 1 348 ? 3.107 -6.452 -15.003 1.00 93.56 348 SER A CA 1
ATOM 2775 C C . SER A 1 348 ? 2.254 -5.460 -14.224 1.00 93.56 348 SER A C 1
ATOM 2777 O O . SER A 1 348 ? 2.563 -5.188 -13.068 1.00 93.56 348 SER A O 1
ATOM 2779 N N . HIS A 1 349 ? 1.157 -5.002 -14.822 1.00 96.12 349 HIS A N 1
ATOM 2780 C CA . HIS A 1 349 ? 0.328 -3.914 -14.323 1.00 96.12 349 HIS A CA 1
ATOM 2781 C C . HIS A 1 349 ? -1.131 -4.321 -14.174 1.00 96.12 349 HIS A C 1
ATOM 2783 O O . HIS A 1 349 ? -1.587 -5.318 -14.744 1.00 96.12 349 HIS A O 1
ATOM 2789 N N . TRP A 1 350 ? -1.884 -3.525 -13.427 1.00 97.31 350 TRP A N 1
ATOM 2790 C CA . TRP A 1 350 ? -3.331 -3.513 -13.575 1.00 97.31 350 TRP A CA 1
ATOM 2791 C C . TRP A 1 350 ? -3.717 -2.986 -14.956 1.00 97.31 350 TRP A C 1
ATOM 2793 O O . TRP A 1 350 ? -3.021 -2.148 -15.518 1.00 97.31 350 TRP A O 1
ATOM 2803 N N . ASP A 1 351 ? -4.822 -3.505 -15.483 1.00 95.75 351 ASP A N 1
ATOM 2804 C CA . ASP A 1 351 ? -5.389 -3.107 -16.773 1.00 95.75 351 ASP A CA 1
ATOM 2805 C C . ASP A 1 351 ? -5.680 -1.598 -16.831 1.00 95.75 351 ASP A C 1
ATOM 2807 O O . ASP A 1 351 ? -6.451 -1.065 -16.023 1.00 95.75 351 ASP A O 1
ATOM 2811 N N . GLU A 1 352 ? -5.052 -0.919 -17.786 1.00 91.56 352 GLU A N 1
ATOM 2812 C CA . GLU A 1 352 ? -5.075 0.536 -17.905 1.00 91.56 352 GLU A CA 1
ATOM 2813 C C . GLU A 1 352 ? -6.489 1.061 -18.189 1.00 91.56 352 GLU A C 1
ATOM 2815 O O . GLU A 1 352 ? -6.948 2.000 -17.545 1.00 91.56 352 GLU A O 1
ATOM 2820 N N . GLU A 1 353 ? -7.229 0.433 -19.109 1.00 91.06 353 GLU A N 1
ATOM 2821 C CA . GLU A 1 353 ? -8.565 0.899 -19.512 1.00 91.06 353 GLU A CA 1
ATOM 2822 C C . GLU A 1 353 ? -9.573 0.818 -18.353 1.00 91.06 353 GLU A C 1
ATOM 2824 O O . GLU A 1 353 ? -10.498 1.633 -18.251 1.00 91.06 353 GLU A O 1
ATOM 2829 N N . ARG A 1 354 ? -9.408 -0.162 -17.461 1.00 93.44 354 ARG A N 1
ATOM 2830 C CA . ARG A 1 354 ? -10.317 -0.381 -16.327 1.00 93.44 354 ARG A CA 1
ATOM 2831 C C . ARG A 1 354 ? -9.939 0.401 -15.084 1.00 93.44 354 ARG A C 1
ATOM 2833 O O . ARG A 1 354 ? -10.841 0.793 -14.336 1.00 93.44 354 ARG A O 1
ATOM 2840 N N . PHE A 1 355 ? -8.645 0.553 -14.819 1.00 93.88 355 PHE A N 1
ATOM 2841 C CA . PHE A 1 355 ? -8.159 1.085 -13.547 1.00 93.88 355 PHE A CA 1
ATOM 2842 C C . PHE A 1 355 ? -7.492 2.455 -13.674 1.00 93.88 355 PHE A C 1
ATOM 2844 O O . PHE A 1 355 ? -7.477 3.168 -12.668 1.00 93.88 355 PHE A O 1
ATOM 2851 N N . ASP A 1 356 ? -7.098 2.877 -14.879 1.00 89.31 356 ASP A N 1
ATOM 2852 C CA . ASP A 1 356 ? -6.650 4.238 -15.210 1.00 89.31 356 ASP A CA 1
ATOM 2853 C C . ASP A 1 356 ? -5.595 4.720 -14.198 1.00 89.31 356 ASP A C 1
ATOM 2855 O O . ASP A 1 356 ? -4.531 4.132 -14.074 1.00 89.31 356 ASP A O 1
ATOM 2859 N N . GLN A 1 357 ? -5.947 5.682 -13.351 1.00 93.25 357 GLN A N 1
ATOM 2860 C CA . GLN A 1 357 ? -5.093 6.300 -12.331 1.00 93.25 357 GLN A CA 1
ATOM 2861 C C . GLN A 1 357 ? -4.697 5.416 -11.123 1.00 93.25 357 GLN A C 1
ATOM 2863 O O . GLN A 1 357 ? -4.376 5.945 -10.050 1.00 93.25 357 GLN A O 1
ATOM 2868 N N . GLU A 1 358 ? -4.794 4.089 -11.199 1.00 96.38 358 GLU A N 1
ATOM 2869 C CA . GLU A 1 358 ? -4.352 3.226 -10.094 1.00 96.38 358 GLU A CA 1
ATOM 2870 C C . GLU A 1 358 ? -2.819 3.181 -10.023 1.00 96.38 358 GLU A C 1
ATOM 2872 O O . GLU A 1 358 ? -2.139 3.162 -11.032 1.00 96.38 358 GLU A O 1
ATOM 2877 N N . LEU A 1 359 ? -2.254 3.157 -8.818 1.00 96.12 359 LEU A N 1
ATOM 2878 C CA . LEU A 1 359 ? -0.810 3.163 -8.576 1.00 96.12 359 LEU A CA 1
ATOM 2879 C C . LEU A 1 359 ? 0.004 2.189 -9.446 1.00 96.12 359 LEU A C 1
ATOM 2881 O O . LEU A 1 359 ? 1.127 2.531 -9.797 1.00 96.12 359 LEU A O 1
ATOM 2885 N N . MET A 1 360 ? -0.498 0.985 -9.717 1.00 95.81 360 MET A N 1
ATOM 2886 C CA . MET A 1 360 ? 0.203 -0.073 -10.455 1.00 95.81 360 MET A CA 1
ATOM 2887 C C . MET A 1 360 ? -0.352 -0.277 -11.876 1.00 95.81 360 MET A C 1
ATOM 2889 O O . MET A 1 360 ? -0.273 -1.390 -12.399 1.00 95.81 360 MET A O 1
ATOM 2893 N N . THR A 1 361 ? -0.944 0.744 -12.496 1.00 93.50 361 THR A N 1
ATOM 2894 C CA . THR A 1 361 ? -1.150 0.785 -13.957 1.00 93.50 361 THR A CA 1
ATOM 2895 C C . THR A 1 361 ? 0.124 1.254 -14.666 1.00 93.50 361 THR A C 1
ATOM 2897 O O . THR A 1 361 ? 1.072 1.699 -14.018 1.00 93.50 361 THR A O 1
ATOM 2900 N N . GLY A 1 362 ? 0.209 1.070 -15.984 1.00 86.44 362 GLY A N 1
ATOM 2901 C CA . GLY A 1 362 ? 1.473 1.171 -16.722 1.00 86.44 362 GLY A CA 1
ATOM 2902 C C . GLY A 1 362 ? 1.855 2.583 -17.166 1.00 86.44 362 GLY A C 1
ATOM 2903 O O . GLY A 1 362 ? 2.963 2.790 -17.670 1.00 86.44 362 GLY A O 1
ATOM 2904 N N . PHE A 1 363 ? 0.961 3.565 -17.030 1.00 85.69 363 PHE A N 1
ATOM 2905 C CA . PHE A 1 363 ? 1.229 4.946 -17.424 1.00 85.69 363 PHE A CA 1
ATOM 2906 C C . PHE A 1 363 ? 1.218 5.899 -16.230 1.00 85.69 363 PHE A C 1
ATOM 2908 O O . PHE A 1 363 ? 0.385 5.841 -15.333 1.00 85.69 363 PHE A O 1
ATOM 2915 N N . LYS A 1 364 ? 2.171 6.841 -16.226 1.00 84.25 364 LYS A N 1
ATOM 2916 C CA . LYS A 1 364 ? 2.255 7.840 -15.161 1.00 84.25 364 LYS A CA 1
ATOM 2917 C C . LYS A 1 364 ? 1.147 8.876 -15.306 1.00 84.25 364 LYS A C 1
ATOM 2919 O O . LYS A 1 364 ? 1.211 9.732 -16.195 1.00 84.25 364 LYS A O 1
ATOM 2924 N N . ASP A 1 365 ? 0.262 8.907 -14.320 1.00 84.94 365 ASP A N 1
ATOM 2925 C CA . ASP A 1 365 ? -0.786 9.915 -14.220 1.00 84.94 365 ASP A CA 1
ATOM 2926 C C . ASP A 1 365 ? -0.432 11.125 -13.355 1.00 84.94 365 ASP A C 1
ATOM 2928 O O . ASP A 1 365 ? 0.463 11.110 -12.503 1.00 84.94 365 ASP A O 1
ATOM 2932 N N . THR A 1 366 ? -1.169 12.219 -13.565 1.00 80.75 366 THR A N 1
ATOM 2933 C CA . THR A 1 366 ? -1.045 13.425 -12.723 1.00 80.75 366 THR A CA 1
ATOM 2934 C C . THR A 1 366 ? -1.633 13.203 -11.328 1.00 80.75 366 THR A C 1
ATOM 2936 O O . THR A 1 366 ? -1.124 13.754 -10.351 1.00 80.75 366 THR A O 1
ATOM 2939 N N . TYR A 1 367 ? -2.687 12.392 -11.232 1.00 85.75 367 TYR A N 1
ATOM 2940 C CA . TYR A 1 367 ? -3.369 12.064 -9.987 1.00 85.75 367 TYR A CA 1
ATOM 2941 C C . TYR A 1 367 ? -3.491 10.555 -9.893 1.00 85.75 367 TYR A C 1
ATOM 2943 O O . TYR A 1 367 ? -4.101 9.962 -10.763 1.00 85.75 367 TYR A O 1
ATOM 2951 N N . GLU A 1 368 ? -2.941 9.957 -8.841 1.00 92.94 368 GLU A N 1
ATOM 2952 C CA . GLU A 1 368 ? -2.978 8.508 -8.637 1.00 92.94 368 GLU A CA 1
ATOM 2953 C C . GLU A 1 368 ? -3.777 8.147 -7.384 1.00 92.94 368 GLU A C 1
ATOM 2955 O O . GLU A 1 368 ? -3.887 8.927 -6.422 1.00 92.94 368 GLU A O 1
ATOM 2960 N N . TYR A 1 369 ? -4.313 6.935 -7.369 1.00 93.50 369 TYR A N 1
ATOM 2961 C CA . TYR A 1 369 ? -4.973 6.342 -6.216 1.00 93.50 369 TYR A CA 1
ATOM 2962 C C . TYR A 1 369 ? -4.504 4.906 -5.991 1.00 93.50 369 TYR A C 1
ATOM 2964 O O . TYR A 1 369 ? -3.982 4.257 -6.885 1.00 93.50 369 TYR A O 1
ATOM 2972 N N . VAL A 1 370 ? -4.718 4.399 -4.782 1.00 95.12 370 VAL A N 1
ATOM 2973 C CA . VAL A 1 370 ? -4.395 3.018 -4.412 1.00 95.12 370 VAL A CA 1
ATOM 2974 C C . VAL A 1 370 ? -5.685 2.289 -4.074 1.00 95.12 370 VAL A C 1
ATOM 2976 O O . VAL A 1 370 ? -6.517 2.810 -3.317 1.00 95.12 370 VAL A O 1
ATOM 2979 N N . LEU A 1 371 ? -5.865 1.093 -4.625 1.00 93.81 371 LEU A N 1
ATOM 2980 C CA . LEU A 1 371 ? -6.943 0.185 -4.241 1.00 93.81 371 LEU A CA 1
ATOM 2981 C C . LEU A 1 371 ? -6.522 -0.731 -3.082 1.00 93.81 371 LEU A C 1
ATOM 2983 O O . LEU A 1 371 ? -5.368 -1.158 -3.019 1.00 93.81 371 LEU A O 1
ATOM 2987 N N . PRO A 1 372 ? -7.466 -1.138 -2.207 1.00 90.38 372 PRO A N 1
ATOM 2988 C CA . PRO A 1 372 ? -7.231 -2.164 -1.188 1.00 90.38 372 PRO A CA 1
ATOM 2989 C C . PRO A 1 372 ? -6.540 -3.420 -1.724 1.00 90.38 372 PRO A C 1
ATOM 2991 O O . PRO A 1 372 ? -5.618 -3.955 -1.111 1.00 90.38 372 PRO A O 1
ATOM 2994 N N . VAL A 1 373 ? -6.967 -3.872 -2.905 1.00 91.75 373 VAL A N 1
ATOM 2995 C CA . VAL A 1 373 ? -6.479 -5.104 -3.529 1.00 91.75 373 VAL A CA 1
ATOM 2996 C C . VAL A 1 373 ? -5.003 -5.027 -3.937 1.00 91.75 373 VAL A C 1
ATOM 2998 O O . VAL A 1 373 ? -4.307 -6.036 -3.837 1.00 91.75 373 VAL A O 1
ATOM 3001 N N . THR A 1 374 ? -4.495 -3.840 -4.288 1.00 97.69 374 THR A N 1
ATOM 3002 C CA . THR A 1 374 ? -3.076 -3.597 -4.607 1.00 97.69 374 THR A CA 1
ATOM 3003 C C . THR A 1 374 ? -2.174 -3.867 -3.407 1.00 97.69 374 THR A C 1
ATOM 3005 O O . THR A 1 374 ? -1.078 -4.400 -3.556 1.00 97.69 374 THR A O 1
ATOM 3008 N N . ILE A 1 375 ? -2.656 -3.581 -2.195 1.00 95.88 375 ILE A N 1
ATOM 3009 C CA . ILE A 1 375 ? -1.960 -3.955 -0.962 1.00 95.88 375 ILE A CA 1
ATOM 3010 C C . ILE A 1 375 ? -2.158 -5.444 -0.667 1.00 95.88 375 ILE A C 1
ATOM 3012 O O . ILE A 1 375 ? -1.181 -6.162 -0.457 1.00 95.88 375 ILE A O 1
ATOM 3016 N N . LYS A 1 376 ? -3.405 -5.938 -0.694 1.00 91.00 376 LYS A N 1
ATOM 3017 C CA . LYS A 1 376 ? -3.730 -7.329 -0.323 1.00 91.00 376 LYS A CA 1
ATOM 3018 C C . LYS A 1 376 ? -2.993 -8.366 -1.174 1.00 91.00 376 LYS A C 1
ATOM 3020 O O . LYS A 1 376 ? -2.591 -9.404 -0.649 1.00 91.00 376 LYS A O 1
ATOM 3025 N N . VAL A 1 377 ? -2.774 -8.101 -2.465 1.00 96.25 377 VAL A N 1
ATOM 3026 C CA . VAL A 1 377 ? -2.099 -9.048 -3.369 1.00 96.25 377 VAL A CA 1
ATOM 3027 C C . VAL A 1 377 ? -0.649 -9.331 -2.964 1.00 96.25 377 VAL A C 1
ATOM 3029 O O . VAL A 1 377 ? -0.139 -10.407 -3.270 1.00 96.25 377 VAL A O 1
ATOM 3032 N N . MET A 1 378 ? -0.015 -8.453 -2.177 1.00 97.38 378 MET A N 1
ATOM 3033 C CA . MET A 1 378 ? 1.323 -8.692 -1.623 1.00 97.38 378 MET A CA 1
ATOM 3034 C C . MET A 1 378 ? 1.383 -9.960 -0.760 1.00 97.38 378 MET A C 1
ATOM 3036 O O . MET A 1 378 ? 2.418 -10.626 -0.723 1.00 97.38 378 MET A O 1
ATOM 3040 N N . ALA A 1 379 ? 0.266 -10.366 -0.145 1.00 93.81 379 ALA A N 1
ATOM 3041 C CA . ALA A 1 379 ? 0.172 -11.641 0.566 1.00 93.81 379 ALA A CA 1
ATOM 3042 C C . ALA A 1 379 ? 0.357 -12.853 -0.361 1.00 93.81 379 ALA A C 1
ATOM 3044 O O . ALA A 1 379 ? 0.971 -13.851 0.017 1.00 93.81 379 ALA A O 1
ATOM 3045 N N . LEU A 1 380 ? -0.136 -12.770 -1.602 1.00 95.00 380 LEU A N 1
ATOM 3046 C CA . LEU A 1 380 ? 0.039 -13.827 -2.605 1.00 95.00 380 LEU A CA 1
ATOM 3047 C C . LEU A 1 380 ? 1.464 -13.878 -3.164 1.00 95.00 380 LEU A C 1
ATOM 3049 O O . LEU A 1 380 ? 1.869 -14.923 -3.670 1.00 95.00 380 LEU A O 1
ATOM 3053 N N . LEU A 1 381 ? 2.213 -12.783 -3.025 1.00 96.25 381 LEU A N 1
ATOM 3054 C CA . LEU A 1 381 ? 3.632 -12.662 -3.373 1.00 96.25 381 LEU A CA 1
ATOM 3055 C C . LEU A 1 381 ? 4.557 -13.043 -2.197 1.00 96.25 381 LEU A C 1
ATOM 3057 O O . LEU A 1 381 ? 5.773 -12.861 -2.250 1.00 96.25 381 LEU A O 1
ATOM 3061 N N . GLY A 1 382 ? 3.986 -13.593 -1.119 1.00 91.62 382 GLY A N 1
ATOM 3062 C CA . GLY A 1 382 ? 4.719 -14.128 0.028 1.00 91.62 382 GLY A CA 1
ATOM 3063 C C . GLY A 1 382 ? 5.043 -13.106 1.117 1.00 91.62 382 GLY A C 1
ATOM 3064 O O . GLY A 1 382 ? 5.770 -13.432 2.052 1.00 91.62 382 GLY A O 1
ATOM 3065 N N . HIS A 1 383 ? 4.534 -11.880 1.024 1.00 94.19 383 HIS A N 1
ATOM 3066 C CA . HIS A 1 383 ? 4.714 -10.864 2.060 1.00 94.19 383 HIS A CA 1
ATOM 3067 C C . HIS A 1 383 ? 3.626 -10.936 3.131 1.00 94.19 383 HIS A C 1
ATOM 3069 O O . HIS A 1 383 ? 2.589 -11.570 2.951 1.00 94.19 383 HIS A O 1
ATOM 3075 N N . VAL A 1 384 ? 3.849 -10.257 4.254 1.00 86.75 384 VAL A N 1
ATOM 3076 C CA . VAL A 1 384 ? 2.832 -10.111 5.301 1.00 86.75 384 VAL A CA 1
ATOM 3077 C C . VAL A 1 384 ? 2.214 -8.722 5.201 1.00 86.75 384 VAL A C 1
ATOM 3079 O O . VAL A 1 384 ? 2.928 -7.728 5.069 1.00 86.75 384 VAL A O 1
ATOM 3082 N N . ILE A 1 385 ? 0.887 -8.649 5.284 1.00 84.81 385 ILE A N 1
ATOM 3083 C CA . ILE A 1 385 ? 0.161 -7.379 5.339 1.00 84.81 385 ILE A CA 1
ATOM 3084 C C . ILE A 1 385 ? 0.237 -6.842 6.770 1.00 84.81 385 ILE A C 1
ATOM 3086 O O . ILE A 1 385 ? -0.284 -7.455 7.698 1.00 84.81 385 ILE A O 1
ATOM 3090 N N . ALA A 1 386 ? 0.934 -5.720 6.950 1.00 76.81 386 ALA A N 1
ATOM 3091 C CA . ALA A 1 386 ? 1.052 -5.015 8.227 1.00 76.81 386 ALA A CA 1
ATOM 3092 C C . ALA A 1 386 ? -0.179 -4.155 8.536 1.00 76.81 386 ALA A C 1
ATOM 3094 O O . ALA A 1 386 ? -0.561 -4.019 9.696 1.00 76.81 386 ALA A O 1
ATOM 3095 N N . GLU A 1 387 ? -0.767 -3.555 7.505 1.00 78.31 387 GLU A N 1
ATOM 3096 C CA . GLU A 1 387 ? -1.954 -2.711 7.600 1.00 78.31 387 GLU A CA 1
ATOM 3097 C C . GLU A 1 387 ? -2.785 -2.920 6.332 1.00 78.31 387 GLU A C 1
ATOM 3099 O O . GLU A 1 387 ? -2.238 -2.932 5.227 1.00 78.31 387 GLU A O 1
ATOM 3104 N N . GLU A 1 388 ? -4.097 -3.102 6.474 1.00 78.31 388 GLU A N 1
ATOM 3105 C CA . GLU A 1 388 ? -5.000 -3.146 5.326 1.00 78.31 388 GLU A CA 1
ATOM 3106 C C . GLU A 1 388 ? -5.422 -1.734 4.922 1.00 78.31 388 GLU A C 1
ATOM 3108 O O . GLU A 1 388 ? -5.790 -0.908 5.758 1.00 78.31 388 GLU A O 1
ATOM 3113 N N . LEU A 1 389 ? -5.432 -1.468 3.617 1.00 76.88 389 LEU A N 1
ATOM 3114 C CA . LEU A 1 389 ? -6.105 -0.294 3.081 1.00 76.88 389 LEU A CA 1
ATOM 3115 C C . LEU A 1 389 ? -7.599 -0.611 2.938 1.00 76.88 389 LEU A C 1
ATOM 3117 O O . LEU A 1 389 ? -7.964 -1.545 2.234 1.00 76.88 389 LEU A O 1
ATOM 3121 N N . ILE A 1 390 ? -8.462 0.166 3.592 1.00 74.31 390 ILE A N 1
ATOM 3122 C CA . ILE A 1 390 ? -9.901 -0.149 3.691 1.00 74.31 390 ILE A CA 1
ATOM 3123 C C . ILE A 1 390 ? -10.659 0.216 2.407 1.00 74.31 390 ILE A C 1
ATOM 3125 O O . ILE A 1 390 ? -11.591 -0.475 2.003 1.00 74.31 390 ILE A O 1
ATOM 3129 N N . GLN A 1 391 ? -10.261 1.303 1.745 1.00 76.75 391 GLN A N 1
ATOM 3130 C CA . GLN A 1 391 ? -10.958 1.831 0.574 1.00 76.75 391 GLN A CA 1
ATOM 3131 C C . GLN A 1 391 ? -9.995 2.459 -0.431 1.00 76.75 391 GLN A C 1
ATOM 3133 O O . GLN A 1 391 ? -8.862 2.811 -0.090 1.00 76.75 391 GLN A O 1
ATOM 3138 N N . LYS A 1 392 ? -10.482 2.654 -1.663 1.00 88.38 392 LYS A N 1
ATOM 3139 C CA . LYS A 1 392 ? -9.803 3.461 -2.684 1.00 88.38 392 LYS A CA 1
ATOM 3140 C C . LYS A 1 392 ? -9.405 4.806 -2.078 1.00 88.38 392 LYS A C 1
ATOM 3142 O O . LYS A 1 392 ? -10.273 5.562 -1.643 1.00 88.38 392 LYS A O 1
ATOM 3147 N N . THR A 1 393 ? -8.112 5.103 -2.067 1.00 81.88 393 THR A N 1
ATOM 3148 C CA . THR A 1 393 ? -7.585 6.307 -1.415 1.00 81.88 393 THR A CA 1
ATOM 3149 C C . THR A 1 393 ? -6.576 6.990 -2.323 1.00 81.88 393 THR A C 1
ATOM 3151 O O . THR A 1 393 ? -5.777 6.330 -2.980 1.00 81.88 393 THR A O 1
ATOM 3154 N N . ASN A 1 394 ? -6.621 8.321 -2.381 1.00 89.69 394 ASN A N 1
ATOM 3155 C CA . ASN A 1 394 ? -5.669 9.103 -3.161 1.00 89.69 394 ASN A CA 1
ATOM 3156 C C . ASN A 1 394 ? -4.231 8.879 -2.651 1.00 89.69 394 ASN A C 1
ATOM 3158 O O . ASN A 1 394 ? -3.983 8.901 -1.441 1.00 89.69 394 ASN A O 1
ATOM 3162 N N . LEU A 1 395 ? -3.285 8.681 -3.570 1.00 93.50 395 LEU A N 1
ATOM 3163 C CA . LEU A 1 395 ? -1.901 8.358 -3.228 1.00 93.50 395 LEU A CA 1
ATOM 3164 C C . LEU A 1 395 ? -1.217 9.496 -2.459 1.00 93.50 395 LEU A C 1
ATOM 3166 O O . LEU A 1 395 ? -0.517 9.248 -1.478 1.00 93.50 395 LEU A O 1
ATOM 3170 N N . GLU A 1 396 ? -1.460 10.752 -2.841 1.00 90.00 396 GLU A N 1
ATOM 3171 C CA . GLU A 1 396 ? -0.906 11.912 -2.139 1.00 90.00 396 GLU A CA 1
ATOM 3172 C C . GLU A 1 396 ? -1.417 11.985 -0.694 1.00 90.00 396 GLU A C 1
ATOM 3174 O O . GLU A 1 396 ? -0.641 12.289 0.215 1.00 90.00 396 GLU A O 1
ATOM 3179 N N . THR A 1 397 ? -2.689 11.652 -0.449 1.00 83.81 397 THR A N 1
ATOM 3180 C CA . THR A 1 397 ? -3.233 11.544 0.915 1.00 83.81 397 THR A CA 1
ATOM 3181 C C . THR A 1 397 ? -2.450 10.521 1.737 1.00 83.81 397 THR A C 1
ATOM 3183 O O . THR A 1 397 ? -1.997 10.851 2.834 1.00 83.81 397 THR A O 1
ATOM 3186 N N . LEU A 1 398 ? -2.213 9.324 1.192 1.00 84.25 398 LEU A N 1
ATOM 3187 C CA . LEU A 1 398 ? -1.461 8.269 1.881 1.00 84.25 398 LEU A CA 1
ATOM 3188 C C . LEU A 1 398 ? -0.010 8.681 2.163 1.00 84.25 398 LEU A C 1
ATOM 3190 O O . LEU A 1 398 ? 0.499 8.410 3.251 1.00 84.25 398 LEU A O 1
ATOM 3194 N N . ILE A 1 399 ? 0.643 9.375 1.225 1.00 85.19 399 ILE A N 1
ATOM 3195 C CA . ILE A 1 399 ? 2.012 9.880 1.403 1.00 85.19 399 ILE A CA 1
ATOM 3196 C C . ILE A 1 399 ? 2.065 10.988 2.470 1.00 85.19 399 ILE A C 1
ATOM 3198 O O . ILE A 1 399 ? 2.975 11.014 3.301 1.00 85.19 399 ILE A O 1
ATOM 3202 N N . ARG A 1 400 ? 1.082 11.894 2.502 1.00 81.19 400 ARG A N 1
ATOM 3203 C CA . ARG A 1 400 ? 1.005 12.964 3.515 1.00 81.19 400 ARG A CA 1
ATOM 3204 C C . ARG A 1 400 ? 0.829 12.425 4.933 1.00 81.19 400 ARG A C 1
ATOM 3206 O O . ARG A 1 400 ? 1.294 13.049 5.881 1.00 81.19 400 ARG A O 1
ATOM 3213 N N . GLU A 1 401 ? 0.164 11.288 5.104 1.00 74.06 401 GLU A N 1
ATOM 3214 C CA . GLU A 1 401 ? -0.032 10.658 6.419 1.00 74.06 401 GLU A CA 1
ATOM 3215 C C . GLU A 1 401 ? 1.251 10.051 7.009 1.00 74.06 401 GLU A C 1
ATOM 3217 O O . GLU A 1 401 ? 1.320 9.800 8.216 1.00 74.06 401 GLU A O 1
ATOM 3222 N N . ILE A 1 402 ? 2.267 9.819 6.174 1.00 69.25 402 ILE A N 1
ATOM 3223 C CA . ILE A 1 402 ? 3.529 9.168 6.554 1.00 69.25 402 ILE A CA 1
ATOM 3224 C C . ILE A 1 402 ? 4.747 10.100 6.496 1.00 69.25 402 ILE A C 1
ATOM 3226 O O . ILE A 1 402 ? 5.865 9.659 6.771 1.00 69.25 402 ILE A O 1
ATOM 3230 N N . GLU A 1 403 ? 4.553 11.372 6.146 1.00 66.62 403 GLU A N 1
ATOM 3231 C CA . GLU A 1 403 ? 5.630 12.356 5.964 1.00 66.62 403 GLU A CA 1
ATOM 3232 C C . GLU A 1 403 ? 6.457 12.546 7.248 1.00 66.62 403 GLU A C 1
ATOM 3234 O O . GLU A 1 403 ? 7.695 12.495 7.229 1.00 66.62 403 GLU A O 1
ATOM 3239 N N . ASP A 1 404 ? 5.755 12.618 8.381 1.00 52.94 404 ASP A N 1
ATOM 3240 C CA . ASP A 1 404 ? 6.338 12.769 9.718 1.00 52.94 404 ASP A CA 1
ATOM 3241 C C . ASP A 1 404 ? 6.717 11.430 10.372 1.00 52.94 404 ASP A C 1
ATOM 3243 O O . ASP A 1 404 ? 7.242 11.395 11.487 1.00 52.94 404 ASP A O 1
ATOM 3247 N N . VAL A 1 405 ? 6.485 10.302 9.693 1.00 53.31 405 VAL A N 1
ATOM 3248 C CA . VAL A 1 405 ? 6.782 8.983 10.254 1.00 53.31 405 VAL A CA 1
ATOM 3249 C C . VAL A 1 405 ? 8.276 8.683 10.139 1.00 53.31 405 VAL A C 1
ATOM 3251 O O . VAL A 1 405 ? 8.887 8.707 9.065 1.00 53.31 405 VAL A O 1
ATOM 3254 N N . LEU A 1 406 ? 8.874 8.371 11.285 1.00 45.53 406 LEU A N 1
ATOM 3255 C CA . LEU A 1 406 ? 10.217 7.820 11.406 1.00 45.53 406 LEU A CA 1
ATOM 3256 C C . LEU A 1 406 ? 10.101 6.312 11.634 1.00 45.53 406 LEU A C 1
ATOM 3258 O O . LEU A 1 406 ? 9.787 5.872 12.736 1.00 45.53 406 LEU A O 1
ATOM 3262 N N . PHE A 1 407 ? 10.365 5.518 10.596 1.00 49.22 407 PHE A N 1
ATOM 3263 C CA . PHE A 1 407 ? 10.601 4.087 10.769 1.00 49.22 407 PHE A CA 1
ATOM 3264 C C . PHE A 1 407 ? 12.054 3.890 11.199 1.00 49.22 407 PHE A C 1
ATOM 3266 O O . PHE A 1 407 ? 12.978 4.189 10.443 1.00 49.22 407 PHE A O 1
ATOM 3273 N N . THR A 1 408 ? 12.269 3.411 12.421 1.00 44.16 408 THR A N 1
ATOM 3274 C CA . THR A 1 408 ? 13.610 3.103 12.928 1.00 44.16 408 THR A CA 1
ATOM 3275 C C . THR A 1 408 ? 13.766 1.594 13.072 1.00 44.16 408 THR A C 1
ATOM 3277 O O . THR A 1 408 ? 13.254 1.008 14.019 1.00 44.16 408 THR A O 1
ATOM 3280 N N . MET A 1 409 ? 14.486 0.975 12.132 1.00 54.12 409 MET A N 1
ATOM 3281 C CA . MET A 1 409 ? 14.919 -0.431 12.183 1.00 54.12 409 MET A CA 1
ATOM 3282 C C . MET A 1 409 ? 16.449 -0.510 12.149 1.00 54.12 409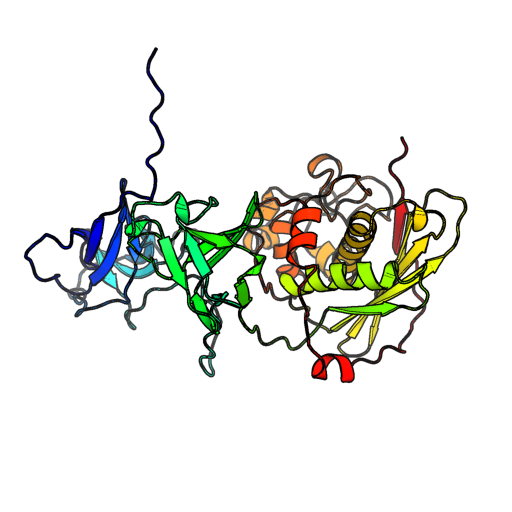 MET A C 1
ATOM 3284 O O . MET A 1 409 ? 17.043 -1.159 11.293 1.00 54.12 409 MET A O 1
ATOM 3288 N N . THR A 1 410 ? 17.101 0.238 13.041 1.00 48.72 410 THR A N 1
ATOM 3289 C CA . THR A 1 410 ? 18.552 0.471 13.005 1.00 48.72 410 THR A CA 1
ATOM 3290 C C . THR A 1 410 ? 19.364 -0.825 13.054 1.00 48.72 410 THR A C 1
ATOM 3292 O O . THR A 1 410 ? 20.352 -0.928 12.340 1.00 48.72 410 THR A O 1
ATOM 3295 N N . GLU A 1 411 ? 18.938 -1.813 13.844 1.00 48.91 411 GLU A N 1
ATOM 3296 C CA . GLU A 1 411 ? 19.627 -3.107 13.963 1.00 48.91 411 GLU A CA 1
ATOM 3297 C C . GLU A 1 411 ? 19.521 -3.922 12.664 1.00 48.91 411 GLU A C 1
ATOM 3299 O O . GLU A 1 411 ? 20.542 -4.293 12.095 1.00 48.91 411 GLU A O 1
ATOM 3304 N N . THR A 1 412 ? 18.315 -4.087 12.106 1.00 58.88 412 THR A N 1
ATOM 3305 C CA . THR A 1 412 ? 18.103 -4.773 10.816 1.00 58.88 412 THR A CA 1
ATOM 3306 C C . THR A 1 412 ? 18.860 -4.100 9.670 1.00 58.88 412 THR A C 1
ATOM 3308 O O . THR A 1 412 ? 19.420 -4.770 8.808 1.00 58.88 412 THR A O 1
ATOM 3311 N N . VAL A 1 413 ? 18.910 -2.764 9.653 1.00 62.78 413 VAL A N 1
ATOM 3312 C CA . VAL A 1 413 ? 19.615 -1.997 8.615 1.00 62.78 413 VAL A CA 1
ATOM 3313 C C . VAL A 1 413 ? 21.134 -2.195 8.683 1.00 62.78 413 VAL A C 1
ATOM 3315 O O . VAL A 1 413 ? 21.783 -2.170 7.640 1.00 62.78 413 VAL A O 1
ATOM 3318 N N . GLN A 1 414 ? 21.715 -2.419 9.865 1.00 63.91 414 GLN A N 1
ATOM 3319 C CA . GLN A 1 414 ? 23.163 -2.631 10.011 1.00 63.91 414 GLN A CA 1
ATOM 3320 C C . GLN A 1 414 ? 23.653 -3.937 9.373 1.00 63.91 414 GLN A C 1
ATOM 3322 O O . GLN A 1 414 ? 24.814 -4.017 8.974 1.00 63.91 414 GLN A O 1
ATOM 3327 N N . GLU A 1 415 ? 22.786 -4.940 9.248 1.00 73.94 415 GLU A N 1
ATOM 3328 C CA . GLU A 1 415 ? 23.124 -6.239 8.653 1.00 73.94 415 GLU A CA 1
ATOM 3329 C C . GLU A 1 415 ? 23.028 -6.241 7.116 1.00 73.94 415 GLU A C 1
ATOM 3331 O O . GLU A 1 415 ? 23.482 -7.179 6.455 1.00 73.94 415 GLU A O 1
ATOM 3336 N N . ILE A 1 416 ? 22.458 -5.189 6.521 1.00 78.94 416 ILE A N 1
ATOM 3337 C CA . ILE A 1 416 ? 22.264 -5.083 5.074 1.00 78.94 416 ILE A CA 1
ATOM 3338 C C . ILE A 1 416 ? 23.562 -4.639 4.391 1.00 78.94 416 ILE A C 1
ATOM 3340 O O . ILE A 1 416 ? 24.126 -3.584 4.679 1.00 78.94 416 ILE A O 1
ATOM 3344 N N . ASN A 1 417 ? 23.995 -5.402 3.386 1.00 86.38 417 ASN A N 1
ATOM 3345 C CA . ASN A 1 417 ? 25.085 -4.993 2.508 1.00 86.38 417 ASN A CA 1
ATOM 3346 C C . ASN A 1 417 ? 24.595 -3.996 1.445 1.00 86.38 417 ASN A C 1
ATOM 3348 O O . ASN A 1 417 ? 24.153 -4.387 0.363 1.00 86.38 417 ASN A O 1
ATOM 3352 N N . PHE A 1 418 ? 24.697 -2.701 1.730 1.00 82.81 418 PHE A N 1
ATOM 3353 C CA . PHE A 1 418 ? 24.327 -1.647 0.780 1.00 82.81 418 PHE A CA 1
ATOM 3354 C C . PHE A 1 418 ? 25.251 -1.561 -0.443 1.00 82.81 418 PHE A C 1
ATOM 3356 O O . PHE A 1 418 ? 24.856 -1.014 -1.467 1.00 82.81 418 PHE A O 1
ATOM 3363 N N . GLU A 1 419 ? 26.454 -2.130 -0.398 1.00 87.88 419 GLU A N 1
ATOM 3364 C CA . GLU A 1 419 ? 27.422 -2.030 -1.498 1.00 87.88 419 GLU A CA 1
ATOM 3365 C C . GLU A 1 419 ? 27.275 -3.146 -2.540 1.00 87.88 419 GLU A C 1
ATOM 3367 O O . GLU A 1 419 ? 27.909 -3.103 -3.595 1.00 87.88 419 GLU A O 1
ATOM 3372 N N . TYR A 1 420 ? 26.421 -4.145 -2.290 1.00 88.62 420 TYR A N 1
ATOM 3373 C CA . TYR A 1 420 ? 26.184 -5.200 -3.268 1.00 88.62 420 TYR A CA 1
ATOM 3374 C C . TYR A 1 420 ? 25.457 -4.676 -4.512 1.00 88.62 420 TYR A C 1
ATOM 3376 O O . TYR A 1 420 ? 24.351 -4.129 -4.449 1.00 88.62 420 TYR A O 1
ATOM 3384 N N . TYR A 1 421 ? 26.077 -4.902 -5.668 1.00 90.19 421 TYR A N 1
ATOM 3385 C CA . TYR A 1 421 ? 25.559 -4.500 -6.965 1.00 90.19 421 TYR A CA 1
ATOM 3386 C C . TYR A 1 421 ? 25.695 -5.620 -7.990 1.00 90.19 421 TYR A C 1
ATOM 3388 O O . TYR A 1 421 ? 26.720 -6.303 -8.060 1.00 90.19 421 TYR A O 1
ATOM 3396 N N . LYS A 1 422 ? 24.662 -5.761 -8.817 1.00 92.44 422 LYS A N 1
ATOM 3397 C CA . LYS A 1 422 ? 24.654 -6.602 -10.006 1.00 92.44 422 LYS A CA 1
ATOM 3398 C C . LYS A 1 422 ? 24.023 -5.805 -11.141 1.00 92.44 422 LYS A C 1
ATOM 3400 O O . LYS A 1 422 ? 22.993 -5.174 -10.944 1.00 92.44 422 LYS A O 1
ATOM 3405 N N . ASP A 1 423 ? 24.647 -5.852 -12.311 1.00 91.56 423 ASP A N 1
ATOM 3406 C CA . ASP A 1 423 ? 24.078 -5.255 -13.515 1.00 91.56 423 ASP A CA 1
ATOM 3407 C C . ASP A 1 423 ? 22.928 -6.133 -14.028 1.00 91.56 423 ASP A C 1
ATOM 3409 O O . ASP A 1 423 ? 23.086 -7.352 -14.163 1.00 91.56 423 ASP A O 1
ATOM 3413 N N . THR A 1 424 ? 21.767 -5.527 -14.257 1.00 94.50 424 THR A N 1
ATOM 3414 C CA . THR A 1 424 ? 20.557 -6.193 -14.753 1.00 94.50 424 THR A CA 1
ATOM 3415 C C . THR A 1 424 ? 19.940 -5.388 -15.890 1.00 94.50 424 THR A C 1
ATOM 3417 O O . THR A 1 424 ? 20.236 -4.205 -16.059 1.00 94.50 424 THR A O 1
ATOM 3420 N N . GLU A 1 425 ? 19.123 -6.034 -16.720 1.00 93.00 425 GLU A N 1
ATOM 3421 C CA . GLU A 1 425 ? 18.406 -5.360 -17.799 1.00 93.00 425 GLU A CA 1
ATOM 3422 C C . GLU A 1 425 ? 17.387 -4.326 -17.282 1.00 93.00 425 GLU A C 1
ATOM 3424 O O . GLU A 1 425 ? 16.829 -4.472 -16.190 1.00 93.00 425 GLU A O 1
ATOM 3429 N N . ILE A 1 426 ? 17.134 -3.285 -18.088 1.00 90.44 426 ILE A N 1
ATOM 3430 C CA . ILE A 1 426 ? 15.987 -2.389 -17.887 1.00 90.44 426 ILE A CA 1
ATOM 3431 C C . ILE A 1 426 ? 14.728 -3.234 -18.071 1.00 90.44 426 ILE A C 1
ATOM 3433 O O . ILE A 1 426 ? 14.552 -3.851 -19.123 1.00 90.44 426 ILE A O 1
ATOM 3437 N N . SER A 1 427 ? 13.895 -3.285 -17.038 1.00 87.31 427 SER A N 1
ATOM 3438 C CA . SER A 1 427 ? 12.592 -3.945 -17.089 1.00 87.31 427 SER A CA 1
ATOM 3439 C C . SER A 1 427 ? 11.517 -2.989 -17.575 1.00 87.31 427 SER A C 1
ATOM 3441 O O . SER A 1 427 ? 10.622 -3.4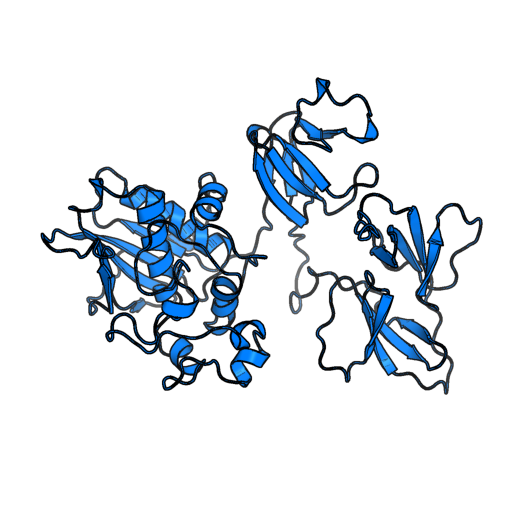06 -18.302 1.00 87.31 427 SER A O 1
ATOM 3443 N N . GLU A 1 428 ? 11.644 -1.714 -17.210 1.00 87.44 428 GLU A N 1
ATOM 3444 C CA . GLU A 1 428 ? 10.611 -0.722 -17.445 1.00 87.44 428 GLU A CA 1
ATOM 3445 C C . GLU A 1 428 ? 11.188 0.676 -17.664 1.00 87.44 428 GLU A C 1
ATOM 3447 O O . GLU A 1 428 ? 12.171 1.090 -17.038 1.00 87.44 428 GLU A O 1
ATOM 3452 N N . GLU A 1 429 ? 10.556 1.406 -18.577 1.00 87.69 429 GLU A N 1
ATOM 3453 C CA . GLU A 1 429 ? 10.752 2.834 -18.769 1.00 87.69 429 GLU A CA 1
ATOM 3454 C C . GLU A 1 429 ? 9.408 3.526 -18.585 1.00 87.69 429 GLU A C 1
ATOM 3456 O O . GLU A 1 429 ? 8.436 3.197 -19.258 1.00 87.69 429 GLU A O 1
ATOM 3461 N N . ILE A 1 430 ? 9.380 4.523 -17.709 1.00 81.38 430 ILE A N 1
ATOM 3462 C CA . ILE A 1 430 ? 8.175 5.283 -17.409 1.00 81.38 430 ILE A CA 1
ATOM 3463 C C . ILE A 1 430 ? 8.160 6.524 -18.283 1.00 81.38 430 ILE A C 1
ATOM 3465 O O . ILE A 1 430 ? 9.111 7.317 -18.294 1.00 81.38 430 ILE A O 1
ATOM 3469 N N . TYR A 1 431 ? 7.054 6.728 -18.983 1.00 80.06 431 TYR A N 1
ATOM 3470 C CA . TYR A 1 431 ? 6.875 7.828 -19.918 1.00 80.06 431 TYR A CA 1
ATOM 3471 C C . TYR A 1 431 ? 5.906 8.870 -19.359 1.00 80.06 431 TYR A C 1
ATOM 3473 O O . TYR A 1 431 ? 4.972 8.550 -18.630 1.00 80.06 431 TYR A O 1
ATOM 3481 N N . THR A 1 432 ? 6.099 10.139 -19.726 1.00 66.94 432 THR A N 1
ATOM 3482 C CA . THR A 1 432 ? 5.027 11.135 -19.578 1.00 66.94 432 THR A CA 1
ATOM 3483 C C . THR A 1 432 ? 3.880 10.749 -20.505 1.00 66.94 432 THR A C 1
ATOM 3485 O O . THR A 1 432 ? 4.145 10.538 -21.694 1.00 66.94 432 THR A O 1
ATOM 3488 N N . ALA A 1 433 ? 2.635 10.737 -20.022 1.00 58.19 433 ALA A N 1
ATOM 3489 C CA . ALA A 1 433 ? 1.479 10.730 -20.912 1.00 58.19 433 ALA A CA 1
ATOM 3490 C C . ALA A 1 433 ? 1.643 11.875 -21.930 1.00 58.19 433 ALA A C 1
ATOM 3492 O O . ALA A 1 433 ? 1.845 13.034 -21.555 1.00 58.19 433 ALA A O 1
ATOM 3493 N N . LEU A 1 434 ? 1.687 11.534 -23.220 1.00 42.06 434 LEU A N 1
ATOM 3494 C CA . LEU A 1 434 ? 1.773 12.523 -24.290 1.00 42.06 434 LEU A CA 1
ATOM 3495 C C . LEU A 1 434 ? 0.491 13.362 -24.243 1.00 42.06 434 LEU A C 1
ATOM 3497 O O . LEU A 1 434 ? -0.593 12.824 -24.446 1.00 42.06 434 LEU A O 1
ATOM 3501 N N . THR A 1 435 ? 0.621 14.657 -23.956 1.00 34.22 435 THR A N 1
ATOM 3502 C CA . THR A 1 435 ? -0.445 15.644 -24.194 1.00 34.22 435 THR A CA 1
ATOM 3503 C C . THR A 1 435 ? -0.757 15.777 -25.671 1.00 34.22 435 THR A C 1
ATOM 3505 O O . THR A 1 435 ? 0.230 15.846 -26.447 1.00 34.22 435 THR A O 1
#

pLDDT: mean 81.05, std 17.57, range [25.2, 98.31]

Foldseek 3Di:
DDDDDDDDDQLDWAWFKAAQFQRDTDHPPDPDDRDAKMFTFTAGDPGFTGGPGWIDHHHDDDDPPFDWFWFKQANGRRDTDGPPDPDDHDPQIFTFIAGPVRTTTGDPPRGGDGPPNPDDDDDDDPPFFKKKAFQAWWKKFQDLDDPVPDPDPLGIDIDHHRRIFTFPDWAADPPQKIFTQGPHDRSSDRTIITRNVGIDIRGGPDPALEAEEEDEPDDDVCLCVLLRQLLRLLCVQWWRAQAHEYEYEEEDADPDQFQKFKFQWDDDDRYIYIYMYGHPVCSVPDDSLLVSLVSNLSVLVSLPQQDDLLLVQADLVWQQGDPVNCSQVVCSNVWGADNDDDQLFRRRFTHCVRQPQESGHQARDPWHWHAQVSSVCSVSSVIDTNDTDPGTGTSVSSSVVCSPPDDDPPVSVVPDDPPDDDDGDTSHTYGHDDD

Sequence (435 aa):
MMSIPEELNPNQGIPGWLELDDLSLHGDMVARIPKGAYIKGIIGGEKPFFPVSEILGTAISKPEGVNSNCGWVELETLTFHRDIEAVAPLAPYVRGEMDKDHNFYPDKPYTIVRSNDFIGNGEEKFMTTQAIEALVNTVIKKYPIDSTQITDPRQKFTLLAGSKLEIQQYDRVDHNHWKLLLSSPVNGSVIWFAYSPHVNIIRPNINRSTVITYQILNDDNGKLKATAKLACNFWNRFVIPQSNIVIRLGTFYSPGSVIARAYKPYQQGNTVYGKIEFNTKYLGTFTNYGIAGTIIHEIGHTLGFGWDQWMNLFYQNTGAFKPETIKKIPELQYMFVETDYGPGTAYSHWDEERFDQELMTGFKDTYEYVLPVTIKVMALLGHVIAEELIQKTNLETLIREIEDVLFTMTETVQEINFEYYKDTEISEEIYTALT

InterPro domains:
  IPR001577 Peptidase M8, leishmanolysin [PF01457] (266-383)
  IPR024079 Metallopeptidase, catalytic domain superfamily [G3DSA:3.40.390.10] (205-325)

Organism: NCBI:txid1160286

Secondary structure (DSSP, 8-state):
-PPPPPPPPGGGPEEEEEETTT--EEETTS-SPPPSEEEEEEE-TTS-EEEEEEEEE-PPPPPTT--EEEEEEETTT--EEETTSS-PPPSSEEEEEEETT--EEEPSS--EE-TT----S-S-------EEEESSSEEEESSSS-GGG---GGGEEEE-TT-EEEEEEEEEETTTEEEEEEEEEETTEEEEEEEGGGEEEEPP----S--EEEEESS-STTHHHHHHHHHHHHHHHHEE-SSEEEEEEEEE--SSSEEEEEEEEEEETTEEEEEEEEEHHHHTTS-HHHHHHHHHHHHHHHHTTTSHHHHTSB-TTT-BBPHHHHTTSGGGGG-BB--SS-TTTTTTSB-HHHHSSBTTSSSB-SS-EE-HHHHHGGGTTT-EESS---S-EEHHHHHHTTTT-----HHHHHTS-TT------EEEEEEB---